Protein AF-A0AA41R1B9-F1 (afdb_monomer)

Nearest PDB structures (foldseek):
  4exa-assembly1_B  TM=7.022E-01  e=2.733E-11  Pseudomonas aeruginosa PAO1
  4exb-assembly2_F  TM=7.441E-01  e=1.513E-10  Pseudomonas aeruginosa PAO1
  4exb-assembly2_C  TM=7.079E-01  e=7.383E-11  Pseudomonas aeruginosa PAO1
  4exb-assembly1_B  TM=6.932E-01  e=1.690E-10  Pseudomonas aeruginosa PAO1
  4urt-assembly1_B  TM=5.970E-01  e=1.240E-02  Homo sapiens

pLDDT: mean 95.12, std 7.4, range [53.19, 98.88]

InterPro domains:
  IPR023210 NADP-dependent oxidoreductase domain [PF00248] (35-355)
  IPR036812 NAD(P)-dependent oxidoreductase domain superfamily [G3DSA:3.20.20.100] (5-356)
  IPR036812 NAD(P)-dependent oxidoreductase domain superfamily [SSF51430] (6-356)
  IPR053135 Aldo-Keto Reductase 2 Subfamily Oxidoreductase [PTHR43312] (202-357)

Radius of gyration: 24.26 Å; Cα contacts (8 Å, |Δi|>4): 1151; chains: 1; bounding box: 62×59×69 Å

Solvent-accessible surface area (backbone atoms only — not comparable to full-atom values): 24210 Å² total; per-residue (Å²): 131,82,81,62,52,63,29,62,30,31,72,66,72,43,69,32,23,31,38,21,46,25,24,42,39,21,36,40,34,60,46,89,95,55,60,45,35,59,50,51,46,51,40,47,75,64,56,41,25,29,41,38,40,37,51,74,28,75,52,18,39,46,38,46,18,58,27,26,40,73,76,9,48,8,78,66,25,98,64,48,34,68,66,65,36,68,61,42,40,41,32,42,30,33,42,32,39,35,47,40,57,50,92,94,58,73,66,92,73,51,51,52,49,38,59,75,71,77,71,67,37,84,30,32,60,44,49,51,46,47,50,41,3,27,30,32,37,76,58,80,67,49,54,46,87,89,54,64,34,46,23,43,22,43,43,62,49,60,44,62,68,58,47,53,41,20,50,30,36,55,93,58,40,56,55,79,55,56,59,29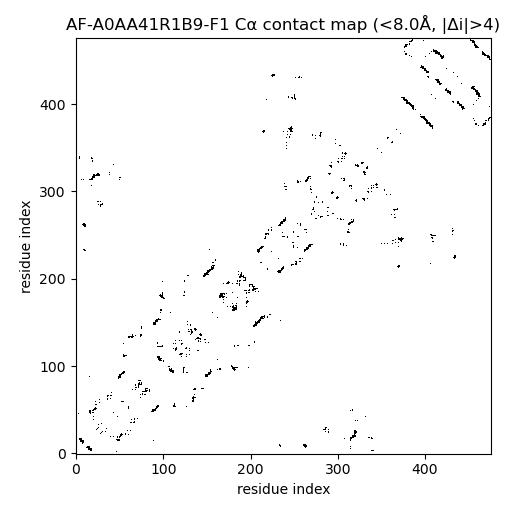,6,22,52,34,40,50,48,18,25,44,70,36,33,48,61,47,59,72,31,85,85,32,46,59,43,29,70,38,35,28,41,24,29,54,39,34,38,69,30,49,36,47,51,48,16,67,39,79,83,62,65,64,30,31,42,37,33,57,31,33,73,40,37,56,69,20,45,15,32,69,49,35,29,40,39,24,36,38,72,60,41,23,14,28,33,29,26,51,47,51,35,65,35,20,69,74,83,47,67,50,55,85,73,86,49,46,86,49,41,58,60,65,58,47,44,95,87,51,49,48,46,59,36,45,38,46,36,59,33,42,75,59,44,23,27,32,39,48,52,49,41,34,76,51,90,52,56,86,51,6,32,60,54,46,52,47,60,31,39,60,62,91,64,63,63,51,72,71,59,46,51,52,52,33,51,43,37,46,74,69,72,36,43,65,26,42,67,69,41,33,39,74,51,74,48,61,38,35,38,33,80,68,44,42,41,74,42,78,63,63,78,90,70,71,62,47,31,36,34,37,34,28,40,75,46,50,30,19,69,49,43,61,46,29,35,37,38,24,50,75,90,38,83,76,50,76,46,75,57,69,65,62,47,40,80,71,58,52,72,47,74,50,69,55,81,92,60,68,82,65,63,62,49,42,34,30,43,28,34,30,30,75,87,66,51,72,25,64,28,76,77,33,62,33,77,99

Foldseek 3Di:
DPAADWFQQFPLRATFHQAEAELAFCVQFPDPPDQLLVVVLVCVVNNGAEYEDELASHCSLLSLQVNCLVVQLAPVHPSHDVVSVVNHQAEYEFQAFFLAAAPPDGDPRGDGVCVPPPLVDDHPVSRLQCSQCNNRHVNNRDGDAPAAHQEYENEADADVVSLVLQCACLVPLDLPDNTDTVVNVVVQLCQLHCSNVSRVRSHVHYNAYAYEHQAHLVRLLVSLQAPPVLRHAAYEYEFWLLQLQFLHCLQGNLLLCVLSRHRYEYECLCLLVLLPDDPLDHDDHSVSRDQFQADPLAGSLLSSLLRSLRPNHRHYHDHHNDADPPLNRGNSNSSSVSSSDPHHDDPVSSVVNSVSCVVSVNSCSSVVRYHGFPAWEFWAPWEWEFPPPPVVVVFTWIKIWTHDTRHHSFHWAWKFKAKQNHTPDIGGDHHNRHPGTDIDIGTDPPDDSQDKIWMKIWIATPVGDIDIDPIYIYDD

Structure (mmCIF, N/CA/C/O backbone):
data_AF-A0AA41R1B9-F1
#
_entry.id   AF-A0AA41R1B9-F1
#
loop_
_atom_site.group_PDB
_atom_site.id
_atom_site.type_symbol
_atom_site.label_atom_id
_atom_site.label_alt_id
_atom_site.label_comp_id
_atom_site.label_asym_id
_atom_site.label_entity_id
_atom_site.label_seq_id
_atom_site.pdbx_PDB_ins_code
_atom_site.Cartn_x
_atom_site.Cartn_y
_atom_site.Cartn_z
_atom_site.occupancy
_atom_site.B_iso_or_equiv
_atom_site.auth_seq_id
_atom_site.auth_comp_id
_atom_site.auth_asym_id
_atom_site.auth_atom_id
_atom_site.pdbx_PDB_model_num
ATOM 1 N N . MET A 1 1 ? -3.485 -20.423 -23.161 1.00 53.34 1 MET A N 1
ATOM 2 C CA . MET A 1 1 ? -3.517 -20.315 -21.686 1.00 53.34 1 MET A CA 1
ATOM 3 C C . MET A 1 1 ? -4.837 -19.675 -21.289 1.00 53.34 1 MET A C 1
ATOM 5 O O . MET A 1 1 ? -5.321 -18.833 -22.035 1.00 53.34 1 MET A O 1
ATOM 9 N N . THR A 1 2 ? -5.453 -20.103 -20.187 1.00 72.25 2 THR A N 1
ATOM 10 C CA . THR A 1 2 ? -6.617 -19.414 -19.603 1.00 72.25 2 THR A CA 1
ATOM 11 C C . THR A 1 2 ? -6.199 -18.021 -19.140 1.00 72.25 2 THR A C 1
ATOM 13 O O . THR A 1 2 ? -5.121 -17.889 -18.563 1.00 72.25 2 THR A O 1
ATOM 16 N N . GLN A 1 3 ? -7.018 -16.998 -19.393 1.00 89.12 3 GLN A N 1
ATOM 17 C CA . GLN A 1 3 ? -6.739 -15.648 -18.895 1.00 89.12 3 GLN A CA 1
ATOM 18 C C . GLN A 1 3 ? -6.646 -15.656 -17.357 1.00 89.12 3 GLN A C 1
ATOM 20 O O . GLN A 1 3 ? -7.490 -16.299 -16.722 1.00 89.12 3 GLN A O 1
ATOM 25 N N . PRO A 1 4 ? -5.645 -14.982 -16.756 1.00 96.06 4 PRO A N 1
ATOM 26 C CA . PRO A 1 4 ? -5.553 -14.867 -15.307 1.00 96.06 4 PRO A CA 1
ATOM 27 C C . PRO A 1 4 ? -6.783 -14.188 -14.701 1.00 96.06 4 PRO A C 1
ATOM 29 O O . PRO A 1 4 ? -7.379 -13.292 -15.297 1.00 96.06 4 PRO A O 1
ATOM 32 N N . MET A 1 5 ? -7.133 -14.588 -13.483 1.00 96.88 5 MET A N 1
ATOM 33 C CA . MET A 1 5 ? -8.167 -13.935 -12.694 1.00 96.88 5 MET A CA 1
ATOM 34 C C . MET A 1 5 ? -7.812 -12.474 -12.429 1.00 96.88 5 MET A C 1
ATOM 36 O O . MET A 1 5 ? -6.694 -12.163 -12.014 1.00 96.88 5 MET A O 1
ATOM 40 N N . THR A 1 6 ? -8.800 -11.598 -12.593 1.00 97.88 6 THR A N 1
ATOM 41 C CA . THR A 1 6 ? -8.681 -10.169 -12.303 1.00 97.88 6 THR A CA 1
ATOM 42 C C . THR A 1 6 ? -9.660 -9.732 -11.221 1.00 97.88 6 THR A C 1
ATOM 44 O O . THR A 1 6 ? -10.768 -10.263 -11.135 1.00 97.88 6 THR A O 1
ATOM 47 N N . ARG A 1 7 ? -9.290 -8.716 -10.440 1.00 97.94 7 ARG A N 1
ATOM 48 C CA . ARG A 1 7 ? -10.172 -8.008 -9.499 1.00 97.94 7 ARG A CA 1
ATOM 49 C C . ARG A 1 7 ? -10.178 -6.514 -9.832 1.00 97.94 7 ARG A C 1
ATOM 51 O O . ARG A 1 7 ? -9.201 -6.000 -10.377 1.00 97.94 7 ARG A O 1
ATOM 58 N N . ARG A 1 8 ? -11.276 -5.820 -9.514 1.00 98.06 8 ARG A N 1
ATOM 59 C CA . ARG A 1 8 ? -11.340 -4.354 -9.614 1.00 98.06 8 ARG A CA 1
ATOM 60 C C . ARG A 1 8 ? -10.389 -3.748 -8.582 1.00 98.06 8 ARG A C 1
ATOM 62 O O . ARG A 1 8 ? -10.444 -4.124 -7.416 1.00 98.06 8 ARG A O 1
ATOM 69 N N . LEU A 1 9 ? -9.555 -2.804 -8.999 1.00 98.56 9 LEU A N 1
ATOM 70 C CA . LEU A 1 9 ? -8.615 -2.084 -8.145 1.00 98.56 9 LEU A CA 1
ATOM 71 C C . LEU A 1 9 ? -9.294 -0.847 -7.533 1.00 98.56 9 LEU A C 1
ATOM 73 O O . LEU A 1 9 ? -8.930 0.293 -7.828 1.00 98.56 9 LEU A O 1
ATOM 77 N N . GLY A 1 10 ? -10.317 -1.084 -6.708 1.00 97.19 10 GLY A N 1
ATOM 78 C CA . GLY A 1 10 ? -11.132 -0.036 -6.079 1.00 97.19 10 GLY A CA 1
ATOM 79 C C . GLY A 1 10 ? -11.604 1.035 -7.069 1.00 97.19 10 GLY A C 1
ATOM 80 O O . GLY A 1 10 ? -11.813 0.749 -8.251 1.00 97.19 10 GLY A O 1
ATOM 81 N N . ARG A 1 11 ? -11.695 2.285 -6.606 1.00 96.25 11 ARG A N 1
ATOM 82 C CA . ARG A 1 11 ? -12.166 3.445 -7.384 1.00 96.25 11 ARG A CA 1
ATOM 83 C C . ARG A 1 11 ? -11.325 3.826 -8.610 1.00 96.25 11 ARG A C 1
ATOM 85 O O . ARG A 1 11 ? -11.673 4.774 -9.308 1.00 96.25 11 ARG A O 1
ATOM 92 N N . THR A 1 12 ? -10.208 3.142 -8.877 1.00 97.56 12 THR A N 1
ATOM 93 C CA . THR A 1 12 ? -9.488 3.326 -10.152 1.00 97.56 12 THR A CA 1
ATOM 94 C C . THR A 1 12 ? -10.308 2.810 -11.337 1.00 97.56 12 THR A C 1
ATOM 96 O O . THR A 1 12 ? -10.028 3.184 -12.472 1.00 97.56 12 THR A O 1
ATOM 99 N N . GLU A 1 13 ? -11.277 1.918 -11.080 1.00 94.44 13 GLU A N 1
ATOM 100 C CA . GLU A 1 13 ? -12.071 1.188 -12.078 1.00 94.44 13 GLU A CA 1
ATOM 101 C C . GLU A 1 13 ? -11.238 0.308 -13.031 1.00 94.44 13 GLU A C 1
ATOM 103 O O . GLU A 1 13 ? -11.747 -0.262 -13.998 1.00 94.44 13 GLU A O 1
ATOM 108 N N . ARG A 1 14 ? -9.946 0.130 -12.736 1.00 97.88 14 ARG A N 1
ATOM 109 C CA . ARG A 1 14 ? -9.049 -0.768 -13.465 1.00 97.88 14 ARG A CA 1
ATOM 110 C C . ARG A 1 14 ? -9.228 -2.195 -12.960 1.00 97.88 14 ARG A C 1
ATOM 112 O O . ARG A 1 14 ? -9.348 -2.426 -11.759 1.00 97.88 14 ARG A O 1
ATOM 119 N N . PHE A 1 15 ? -9.197 -3.166 -13.868 1.00 98.25 15 PHE A N 1
ATOM 120 C CA . PHE A 1 15 ? -9.155 -4.584 -13.517 1.00 98.25 15 PHE A CA 1
ATOM 121 C C . PHE A 1 15 ? -7.721 -5.088 -13.613 1.00 98.25 15 PHE A C 1
ATOM 123 O O . PHE A 1 15 ? -7.083 -4.990 -14.662 1.00 98.25 15 PHE A O 1
ATOM 130 N N . VAL A 1 16 ? -7.213 -5.617 -12.505 1.00 98.56 16 VAL A N 1
ATOM 131 C CA . VAL A 1 16 ? -5.825 -6.071 -12.394 1.00 98.56 16 VAL A CA 1
ATOM 132 C C . VAL A 1 16 ? -5.776 -7.538 -12.023 1.00 98.56 16 VAL A C 1
ATOM 134 O O . VAL A 1 16 ? -6.643 -8.029 -11.298 1.00 98.56 16 VAL A O 1
ATOM 137 N N . THR A 1 17 ? -4.778 -8.252 -12.531 1.00 98.69 17 THR A N 1
ATOM 138 C CA . THR A 1 17 ? -4.548 -9.654 -12.195 1.00 98.69 17 THR A CA 1
ATOM 139 C C . THR A 1 17 ? -4.319 -9.814 -10.700 1.00 98.69 17 THR A C 1
ATOM 141 O O . THR A 1 17 ? -3.693 -8.964 -10.074 1.00 98.69 17 THR A O 1
ATOM 144 N N . THR A 1 18 ? -4.788 -10.913 -10.109 1.00 98.31 18 THR A N 1
ATOM 145 C CA . THR A 1 18 ? -4.619 -11.190 -8.665 1.00 98.31 18 THR A CA 1
ATOM 146 C C . THR A 1 18 ? -3.155 -11.355 -8.240 1.00 98.31 18 THR A C 1
ATOM 148 O O . THR A 1 18 ? -2.838 -11.230 -7.059 1.00 98.31 18 THR A O 1
ATOM 151 N N . LEU A 1 19 ? -2.255 -11.591 -9.197 1.00 98.75 19 LEU A N 1
ATOM 152 C CA . LEU A 1 19 ? -0.808 -11.490 -9.037 1.00 98.75 19 LEU A CA 1
ATOM 153 C C . LEU A 1 19 ? -0.284 -10.301 -9.848 1.00 98.75 19 LEU A C 1
ATOM 155 O O . LEU A 1 19 ? -0.605 -10.189 -11.028 1.00 98.75 19 LEU A O 1
ATOM 159 N N . GLY A 1 20 ? 0.555 -9.476 -9.234 1.00 98.75 20 GLY A N 1
ATOM 160 C CA . GLY A 1 20 ? 1.388 -8.458 -9.865 1.00 98.75 20 GLY A CA 1
ATOM 161 C C . GLY A 1 20 ? 2.877 -8.776 -9.716 1.00 98.75 20 GLY A C 1
ATOM 162 O O . GLY A 1 20 ? 3.289 -9.504 -8.806 1.00 98.75 20 GLY A O 1
ATOM 163 N N . LEU A 1 21 ? 3.699 -8.214 -10.602 1.00 98.88 21 LEU A N 1
ATOM 164 C CA . LEU A 1 21 ? 5.152 -8.352 -10.544 1.00 98.88 21 LEU A CA 1
ATOM 165 C C . LEU A 1 21 ? 5.755 -7.260 -9.653 1.00 98.88 21 LEU A C 1
ATOM 167 O O . LEU A 1 21 ? 5.674 -6.075 -9.972 1.00 98.88 21 LEU A O 1
ATOM 171 N N . GLY A 1 22 ? 6.370 -7.663 -8.539 1.00 98.44 22 GLY A N 1
ATOM 172 C CA . GLY A 1 22 ? 7.079 -6.753 -7.639 1.00 98.44 22 GLY A CA 1
ATOM 173 C C . GLY A 1 22 ? 8.468 -6.381 -8.160 1.00 98.44 22 GLY A C 1
ATOM 174 O O . GLY A 1 22 ? 9.231 -7.254 -8.562 1.00 98.44 22 GLY A O 1
ATOM 175 N N . GLY A 1 23 ? 8.828 -5.098 -8.085 1.00 97.44 23 GLY A N 1
ATOM 176 C CA . GLY A 1 23 ? 10.094 -4.571 -8.612 1.00 97.44 23 GLY A CA 1
ATOM 177 C C . GLY A 1 23 ? 11.340 -4.809 -7.754 1.00 97.44 23 GLY A C 1
ATOM 178 O O . GLY A 1 23 ? 12.414 -4.368 -8.155 1.00 97.44 23 GLY A O 1
ATOM 179 N N . GLN A 1 24 ? 11.214 -5.459 -6.591 1.00 96.00 24 GLN A N 1
ATOM 180 C CA . GLN A 1 24 ? 12.348 -5.906 -5.764 1.00 96.00 24 GLN A CA 1
ATOM 181 C C . GLN A 1 24 ? 12.792 -7.335 -6.155 1.00 96.00 24 GLN A C 1
ATOM 183 O O . GLN A 1 24 ? 12.633 -7.744 -7.304 1.00 96.00 24 GLN A O 1
ATOM 188 N N . ALA A 1 25 ? 13.357 -8.108 -5.214 1.00 97.56 25 ALA A N 1
ATOM 189 C CA . ALA A 1 25 ? 13.982 -9.409 -5.476 1.00 97.56 25 ALA A CA 1
ATOM 190 C C . ALA A 1 25 ? 15.003 -9.285 -6.618 1.00 97.56 25 ALA A C 1
ATOM 192 O O . ALA A 1 25 ? 15.772 -8.326 -6.617 1.00 97.56 25 ALA A O 1
ATOM 193 N N . SER A 1 26 ? 15.006 -10.176 -7.612 1.00 98.44 26 SER A N 1
ATOM 194 C CA . SER A 1 26 ? 16.020 -10.137 -8.671 1.00 98.44 26 SER A CA 1
ATOM 195 C C . SER A 1 26 ? 15.913 -8.965 -9.640 1.00 98.44 26 SER A C 1
ATOM 197 O O . SER A 1 26 ? 16.861 -8.737 -10.386 1.00 98.44 26 SER A O 1
ATOM 199 N N . LEU A 1 27 ? 14.824 -8.190 -9.619 1.00 98.38 27 LEU A N 1
ATOM 200 C CA . LEU A 1 27 ? 14.733 -6.952 -10.402 1.00 98.38 27 LEU A CA 1
ATOM 201 C C . LEU A 1 27 ? 15.552 -5.810 -9.779 1.00 98.38 27 LEU A C 1
ATOM 203 O O . LEU A 1 27 ? 15.953 -4.904 -10.507 1.00 98.38 27 LEU A O 1
ATOM 207 N N . GLN A 1 28 ? 15.806 -5.862 -8.467 1.00 97.62 28 GLN A N 1
ATOM 208 C CA . GLN A 1 28 ? 16.668 -4.922 -7.739 1.00 97.62 28 GLN A CA 1
ATOM 209 C C . GLN A 1 28 ? 18.043 -5.539 -7.435 1.00 97.62 28 GLN A C 1
ATOM 211 O O . GLN A 1 28 ? 19.071 -4.907 -7.659 1.00 97.62 28 GLN A O 1
ATOM 216 N N . TRP A 1 29 ? 18.051 -6.778 -6.947 1.00 97.50 29 TRP A N 1
ATOM 217 C CA . TRP A 1 29 ? 19.217 -7.528 -6.486 1.00 97.50 29 TRP A CA 1
ATOM 218 C C . TRP A 1 29 ? 19.456 -8.733 -7.404 1.00 97.50 29 TRP A C 1
ATOM 220 O O . TRP A 1 29 ? 19.078 -9.867 -7.107 1.00 97.50 29 TRP A O 1
ATOM 230 N N . THR A 1 30 ? 20.024 -8.479 -8.579 1.00 97.12 30 THR A N 1
ATOM 231 C CA . THR A 1 30 ? 20.217 -9.502 -9.615 1.00 97.12 30 THR A CA 1
ATOM 232 C C . THR A 1 30 ? 21.460 -10.351 -9.330 1.00 97.12 30 THR A C 1
ATOM 234 O O . THR A 1 30 ? 22.581 -9.857 -9.411 1.00 97.12 30 THR A O 1
ATOM 237 N N . ALA A 1 31 ? 21.263 -11.632 -9.010 1.00 96.00 31 ALA A N 1
ATOM 238 C CA . ALA A 1 31 ? 22.351 -12.600 -8.877 1.00 96.00 31 ALA A CA 1
ATOM 239 C C . ALA A 1 31 ? 22.921 -13.011 -10.249 1.00 96.00 31 ALA A C 1
ATOM 241 O O . ALA A 1 31 ? 22.265 -12.860 -11.284 1.00 96.00 31 ALA A O 1
ATOM 242 N N . GLU A 1 32 ? 24.131 -13.575 -10.258 1.00 95.44 32 GLU A N 1
ATOM 243 C CA . GLU A 1 32 ? 24.739 -14.126 -11.472 1.00 95.44 32 GLU A CA 1
ATOM 244 C C . GLU A 1 32 ? 23.830 -15.191 -12.116 1.00 95.44 32 GLU A C 1
ATOM 246 O O . GLU A 1 32 ? 23.225 -16.021 -11.436 1.00 95.44 32 GLU A O 1
ATOM 251 N N . GLY A 1 33 ? 23.710 -15.152 -13.445 1.00 95.06 33 GLY A N 1
ATOM 252 C CA . GLY A 1 33 ? 22.880 -16.087 -14.208 1.00 95.06 33 GLY A CA 1
ATOM 253 C C . GLY A 1 33 ? 21.372 -15.804 -14.175 1.00 95.06 33 GLY A C 1
ATOM 254 O O . GLY A 1 33 ? 20.617 -16.539 -14.810 1.00 95.06 33 GLY A O 1
ATOM 255 N N . ILE A 1 34 ? 20.918 -14.752 -13.485 1.00 97.62 34 ILE A N 1
ATOM 256 C CA . ILE A 1 34 ? 19.522 -14.300 -13.521 1.00 97.62 34 ILE A CA 1
ATOM 257 C C . ILE A 1 34 ? 19.369 -13.143 -14.513 1.00 97.62 34 ILE A C 1
ATOM 259 O O . ILE A 1 34 ? 20.058 -12.132 -14.410 1.00 97.62 34 ILE A O 1
ATOM 263 N N . ASP A 1 35 ? 18.422 -13.271 -15.447 1.00 98.25 35 ASP A N 1
ATOM 264 C CA . ASP A 1 35 ? 18.017 -12.183 -16.342 1.00 98.25 35 ASP A CA 1
ATOM 265 C C . ASP A 1 35 ? 16.717 -11.523 -15.827 1.00 98.25 35 ASP A C 1
ATOM 267 O O . ASP A 1 35 ? 15.638 -12.119 -15.938 1.00 98.25 35 ASP A O 1
ATOM 271 N N . PRO A 1 36 ? 16.775 -10.298 -15.268 1.00 98.38 36 PRO A N 1
ATOM 272 C CA . PRO A 1 36 ? 15.592 -9.603 -14.768 1.00 98.38 36 PRO A CA 1
ATOM 273 C C . PRO A 1 36 ? 14.643 -9.163 -15.891 1.00 98.38 36 PRO A C 1
ATOM 275 O O . PRO A 1 36 ? 13.437 -9.069 -15.663 1.00 98.38 36 PRO A O 1
ATOM 278 N N . VAL A 1 37 ? 15.150 -8.934 -17.107 1.00 98.75 37 VAL A N 1
ATOM 279 C CA . VAL A 1 37 ? 14.330 -8.574 -18.273 1.00 98.75 37 VAL A CA 1
ATOM 280 C C . VAL A 1 37 ? 13.473 -9.769 -18.686 1.00 98.75 37 VAL A C 1
ATOM 282 O O . VAL A 1 37 ? 12.267 -9.615 -18.878 1.00 98.75 37 VAL A O 1
ATOM 285 N N . ALA A 1 38 ? 14.050 -10.973 -18.704 1.00 98.69 38 ALA A N 1
ATOM 286 C CA . ALA A 1 38 ? 13.314 -12.205 -18.990 1.00 98.69 38 ALA A CA 1
ATOM 287 C C . ALA A 1 38 ? 12.211 -12.501 -17.954 1.00 98.69 38 ALA A C 1
ATOM 289 O O . ALA A 1 38 ? 11.151 -13.020 -18.309 1.00 98.69 38 ALA A O 1
ATOM 290 N N . ILE A 1 39 ? 12.412 -12.143 -16.676 1.00 98.88 39 ILE A N 1
ATOM 291 C CA . ILE A 1 39 ? 11.365 -12.246 -15.641 1.00 98.88 39 ILE A CA 1
ATOM 292 C C . ILE A 1 39 ? 10.161 -11.365 -16.001 1.00 98.88 39 ILE A C 1
ATOM 294 O O . ILE A 1 39 ? 9.020 -11.831 -15.939 1.00 98.88 39 ILE A O 1
ATOM 298 N N . ILE A 1 40 ? 10.409 -10.114 -16.397 1.00 98.88 40 ILE A N 1
ATOM 299 C CA . ILE A 1 40 ? 9.361 -9.149 -16.760 1.00 98.88 40 ILE A CA 1
ATOM 300 C C . ILE A 1 40 ? 8.626 -9.598 -18.027 1.00 98.88 40 ILE A C 1
ATOM 302 O O . ILE A 1 40 ? 7.395 -9.611 -18.056 1.00 98.88 40 ILE A O 1
ATOM 306 N N . GLU A 1 41 ? 9.364 -10.027 -19.051 1.00 98.75 41 GLU A N 1
ATOM 307 C CA . GLU A 1 41 ? 8.794 -10.564 -20.291 1.00 98.75 41 GLU A CA 1
ATOM 308 C C . GLU A 1 41 ? 7.925 -11.798 -20.018 1.00 98.75 41 GLU A C 1
ATOM 310 O O . GLU A 1 41 ? 6.807 -11.897 -20.527 1.00 98.75 41 GLU A O 1
ATOM 315 N N . LYS A 1 42 ? 8.386 -12.724 -19.164 1.00 98.50 42 LYS A N 1
ATOM 316 C CA . LYS A 1 42 ? 7.604 -13.907 -18.786 1.00 98.50 42 LYS A CA 1
ATOM 317 C C . LYS A 1 42 ? 6.332 -13.529 -18.026 1.00 98.50 42 LYS A C 1
ATOM 319 O O . LYS A 1 42 ? 5.294 -14.137 -18.277 1.00 98.50 42 LYS A O 1
ATOM 324 N N . ALA A 1 43 ? 6.381 -12.533 -17.138 1.00 98.56 43 ALA A N 1
ATOM 325 C CA . ALA A 1 43 ? 5.198 -12.046 -16.424 1.00 98.56 43 ALA A CA 1
ATOM 326 C C . ALA A 1 43 ? 4.161 -11.453 -17.385 1.00 98.56 43 ALA A C 1
ATOM 328 O O . ALA A 1 43 ? 3.000 -11.864 -17.358 1.00 98.56 43 ALA A O 1
ATOM 329 N N . TYR A 1 44 ? 4.598 -10.568 -18.285 1.00 98.50 44 TYR A N 1
ATOM 330 C CA . TYR A 1 44 ? 3.747 -9.990 -19.323 1.00 98.50 44 TYR A CA 1
ATOM 331 C C . TYR A 1 44 ? 3.106 -11.070 -20.206 1.00 98.50 44 TYR A C 1
ATOM 333 O O . TYR A 1 44 ? 1.887 -11.104 -20.368 1.00 98.50 44 TYR A O 1
ATOM 341 N N . ASN A 1 45 ? 3.907 -12.015 -20.709 1.00 97.50 45 ASN A N 1
ATOM 342 C CA . ASN A 1 45 ? 3.430 -13.100 -21.571 1.00 97.50 45 ASN A CA 1
ATOM 343 C C . ASN A 1 45 ? 2.480 -14.070 -20.851 1.00 97.50 45 ASN A C 1
ATOM 345 O O . ASN A 1 45 ? 1.638 -14.701 -21.489 1.00 97.50 45 ASN A O 1
ATOM 349 N N . ALA A 1 46 ? 2.583 -14.180 -19.524 1.00 97.25 46 ALA A N 1
ATOM 350 C CA . ALA A 1 46 ? 1.644 -14.937 -18.700 1.00 97.25 46 ALA A CA 1
ATOM 351 C C . ALA A 1 46 ? 0.315 -14.191 -18.449 1.00 97.25 46 ALA A C 1
ATOM 353 O O . ALA A 1 46 ? -0.588 -14.745 -17.822 1.00 97.25 46 ALA A O 1
ATOM 354 N N . GLY A 1 47 ? 0.179 -12.953 -18.938 1.00 97.94 47 GLY A N 1
ATOM 355 C CA . GLY A 1 47 ? -1.009 -12.115 -18.795 1.00 97.94 47 GLY A CA 1
ATOM 356 C C . GLY A 1 47 ? -1.070 -11.320 -17.491 1.00 97.94 47 GLY A C 1
ATOM 357 O O . GLY A 1 47 ? -2.113 -10.737 -17.208 1.00 97.94 47 GLY A O 1
ATOM 358 N N . ILE A 1 48 ? 0.005 -11.294 -16.692 1.00 98.62 48 ILE A N 1
ATOM 359 C CA . ILE A 1 48 ? 0.091 -10.440 -15.498 1.00 98.62 48 ILE A CA 1
ATOM 360 C C . ILE A 1 48 ? 0.126 -8.987 -15.954 1.00 98.62 48 ILE A C 1
ATOM 362 O O . ILE A 1 48 ? 0.972 -8.621 -16.770 1.00 98.62 48 ILE A O 1
ATOM 366 N N . ASN A 1 49 ? -0.774 -8.162 -15.416 1.00 98.50 49 ASN A N 1
ATOM 367 C CA . ASN A 1 49 ? -0.920 -6.783 -15.874 1.00 98.50 49 ASN A CA 1
ATOM 368 C C . ASN A 1 49 ? -0.589 -5.716 -14.825 1.00 98.50 49 ASN A C 1
ATOM 370 O O . ASN A 1 49 ? -0.499 -4.551 -15.189 1.00 98.50 49 ASN A O 1
ATOM 374 N N . TYR A 1 50 ? -0.356 -6.079 -13.562 1.00 98.81 50 TYR A N 1
ATOM 375 C CA . TYR A 1 50 ? 0.127 -5.139 -12.548 1.00 98.81 50 TYR A CA 1
ATOM 376 C C . TYR A 1 50 ? 1.654 -5.206 -12.447 1.00 98.81 50 TYR A C 1
ATOM 378 O O . TYR A 1 50 ? 2.203 -6.241 -12.062 1.00 98.81 50 TYR A O 1
ATOM 386 N N . MET A 1 51 ? 2.332 -4.104 -12.767 1.00 98.81 51 MET A N 1
ATOM 387 C CA . MET A 1 51 ? 3.793 -3.981 -12.752 1.00 98.81 51 MET A CA 1
ATOM 388 C C . MET A 1 51 ? 4.205 -2.932 -11.726 1.00 98.81 51 MET A C 1
ATOM 390 O O . MET A 1 51 ? 3.816 -1.771 -11.830 1.00 98.81 51 MET A O 1
ATOM 394 N N . ASP A 1 52 ? 4.996 -3.331 -10.738 1.00 98.81 52 ASP A N 1
ATOM 395 C CA . ASP A 1 52 ? 5.374 -2.483 -9.614 1.00 98.81 52 ASP A CA 1
ATOM 396 C C . ASP A 1 52 ? 6.883 -2.210 -9.598 1.00 98.81 52 ASP A C 1
ATOM 398 O O . ASP A 1 52 ? 7.687 -3.123 -9.779 1.00 98.81 52 ASP A O 1
ATOM 402 N N . THR A 1 53 ? 7.287 -0.960 -9.358 1.00 98.75 53 THR A N 1
ATOM 403 C CA . THR A 1 53 ? 8.695 -0.570 -9.160 1.00 98.75 53 THR A CA 1
ATOM 404 C C . THR A 1 53 ? 8.810 0.694 -8.298 1.00 98.75 53 THR A C 1
ATOM 406 O O . THR A 1 53 ? 7.809 1.174 -7.774 1.00 98.75 53 THR A O 1
ATOM 409 N N . SER A 1 54 ? 10.012 1.223 -8.073 1.00 98.25 54 SER A N 1
ATOM 410 C CA . SER A 1 54 ? 10.246 2.396 -7.222 1.00 98.25 54 SER A CA 1
ATOM 411 C C . SER A 1 54 ? 11.509 3.153 -7.628 1.00 98.25 54 SER A C 1
ATOM 413 O O . SER A 1 54 ? 12.458 2.544 -8.120 1.00 98.25 54 SER A O 1
ATOM 415 N N . ASN A 1 55 ? 11.551 4.456 -7.335 1.00 98.06 55 ASN A N 1
ATOM 416 C CA . ASN A 1 55 ? 12.745 5.294 -7.494 1.00 98.06 55 ASN A CA 1
ATOM 417 C C . ASN A 1 55 ? 13.879 4.970 -6.498 1.00 98.06 55 ASN A C 1
ATOM 419 O O . ASN A 1 55 ? 14.932 5.592 -6.566 1.00 98.06 55 ASN A O 1
ATOM 423 N N . VAL A 1 56 ? 13.675 4.007 -5.588 1.00 96.56 56 VAL A N 1
ATOM 424 C CA . VAL A 1 56 ? 14.700 3.515 -4.640 1.00 96.56 56 VAL A CA 1
ATOM 425 C C . VAL A 1 56 ? 15.021 2.023 -4.811 1.00 96.56 56 VAL A C 1
ATOM 427 O O . VAL A 1 56 ? 15.536 1.373 -3.902 1.00 96.56 56 VAL A O 1
ATOM 430 N N . TYR A 1 57 ? 14.619 1.427 -5.940 1.00 97.19 57 TYR A N 1
ATOM 431 C CA . TYR A 1 57 ? 14.869 0.011 -6.245 1.00 97.19 57 TYR A CA 1
ATOM 432 C C . TYR A 1 57 ? 16.033 -0.175 -7.228 1.00 97.19 57 TYR A C 1
ATOM 434 O O . TYR A 1 57 ? 16.038 -1.137 -8.002 1.00 97.19 57 TYR A O 1
ATOM 442 N N . GLY A 1 58 ? 17.012 0.738 -7.220 1.00 95.50 58 GLY A N 1
ATOM 443 C CA . GLY A 1 58 ? 18.213 0.645 -8.046 1.00 95.50 58 GLY A CA 1
ATOM 444 C C . GLY A 1 58 ? 17.892 0.388 -9.529 1.00 95.50 58 GLY A C 1
ATOM 445 O O . GLY A 1 58 ? 17.209 1.201 -10.158 1.00 95.50 58 GLY A O 1
ATOM 446 N N . PRO A 1 59 ? 18.346 -0.735 -10.124 1.00 97.12 59 PRO A N 1
ATOM 447 C CA . PRO A 1 59 ? 18.202 -0.994 -11.559 1.00 97.12 59 PRO A CA 1
ATOM 448 C C . PRO A 1 59 ? 16.778 -1.372 -12.005 1.00 97.12 59 PRO A C 1
ATOM 450 O O . PRO A 1 59 ? 16.528 -1.448 -13.208 1.00 97.12 59 PRO A O 1
ATOM 453 N N . SER A 1 60 ? 15.834 -1.587 -11.083 1.00 98.44 60 SER A N 1
ATOM 454 C CA . SER A 1 60 ? 14.494 -2.122 -11.375 1.00 98.44 60 SER A CA 1
ATOM 455 C C . SER A 1 60 ? 13.756 -1.380 -12.499 1.00 98.44 60 SER A C 1
ATOM 457 O O . SER A 1 60 ? 13.293 -2.000 -13.456 1.00 98.44 60 SER A O 1
ATOM 459 N N . GLN A 1 61 ? 13.706 -0.044 -12.454 1.00 98.44 61 GLN A N 1
ATOM 460 C CA . GLN A 1 61 ? 13.055 0.762 -13.498 1.00 98.44 61 GLN A CA 1
ATOM 461 C C . GLN A 1 61 ? 13.751 0.639 -14.862 1.00 98.44 61 GLN A C 1
ATOM 463 O O . GLN A 1 61 ? 13.077 0.589 -15.890 1.00 98.44 61 GLN A O 1
ATOM 468 N N . ARG A 1 62 ? 15.089 0.538 -14.893 1.00 98.12 62 ARG A N 1
ATOM 469 C CA . ARG A 1 62 ? 15.837 0.311 -16.143 1.00 98.12 62 ARG A CA 1
ATOM 470 C C . ARG A 1 62 ? 15.532 -1.070 -16.716 1.00 98.12 62 ARG A C 1
ATOM 472 O O . ARG A 1 62 ? 15.307 -1.185 -17.919 1.00 98.12 62 ARG A O 1
ATOM 479 N N . ASN A 1 63 ? 15.455 -2.094 -15.864 1.00 98.69 63 ASN A N 1
ATOM 480 C CA . ASN A 1 63 ? 15.074 -3.452 -16.262 1.00 98.69 63 ASN A CA 1
ATOM 481 C C . ASN A 1 63 ? 13.673 -3.474 -16.897 1.00 98.69 63 ASN A C 1
ATOM 483 O O . ASN A 1 63 ? 13.507 -4.031 -17.984 1.00 98.69 63 ASN A O 1
ATOM 487 N N . TYR A 1 64 ? 12.700 -2.780 -16.294 1.00 98.75 64 TYR A N 1
ATOM 488 C CA . TYR A 1 64 ? 11.390 -2.550 -16.914 1.00 98.75 64 TYR A CA 1
ATOM 489 C C . TYR A 1 64 ? 11.499 -1.841 -18.261 1.00 98.75 64 TYR A C 1
ATOM 491 O O . TYR A 1 64 ? 10.894 -2.305 -19.221 1.00 98.75 64 TYR A O 1
ATOM 499 N N . GLY A 1 65 ? 12.314 -0.793 -18.389 1.00 98.50 65 GLY A N 1
ATOM 500 C CA . GLY A 1 65 ? 12.495 -0.109 -19.671 1.00 98.50 65 GLY A CA 1
ATOM 501 C C . GLY A 1 65 ? 13.076 -0.985 -20.778 1.00 98.50 65 GLY A C 1
ATOM 502 O O . GLY A 1 65 ? 12.628 -0.923 -21.926 1.00 98.50 65 GLY A O 1
ATOM 503 N N . HIS A 1 66 ? 14.042 -1.847 -20.452 1.00 98.56 66 HIS A N 1
ATOM 504 C CA . HIS A 1 66 ? 14.566 -2.829 -21.403 1.00 98.56 66 HIS A CA 1
ATOM 505 C C . HIS A 1 66 ? 13.486 -3.819 -21.850 1.00 98.56 66 HIS A C 1
ATOM 507 O O . HIS A 1 66 ? 13.343 -4.037 -23.055 1.00 98.56 66 HIS A O 1
ATOM 513 N N . ALA A 1 67 ? 12.699 -4.354 -20.914 1.00 98.69 67 ALA A N 1
ATOM 514 C CA . ALA A 1 67 ? 11.598 -5.259 -21.230 1.00 98.69 67 ALA A CA 1
ATOM 515 C C . ALA A 1 67 ? 10.511 -4.560 -22.060 1.00 98.69 67 ALA A C 1
ATOM 517 O O . ALA A 1 67 ? 10.122 -5.062 -23.110 1.00 98.69 67 ALA A O 1
ATOM 518 N N . PHE A 1 68 ? 10.067 -3.370 -21.646 1.00 98.50 68 PHE A N 1
ATOM 519 C CA . PHE A 1 68 ? 8.974 -2.620 -22.269 1.00 98.50 68 PHE A CA 1
ATOM 520 C C . PHE A 1 68 ? 9.239 -2.265 -23.730 1.00 98.50 68 PHE A C 1
ATOM 522 O O . PHE A 1 68 ? 8.316 -2.322 -24.545 1.00 98.50 68 PHE A O 1
ATOM 529 N N . ARG A 1 69 ? 10.492 -1.958 -24.089 1.00 97.62 69 ARG A N 1
ATOM 530 C CA . ARG A 1 69 ? 10.891 -1.779 -25.493 1.00 97.62 69 ARG A CA 1
ATOM 531 C C . ARG A 1 69 ? 10.788 -3.075 -26.295 1.00 97.62 69 ARG A C 1
ATOM 533 O O . ARG A 1 69 ? 10.335 -3.045 -27.432 1.00 97.62 69 ARG A O 1
ATOM 540 N N . ARG A 1 70 ? 11.173 -4.217 -25.717 1.00 97.81 70 ARG A N 1
ATOM 541 C CA . ARG A 1 70 ? 11.119 -5.520 -26.401 1.00 97.81 70 ARG A CA 1
ATOM 542 C C . ARG A 1 70 ? 9.686 -6.007 -26.608 1.00 97.81 70 ARG A C 1
ATOM 544 O O . ARG A 1 70 ? 9.351 -6.427 -27.711 1.00 97.81 70 ARG A O 1
ATOM 551 N N . ILE A 1 71 ? 8.8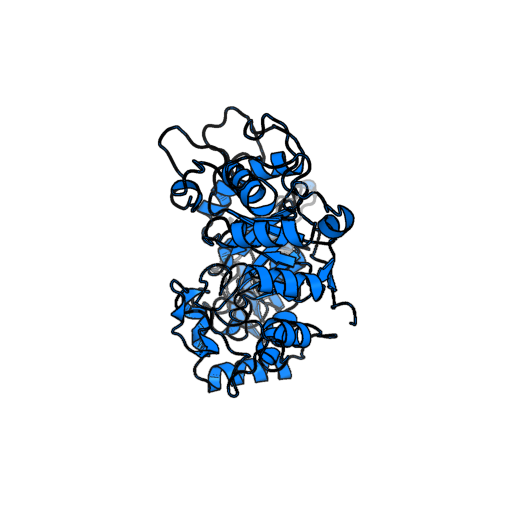30 -5.878 -25.593 1.00 97.44 71 ILE A N 1
ATOM 552 C CA . ILE A 1 71 ? 7.417 -6.298 -25.663 1.00 97.44 71 ILE A CA 1
ATOM 553 C C . ILE A 1 71 ? 6.495 -5.265 -26.336 1.00 97.44 71 ILE A C 1
ATOM 555 O O . ILE A 1 71 ? 5.303 -5.516 -26.474 1.00 97.44 71 ILE A O 1
ATOM 559 N N . GLY A 1 72 ? 7.024 -4.109 -26.754 1.00 96.69 72 GLY A N 1
ATOM 560 C CA . GLY A 1 72 ? 6.275 -3.104 -27.512 1.00 96.69 72 GLY A CA 1
ATOM 561 C C . GLY A 1 72 ? 5.285 -2.278 -26.685 1.00 96.69 72 GLY A C 1
ATOM 562 O O . GLY A 1 72 ? 4.279 -1.831 -27.221 1.00 96.69 72 GLY A O 1
ATOM 563 N N . VAL A 1 73 ? 5.536 -2.051 -25.391 1.00 96.62 73 VAL A N 1
ATOM 564 C CA . VAL A 1 73 ? 4.681 -1.186 -24.541 1.00 96.62 73 VAL A CA 1
ATOM 565 C C . VAL A 1 73 ? 5.315 0.172 -24.220 1.00 96.62 73 VAL A C 1
ATOM 567 O O . VAL A 1 73 ? 4.688 1.006 -23.574 1.00 96.62 73 VAL A O 1
ATOM 570 N N . SER A 1 74 ? 6.545 0.425 -24.674 1.00 95.62 74 SER A N 1
ATOM 571 C CA . SER A 1 74 ? 7.162 1.757 -24.631 1.00 95.62 74 SER A CA 1
ATOM 572 C C . SER A 1 74 ? 6.831 2.539 -25.910 1.00 95.62 74 SER A C 1
ATOM 574 O O . SER A 1 74 ? 7.121 2.031 -26.994 1.00 95.62 74 SER A O 1
ATOM 576 N N . PRO A 1 75 ? 6.309 3.780 -25.818 1.00 93.12 75 PRO A N 1
ATOM 577 C CA . PRO A 1 75 ? 6.062 4.622 -26.994 1.00 93.12 75 PRO A CA 1
ATOM 578 C C . PRO A 1 75 ? 7.328 4.998 -27.778 1.00 93.12 75 PRO A C 1
ATOM 580 O O . PRO A 1 75 ? 7.239 5.396 -28.934 1.00 93.12 75 PRO A O 1
ATOM 583 N N . ALA A 1 76 ? 8.516 4.853 -27.181 1.00 90.94 76 ALA A N 1
ATOM 584 C CA . ALA A 1 76 ? 9.789 5.072 -27.866 1.00 90.94 76 ALA A CA 1
ATOM 585 C C . ALA A 1 76 ? 10.204 3.884 -28.756 1.00 90.94 76 ALA A C 1
ATOM 587 O O . ALA A 1 76 ? 11.190 3.975 -29.488 1.00 90.94 76 ALA A O 1
ATOM 588 N N . ALA A 1 77 ? 9.501 2.749 -28.680 1.00 90.31 77 ALA A N 1
ATOM 589 C CA . ALA A 1 77 ? 9.823 1.554 -29.445 1.00 90.31 77 ALA A CA 1
ATOM 590 C C . ALA A 1 77 ? 9.129 1.555 -30.818 1.00 90.31 77 ALA A C 1
ATOM 592 O O . ALA A 1 77 ? 7.945 1.860 -30.934 1.00 90.31 77 ALA A O 1
ATOM 593 N N . GLY A 1 78 ? 9.837 1.131 -31.870 1.00 93.31 78 GLY A N 1
ATOM 594 C CA . GLY A 1 78 ? 9.280 1.052 -33.232 1.00 93.31 78 GLY A CA 1
ATOM 595 C C . GLY A 1 78 ? 8.158 0.016 -33.416 1.00 93.31 78 GLY A C 1
ATOM 596 O O . GLY A 1 78 ? 7.511 -0.006 -34.456 1.00 93.31 78 GLY A O 1
ATOM 597 N N . ASN A 1 79 ? 7.926 -0.840 -32.418 1.00 95.69 79 ASN A N 1
ATOM 598 C CA . ASN A 1 79 ? 6.858 -1.841 -32.356 1.00 95.69 79 ASN A CA 1
ATOM 599 C C . ASN A 1 79 ? 5.779 -1.489 -31.312 1.00 95.69 79 ASN A C 1
ATOM 601 O O . ASN A 1 79 ? 5.109 -2.392 -30.808 1.00 95.69 79 ASN A O 1
ATOM 605 N N . TYR A 1 80 ? 5.646 -0.210 -30.946 1.00 97.00 80 TYR A N 1
ATOM 606 C CA . TYR A 1 80 ? 4.712 0.227 -29.913 1.00 97.00 80 TYR A CA 1
ATOM 607 C C . TYR A 1 80 ? 3.264 -0.194 -30.205 1.00 97.00 80 TYR A C 1
ATOM 609 O O . TYR A 1 80 ? 2.717 0.054 -31.280 1.00 97.00 80 TYR A O 1
ATOM 617 N N . ASN A 1 81 ? 2.633 -0.806 -29.206 1.00 97.06 81 ASN A N 1
ATOM 618 C CA . ASN A 1 81 ? 1.237 -1.202 -29.193 1.00 97.06 81 ASN A CA 1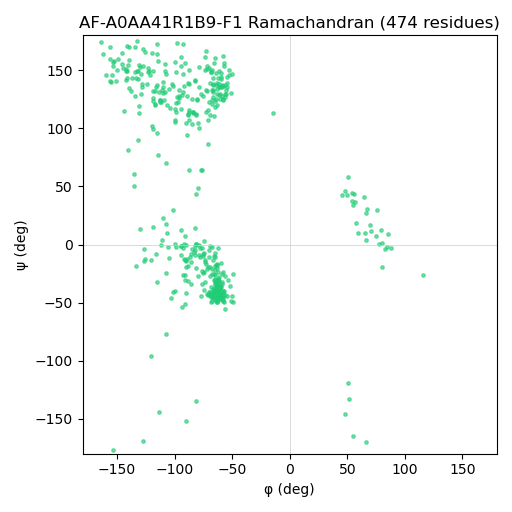
ATOM 619 C C . ASN A 1 81 ? 0.524 -0.485 -28.041 1.00 97.06 81 ASN A C 1
ATOM 621 O O . ASN A 1 81 ? 0.611 -0.878 -26.875 1.00 97.06 81 ASN A O 1
ATOM 625 N N . GLU A 1 82 ? -0.217 0.564 -28.393 1.00 96.44 82 GLU A N 1
ATOM 626 C CA . GLU A 1 82 ? -0.947 1.404 -27.443 1.00 96.44 82 GLU A CA 1
ATOM 627 C C . GLU A 1 82 ? -1.954 0.610 -26.606 1.00 96.44 82 GLU A C 1
ATOM 629 O O . GLU A 1 82 ? -2.035 0.801 -25.395 1.00 96.44 82 GLU A O 1
ATOM 634 N N . ARG A 1 83 ? -2.673 -0.340 -27.216 1.00 96.75 83 ARG A N 1
ATOM 635 C CA . ARG A 1 83 ? -3.632 -1.183 -26.492 1.00 96.75 83 ARG A CA 1
ATOM 636 C C . ARG A 1 83 ? -2.927 -2.063 -25.462 1.00 96.75 83 ARG A C 1
ATOM 638 O O . ARG A 1 83 ? -3.373 -2.136 -24.325 1.00 96.75 83 ARG A O 1
ATOM 645 N N . ALA A 1 84 ? -1.805 -2.676 -25.835 1.00 96.88 84 ALA A N 1
ATOM 646 C CA . ALA A 1 84 ? -1.010 -3.481 -24.912 1.00 96.88 84 ALA A CA 1
ATOM 647 C C . ALA A 1 84 ? -0.470 -2.651 -23.736 1.00 96.88 84 ALA A C 1
ATOM 649 O O . ALA A 1 84 ? -0.487 -3.119 -22.598 1.00 96.88 84 ALA A O 1
ATOM 650 N N . ARG A 1 85 ? -0.032 -1.408 -23.982 1.00 97.62 85 ARG A N 1
ATOM 651 C CA . ARG A 1 85 ? 0.347 -0.480 -22.906 1.00 97.62 85 ARG A CA 1
ATOM 652 C C . ARG A 1 85 ? -0.854 -0.122 -22.033 1.00 97.62 85 ARG A C 1
ATOM 654 O O . ARG A 1 85 ? -0.712 -0.114 -20.813 1.00 97.62 85 ARG A O 1
ATOM 661 N N . ALA A 1 86 ? -2.011 0.144 -22.632 1.00 97.12 86 ALA A N 1
ATOM 662 C CA . ALA A 1 86 ? -3.240 0.493 -21.927 1.00 97.12 86 ALA A CA 1
ATOM 663 C C . ALA A 1 86 ? -3.850 -0.674 -21.135 1.00 97.12 86 ALA A C 1
ATOM 665 O O . ALA A 1 86 ? -4.640 -0.421 -20.229 1.00 97.12 86 ALA A O 1
ATOM 666 N N . ASP A 1 87 ? -3.495 -1.926 -21.433 1.00 96.88 87 ASP A N 1
ATOM 667 C CA . ASP A 1 87 ? -3.909 -3.107 -20.663 1.00 96.88 87 ASP A CA 1
ATOM 668 C C . ASP A 1 87 ? -3.038 -3.327 -19.409 1.00 96.88 87 ASP A C 1
ATOM 670 O O . ASP A 1 87 ? -3.479 -3.976 -18.456 1.00 96.88 87 ASP A O 1
ATOM 674 N N . LEU A 1 88 ? -1.829 -2.750 -19.370 1.00 98.38 88 LEU A N 1
ATOM 675 C CA . LEU A 1 88 ? -0.964 -2.744 -18.189 1.00 98.38 88 LEU A CA 1
ATOM 676 C C . LEU A 1 88 ? -1.387 -1.685 -17.164 1.00 98.38 88 LEU A C 1
ATOM 678 O O . LEU A 1 88 ? -1.936 -0.635 -17.493 1.00 98.38 88 LEU A O 1
ATOM 682 N N . PHE A 1 89 ? -1.076 -1.964 -15.903 1.00 98.81 89 PHE A N 1
ATOM 683 C CA . PHE A 1 89 ? -1.100 -1.033 -14.786 1.00 98.81 89 PHE A CA 1
ATOM 684 C C . PHE A 1 89 ? 0.324 -0.925 -14.225 1.00 98.81 89 PHE A C 1
ATOM 686 O O . PHE A 1 89 ? 0.782 -1.803 -13.494 1.00 98.81 89 PHE A O 1
ATOM 693 N N . VAL A 1 90 ? 1.045 0.131 -14.603 1.00 98.88 90 VAL A N 1
ATOM 694 C CA . VAL A 1 90 ? 2.432 0.377 -14.187 1.00 98.88 90 VAL A CA 1
ATOM 695 C C . VAL A 1 90 ? 2.457 1.367 -13.024 1.00 98.88 90 VAL A C 1
ATOM 697 O O . VAL A 1 90 ? 2.116 2.543 -13.186 1.00 98.88 90 VAL A O 1
ATOM 700 N N . ALA A 1 91 ? 2.881 0.890 -11.855 1.00 98.81 91 ALA A N 1
ATOM 701 C CA . ALA A 1 91 ? 2.974 1.661 -10.624 1.00 98.81 91 ALA A CA 1
ATOM 702 C C . ALA A 1 91 ? 4.435 1.990 -10.271 1.00 98.81 91 ALA A C 1
ATOM 704 O O . ALA A 1 91 ? 5.258 1.101 -10.036 1.00 98.81 91 ALA A O 1
ATOM 705 N N . GLY A 1 92 ? 4.746 3.285 -10.198 1.00 98.69 92 GLY A N 1
ATOM 706 C CA . GLY A 1 92 ? 5.990 3.808 -9.631 1.00 98.69 92 GLY A CA 1
ATOM 707 C C . GLY A 1 92 ? 5.806 4.263 -8.184 1.00 98.69 92 GLY A C 1
ATOM 708 O O . GLY A 1 92 ? 4.684 4.316 -7.671 1.00 98.69 92 GLY A O 1
ATOM 709 N N . LYS A 1 93 ? 6.901 4.641 -7.516 1.00 98.69 93 LYS A N 1
ATOM 710 C CA . LYS A 1 93 ? 6.845 5.214 -6.163 1.00 98.69 93 LYS A CA 1
ATOM 711 C C . LYS A 1 93 ? 7.901 6.285 -5.947 1.00 98.69 93 LYS A C 1
ATOM 713 O O . LYS A 1 93 ? 8.988 6.193 -6.513 1.00 98.69 93 LYS A O 1
ATOM 718 N N . THR A 1 94 ? 7.597 7.226 -5.059 1.00 98.44 94 THR A N 1
ATOM 719 C CA . THR A 1 94 ? 8.522 8.271 -4.606 1.00 98.44 94 THR A CA 1
ATOM 720 C C . THR A 1 94 ? 8.597 8.320 -3.081 1.00 98.44 94 THR A C 1
ATOM 722 O O . THR A 1 94 ? 7.580 8.207 -2.392 1.00 98.44 94 THR A O 1
ATOM 725 N N . HIS A 1 95 ? 9.806 8.476 -2.538 1.00 97.56 95 HIS A N 1
ATOM 726 C CA . HIS A 1 95 ? 10.015 8.769 -1.116 1.00 97.56 95 HIS A CA 1
ATOM 727 C C . HIS A 1 95 ? 9.946 10.270 -0.806 1.00 97.56 95 HIS A C 1
ATOM 729 O O . HIS A 1 95 ? 9.901 10.647 0.361 1.00 97.56 95 HIS A O 1
ATOM 735 N N . ILE A 1 96 ? 9.889 11.121 -1.830 1.00 98.12 96 ILE A N 1
ATOM 736 C CA . ILE A 1 96 ? 9.868 12.572 -1.679 1.00 98.12 96 ILE A CA 1
ATOM 737 C C . ILE A 1 96 ? 8.441 13.022 -1.324 1.00 98.12 96 ILE A C 1
ATOM 739 O O . ILE A 1 96 ? 7.474 12.693 -2.012 1.00 98.12 96 ILE A O 1
ATOM 743 N N . ARG A 1 97 ? 8.299 13.749 -0.213 1.00 98.06 97 ARG A N 1
ATOM 744 C CA . ARG A 1 97 ? 7.041 14.311 0.307 1.00 98.06 97 ARG A CA 1
ATOM 745 C C . ARG A 1 97 ? 6.771 15.716 -0.205 1.00 98.06 97 ARG A C 1
ATOM 747 O O . ARG A 1 97 ? 5.650 16.200 -0.071 1.00 98.06 97 ARG A O 1
ATOM 754 N N . THR A 1 98 ? 7.775 16.351 -0.799 1.00 97.06 98 THR A N 1
ATOM 755 C CA . THR A 1 98 ? 7.718 17.734 -1.263 1.00 97.06 98 THR A CA 1
ATOM 756 C C . THR A 1 98 ? 7.713 17.837 -2.788 1.00 97.06 98 THR A C 1
ATOM 758 O O . THR A 1 98 ? 8.416 17.130 -3.513 1.00 97.06 98 THR A O 1
ATOM 761 N N . ALA A 1 99 ? 6.895 18.752 -3.293 1.00 96.75 99 ALA A N 1
ATOM 762 C CA . ALA A 1 99 ? 7.001 19.267 -4.654 1.00 96.75 99 ALA A CA 1
ATOM 763 C C . ALA A 1 99 ? 7.852 20.540 -4.705 1.00 96.75 99 ALA A C 1
ATOM 765 O O . ALA A 1 99 ? 8.449 20.846 -5.733 1.00 96.75 99 ALA A O 1
ATOM 766 N N . ARG A 1 100 ? 7.915 21.277 -3.590 1.00 95.62 100 ARG A N 1
ATOM 767 C CA . ARG A 1 100 ? 8.724 22.483 -3.438 1.00 95.62 100 ARG A CA 1
ATOM 768 C C . ARG A 1 100 ? 9.080 22.712 -1.977 1.00 95.62 100 ARG A C 1
ATOM 770 O O . ARG A 1 100 ? 8.268 22.449 -1.091 1.00 95.62 100 ARG A O 1
ATOM 777 N N . CYS A 1 101 ? 10.272 23.244 -1.758 1.00 95.06 101 CYS A N 1
ATOM 778 C CA . CYS A 1 101 ? 10.740 23.744 -0.475 1.00 95.06 101 CYS A CA 1
ATOM 779 C C . CYS A 1 101 ? 11.652 24.968 -0.696 1.00 95.06 101 CYS A C 1
ATOM 781 O O . CYS A 1 101 ? 12.095 25.197 -1.831 1.00 95.06 101 CYS A O 1
ATOM 783 N N . PRO A 1 102 ? 11.933 25.766 0.349 1.00 94.75 102 PRO A N 1
ATOM 784 C CA . PRO A 1 102 ? 12.904 26.851 0.278 1.00 94.75 102 PRO A CA 1
ATOM 785 C C . PRO A 1 102 ? 14.298 26.371 -0.144 1.00 94.75 102 PRO A C 1
ATOM 787 O O . PRO A 1 102 ? 14.691 25.227 0.082 1.00 94.75 102 PRO A O 1
ATOM 790 N N . ALA A 1 103 ? 15.075 27.270 -0.749 1.00 91.81 103 ALA A N 1
ATOM 791 C CA . ALA A 1 103 ? 16.417 26.948 -1.221 1.00 91.81 103 ALA A CA 1
ATOM 792 C C . ALA A 1 103 ? 17.323 26.468 -0.073 1.00 91.81 103 ALA A C 1
ATOM 794 O O . ALA A 1 103 ? 17.474 27.150 0.938 1.00 91.81 103 ALA A O 1
ATOM 795 N N . GLY A 1 104 ? 17.957 25.308 -0.261 1.00 90.31 104 GLY A N 1
ATOM 796 C CA . GLY A 1 104 ? 18.831 24.687 0.739 1.00 90.31 104 GLY A CA 1
ATOM 797 C C . GLY A 1 104 ? 18.096 23.879 1.811 1.00 90.31 104 GLY A C 1
ATOM 798 O O . GLY A 1 104 ? 18.754 23.233 2.625 1.00 90.31 104 GLY A O 1
ATOM 799 N N . GLU A 1 105 ? 16.764 23.870 1.798 1.00 94.94 105 GLU A N 1
ATOM 800 C CA . GLU A 1 105 ? 15.957 23.037 2.684 1.00 94.94 105 GLU A CA 1
ATOM 801 C C . GLU A 1 105 ? 15.577 21.711 2.010 1.00 94.94 105 GLU A C 1
ATOM 803 O O . GLU A 1 105 ? 15.664 21.543 0.793 1.00 94.94 105 GLU A O 1
ATOM 808 N N . ARG A 1 106 ? 15.193 20.730 2.828 1.00 94.44 106 ARG A N 1
ATOM 809 C CA . ARG A 1 106 ? 14.652 19.442 2.388 1.00 94.44 106 ARG A CA 1
ATOM 810 C C . ARG A 1 106 ? 13.804 18.871 3.512 1.00 94.44 106 ARG A C 1
ATOM 812 O O . ARG A 1 106 ? 14.190 18.958 4.679 1.00 94.44 106 ARG A O 1
ATOM 819 N N . PHE A 1 107 ? 12.670 18.260 3.178 1.00 96.62 107 PHE A N 1
ATOM 820 C CA . PHE A 1 107 ? 11.910 17.547 4.195 1.00 96.62 107 PHE A CA 1
ATOM 821 C C . PHE A 1 107 ? 12.704 16.310 4.657 1.00 96.62 107 PHE A C 1
ATOM 823 O O . PHE A 1 107 ? 13.208 15.577 3.806 1.00 96.62 107 PHE A O 1
ATOM 830 N N . PRO A 1 108 ? 12.849 16.044 5.970 1.00 95.38 108 PRO A N 1
ATOM 831 C CA . PRO A 1 108 ? 13.856 15.103 6.477 1.00 95.38 108 PRO A CA 1
ATOM 832 C C . PRO A 1 108 ? 13.810 13.679 5.907 1.00 95.38 108 PRO A C 1
ATOM 834 O O . PRO A 1 108 ? 14.832 12.999 5.885 1.00 95.38 108 PRO A O 1
ATOM 837 N N . THR A 1 109 ? 12.640 13.212 5.468 1.00 94.75 109 THR A N 1
ATOM 838 C CA . THR A 1 109 ? 12.455 11.858 4.923 1.00 94.75 109 THR A CA 1
ATOM 839 C C . THR A 1 109 ? 12.569 11.785 3.399 1.00 94.75 109 THR A C 1
ATOM 841 O O . THR A 1 109 ? 12.412 10.699 2.841 1.00 94.75 109 THR A O 1
ATOM 844 N N . ASP A 1 110 ? 12.788 12.909 2.714 1.00 96.19 110 ASP A N 1
ATOM 845 C CA . ASP A 1 110 ? 12.865 12.947 1.254 1.00 96.19 110 ASP A CA 1
ATOM 846 C C . ASP A 1 110 ? 14.139 12.264 0.765 1.00 96.19 110 ASP A C 1
ATOM 848 O O . ASP A 1 110 ? 15.254 12.669 1.096 1.00 96.19 110 ASP A O 1
ATOM 852 N N . TRP A 1 111 ? 13.964 11.250 -0.077 1.00 95.88 111 TRP A N 1
ATOM 853 C CA . TRP A 1 111 ? 15.058 10.477 -0.650 1.00 95.88 111 TRP A CA 1
ATOM 854 C C . TRP A 1 111 ? 14.686 9.935 -2.034 1.00 95.88 111 TRP A C 1
ATOM 856 O O . TRP A 1 111 ? 13.518 9.667 -2.308 1.00 95.88 111 TRP A O 1
ATOM 866 N N . SER A 1 112 ? 15.678 9.763 -2.904 1.00 96.56 112 SER A N 1
ATOM 867 C CA . SER A 1 112 ? 15.560 9.066 -4.188 1.00 96.56 112 SER A CA 1
ATOM 868 C C . SER A 1 112 ? 16.950 8.638 -4.655 1.00 96.56 112 SER A C 1
ATOM 870 O O . SER A 1 112 ? 17.912 9.384 -4.461 1.00 96.56 112 SER A O 1
ATOM 872 N N . ASP A 1 113 ? 17.065 7.493 -5.336 1.00 95.25 113 ASP A N 1
ATOM 873 C CA . ASP A 1 113 ? 18.321 7.119 -6.009 1.00 95.25 113 ASP A CA 1
ATOM 874 C C . ASP A 1 113 ? 18.673 8.143 -7.109 1.00 95.25 113 ASP A C 1
ATOM 876 O O . ASP A 1 113 ? 19.841 8.354 -7.434 1.00 95.25 113 ASP A O 1
ATOM 880 N N . GLY A 1 114 ? 17.664 8.856 -7.628 1.00 93.50 114 GLY A N 1
ATOM 881 C CA . GLY A 1 114 ? 17.808 9.946 -8.593 1.00 93.50 114 GLY A CA 1
ATOM 882 C C . GLY A 1 114 ? 18.653 11.136 -8.118 1.00 93.50 114 GLY A C 1
ATOM 883 O O . GLY A 1 114 ? 19.061 11.975 -8.924 1.00 93.50 114 GLY A O 1
ATOM 884 N N . MET A 1 115 ? 18.903 11.230 -6.809 1.00 93.81 115 MET A N 1
ATOM 885 C CA . MET A 1 115 ? 19.762 12.258 -6.217 1.00 93.81 115 MET A CA 1
ATOM 886 C C . MET A 1 115 ? 21.251 11.972 -6.447 1.00 93.81 115 MET A C 1
ATOM 888 O O . MET A 1 115 ? 22.064 12.892 -6.386 1.00 93.81 115 MET A O 1
ATOM 892 N N . SER A 1 116 ? 21.618 10.710 -6.685 1.00 90.38 116 SER A N 1
ATOM 893 C CA . SER A 1 116 ? 23.012 10.261 -6.776 1.00 90.38 116 SER A CA 1
ATOM 894 C C . SER A 1 116 ? 23.379 9.637 -8.124 1.00 90.38 116 SER A C 1
ATOM 896 O O . SER A 1 116 ? 24.564 9.506 -8.421 1.00 90.38 116 SER A O 1
ATOM 898 N N . ASP A 1 117 ? 22.402 9.300 -8.970 1.00 87.38 117 ASP A N 1
ATOM 899 C CA . ASP A 1 117 ? 22.624 8.628 -10.260 1.00 87.38 117 ASP A CA 1
ATOM 900 C C . ASP A 1 117 ? 22.740 9.571 -11.477 1.00 87.38 117 ASP A C 1
ATOM 902 O O . ASP A 1 117 ? 22.700 9.116 -12.623 1.00 87.38 117 ASP A O 1
ATOM 906 N N . GLY A 1 118 ? 22.893 10.877 -11.235 1.00 84.38 118 GLY A N 1
ATOM 907 C CA . GLY A 1 118 ? 23.097 11.894 -12.270 1.00 84.38 118 GLY A CA 1
ATOM 908 C C . GLY A 1 118 ? 21.821 12.499 -12.866 1.00 84.38 118 GLY A C 1
ATOM 909 O O . GLY A 1 118 ? 21.934 13.441 -13.645 1.00 84.38 118 GLY A O 1
ATOM 910 N N . PHE A 1 119 ? 20.623 12.037 -12.479 1.00 92.25 119 PHE A N 1
ATOM 911 C CA . PHE A 1 119 ? 19.357 12.650 -12.919 1.00 92.25 119 PHE A CA 1
ATOM 912 C C . PHE A 1 119 ? 19.053 14.004 -12.266 1.00 92.25 119 PHE A C 1
ATOM 914 O O . PHE A 1 119 ? 18.195 14.734 -12.757 1.00 92.25 119 PHE A O 1
ATOM 921 N N . GLY A 1 120 ? 19.723 14.342 -11.161 1.00 91.00 120 GLY A N 1
ATOM 922 C CA . GLY A 1 120 ? 19.522 15.619 -10.474 1.00 91.00 120 GLY A CA 1
ATOM 923 C C . GLY A 1 120 ? 18.136 15.757 -9.840 1.00 91.00 120 GLY A C 1
ATOM 924 O O . GLY A 1 120 ? 17.616 16.866 -9.754 1.00 91.00 120 GLY A O 1
ATOM 925 N N . VAL A 1 121 ? 17.530 14.645 -9.407 1.00 94.62 121 VAL A N 1
ATOM 926 C CA . VAL A 1 121 ? 16.204 14.651 -8.774 1.00 94.62 121 VAL A CA 1
ATOM 927 C C . VAL A 1 121 ? 16.236 15.491 -7.499 1.00 94.62 121 VAL A C 1
ATOM 929 O O . VAL A 1 121 ? 17.008 15.212 -6.580 1.00 94.62 121 VAL A O 1
ATOM 932 N N . ALA A 1 122 ? 15.350 16.481 -7.407 1.00 92.62 122 ALA A N 1
ATOM 933 C CA . ALA A 1 122 ? 15.163 17.277 -6.198 1.00 92.62 122 ALA A CA 1
ATOM 934 C C . ALA A 1 122 ? 13.769 17.086 -5.587 1.00 92.62 122 ALA A C 1
ATOM 936 O O . ALA A 1 122 ? 13.641 17.120 -4.359 1.00 92.62 122 ALA A O 1
ATOM 937 N N . THR A 1 123 ? 12.763 16.850 -6.432 1.00 95.62 123 THR A N 1
ATOM 938 C CA . THR A 1 123 ? 11.336 16.860 -6.092 1.00 95.62 123 THR A CA 1
ATOM 939 C C . THR A 1 123 ? 10.630 15.560 -6.484 1.00 95.62 123 THR A C 1
ATOM 941 O O . THR A 1 123 ? 11.123 14.773 -7.295 1.00 95.62 123 THR A O 1
ATOM 944 N N . ALA A 1 124 ? 9.419 15.353 -5.960 1.00 97.19 124 ALA A N 1
ATOM 945 C CA . ALA A 1 124 ? 8.576 14.227 -6.359 1.00 97.19 124 ALA A CA 1
ATOM 946 C C . ALA A 1 124 ? 8.190 14.257 -7.857 1.00 97.19 124 ALA A C 1
ATOM 948 O O . ALA A 1 124 ? 7.964 13.204 -8.453 1.00 97.19 124 ALA A O 1
ATOM 949 N N . VAL A 1 125 ? 8.128 15.443 -8.479 1.00 97.94 125 VAL A N 1
ATOM 950 C CA . VAL A 1 125 ? 7.863 15.600 -9.923 1.00 97.94 125 VAL A CA 1
ATOM 951 C C . VAL A 1 125 ? 9.052 15.105 -10.747 1.00 97.94 125 VAL A C 1
ATOM 953 O O . VAL A 1 125 ? 8.858 14.370 -11.718 1.00 97.94 125 VAL A O 1
ATOM 956 N N . ASP A 1 126 ? 10.280 15.425 -10.332 1.00 97.56 126 ASP A N 1
ATOM 957 C CA . ASP A 1 126 ? 11.496 14.920 -10.988 1.00 97.56 126 ASP A CA 1
ATOM 958 C C . ASP A 1 126 ? 11.561 13.391 -10.925 1.00 97.56 126 ASP A C 1
ATOM 960 O O . ASP A 1 126 ? 11.936 12.736 -11.894 1.00 97.56 126 ASP A O 1
ATOM 964 N N . ASP A 1 127 ? 11.118 12.813 -9.810 1.00 98.06 127 ASP A N 1
ATOM 965 C CA . ASP A 1 127 ? 11.013 11.368 -9.614 1.00 98.06 127 ASP A CA 1
ATOM 966 C C . ASP A 1 127 ? 10.040 10.702 -10.608 1.00 98.06 127 ASP A C 1
ATOM 968 O O . ASP A 1 127 ? 10.299 9.590 -11.077 1.00 98.06 127 ASP A O 1
ATOM 972 N N . VAL A 1 128 ? 8.930 11.364 -10.961 1.00 98.62 128 VAL A N 1
ATOM 973 C CA . VAL A 1 128 ? 8.009 10.888 -12.011 1.00 98.62 128 VAL A CA 1
ATOM 974 C C . VAL A 1 128 ? 8.686 10.955 -13.378 1.00 98.62 128 VAL A C 1
ATOM 976 O O . VAL A 1 128 ? 8.685 9.965 -14.110 1.00 98.62 128 VAL A O 1
ATOM 979 N N . ARG A 1 129 ? 9.316 12.085 -13.715 1.00 98.25 129 ARG A N 1
ATOM 980 C CA . ARG A 1 129 ? 10.010 12.273 -15.001 1.00 98.25 129 ARG A CA 1
ATOM 981 C C . ARG A 1 129 ? 11.164 11.286 -15.183 1.00 98.25 129 ARG A C 1
ATOM 983 O O . ARG A 1 129 ? 11.278 10.651 -16.232 1.00 98.25 129 ARG A O 1
ATOM 990 N N . ARG A 1 130 ? 11.964 11.072 -14.134 1.00 98.06 130 ARG A N 1
ATOM 991 C CA . ARG A 1 130 ? 13.014 10.047 -14.089 1.00 98.06 130 ARG A CA 1
ATOM 992 C C . ARG A 1 130 ? 12.428 8.658 -14.335 1.00 98.06 130 ARG A C 1
ATOM 994 O O . ARG A 1 130 ? 12.930 7.936 -15.194 1.00 98.06 130 ARG A O 1
ATOM 1001 N N . ALA A 1 131 ? 11.344 8.292 -13.648 1.00 98.62 131 ALA A N 1
ATOM 1002 C CA . ALA A 1 131 ? 10.681 7.004 -13.850 1.00 98.62 131 ALA A CA 1
ATOM 1003 C C . ALA A 1 131 ? 10.228 6.803 -15.309 1.00 98.62 131 ALA A C 1
ATOM 1005 O O . ALA A 1 131 ? 10.436 5.726 -15.873 1.00 98.62 131 ALA A O 1
ATOM 1006 N N . LEU A 1 132 ? 9.658 7.838 -15.938 1.00 98.69 132 LEU A N 1
ATOM 1007 C CA . LEU A 1 132 ? 9.247 7.788 -17.343 1.00 98.69 132 LEU A CA 1
ATOM 1008 C C . LEU A 1 132 ? 10.432 7.659 -18.298 1.00 98.69 132 LEU A C 1
ATOM 1010 O O . LEU A 1 132 ? 10.378 6.837 -19.212 1.00 98.69 132 LEU A O 1
ATOM 1014 N N . SER A 1 133 ? 11.516 8.401 -18.068 1.00 98.19 133 SER A N 1
ATOM 1015 C CA . SER A 1 133 ? 12.729 8.270 -18.878 1.00 98.19 133 SER A CA 1
ATOM 1016 C C . SER A 1 133 ? 13.311 6.857 -18.790 1.00 98.19 133 SER A C 1
ATOM 1018 O O . SER A 1 133 ? 13.616 6.250 -19.816 1.00 98.19 133 SER A O 1
ATOM 1020 N N . LEU A 1 134 ? 13.394 6.282 -17.587 1.00 98.31 134 LEU A N 1
ATOM 1021 C CA . LEU A 1 134 ? 13.972 4.952 -17.380 1.00 98.31 134 LEU A CA 1
ATOM 1022 C C . LEU A 1 134 ? 13.112 3.823 -17.960 1.00 98.31 134 LEU A C 1
ATOM 1024 O O . LEU A 1 134 ? 13.666 2.893 -18.547 1.00 98.31 134 LEU A O 1
ATOM 1028 N N . MET A 1 135 ? 11.785 3.893 -17.809 1.00 98.56 135 MET A N 1
ATOM 1029 C CA . MET A 1 135 ? 10.874 2.819 -18.231 1.00 98.56 135 MET A CA 1
ATOM 1030 C C . MET A 1 135 ? 10.351 2.963 -19.661 1.00 98.56 135 MET A C 1
ATOM 1032 O O . MET A 1 135 ? 10.062 1.964 -20.315 1.00 98.56 135 MET A O 1
ATOM 1036 N N . PHE A 1 136 ? 10.199 4.184 -20.166 1.00 98.38 136 PHE A N 1
ATOM 1037 C CA . PHE A 1 136 ? 9.541 4.425 -21.450 1.00 98.38 136 PHE A CA 1
ATOM 1038 C C . PHE A 1 136 ? 10.383 5.244 -22.427 1.00 98.38 136 PHE A C 1
ATOM 1040 O O . PHE A 1 136 ? 10.046 5.249 -23.609 1.00 98.38 136 PHE A O 1
ATOM 1047 N N . GLY A 1 137 ? 11.450 5.896 -21.963 1.00 96.44 137 GLY A N 1
ATOM 1048 C CA . GLY A 1 137 ? 12.280 6.803 -22.748 1.00 96.44 137 GLY A CA 1
ATOM 1049 C C . GLY A 1 137 ? 13.707 6.314 -22.991 1.00 96.44 137 GLY A C 1
ATOM 1050 O O . GLY A 1 137 ? 13.957 5.121 -23.199 1.00 96.44 137 GLY A O 1
ATOM 1051 N N . ASP A 1 138 ? 14.638 7.268 -23.000 1.00 94.81 138 ASP A N 1
ATOM 1052 C CA . ASP A 1 138 ? 16.062 7.066 -23.304 1.00 94.81 138 ASP A CA 1
ATOM 1053 C C . ASP A 1 138 ? 16.914 6.667 -22.083 1.00 94.81 138 ASP A C 1
ATOM 1055 O O . ASP A 1 138 ? 18.065 6.250 -22.226 1.00 94.81 138 ASP A O 1
ATOM 1059 N N . GLY A 1 139 ? 16.351 6.757 -20.877 1.00 94.50 139 GLY A N 1
ATOM 1060 C CA . GLY A 1 139 ? 17.042 6.512 -19.615 1.00 94.50 139 GLY A CA 1
ATOM 1061 C C . GLY A 1 139 ? 18.089 7.564 -19.230 1.00 94.50 139 GLY A C 1
ATOM 1062 O O . GLY A 1 139 ? 18.924 7.255 -18.372 1.00 94.50 139 GLY A O 1
ATOM 1063 N N . GLN A 1 140 ? 18.048 8.749 -19.849 1.00 93.50 140 GLN A N 1
ATOM 1064 C CA . GLN A 1 140 ? 18.959 9.894 -19.677 1.00 93.50 140 GLN A CA 1
ATOM 1065 C C . GLN A 1 140 ? 18.220 11.231 -19.447 1.00 93.50 140 GLN A C 1
ATOM 1067 O O . GLN A 1 140 ? 18.818 12.298 -19.542 1.00 93.50 140 GLN A O 1
ATOM 1072 N N . GLY A 1 141 ? 16.920 11.185 -19.151 1.00 94.50 141 GLY A N 1
ATOM 1073 C CA . GLY A 1 141 ? 16.064 12.349 -18.895 1.00 94.50 141 GLY A CA 1
ATOM 1074 C C . GLY A 1 141 ? 14.954 12.539 -19.927 1.00 94.50 141 GLY A C 1
ATOM 1075 O O . GLY A 1 141 ? 13.899 13.065 -19.583 1.00 94.50 141 GLY A O 1
ATOM 1076 N N . GLY A 1 142 ? 15.134 12.053 -21.157 1.00 96.06 142 GLY A N 1
ATOM 1077 C CA . GLY A 1 142 ? 14.125 12.127 -22.207 1.00 96.06 142 GLY A CA 1
ATOM 1078 C C . GLY A 1 142 ? 13.079 11.016 -22.099 1.00 96.06 142 GLY A C 1
ATOM 1079 O O . GLY A 1 142 ? 13.390 9.860 -21.796 1.00 96.06 142 GLY A O 1
ATOM 1080 N N . TYR A 1 143 ? 11.823 11.353 -22.385 1.00 97.19 143 TYR A N 1
ATOM 1081 C CA . TYR A 1 143 ? 10.719 10.409 -22.562 1.00 97.19 143 TYR A CA 1
ATOM 1082 C C . TYR A 1 143 ? 9.788 10.888 -23.686 1.00 97.19 143 TYR A C 1
ATOM 1084 O O . TYR A 1 143 ? 9.691 12.090 -23.928 1.00 97.19 143 TYR A O 1
ATOM 1092 N N . PRO A 1 144 ? 9.138 9.965 -24.417 1.00 95.75 144 PRO A N 1
ATOM 1093 C CA . PRO A 1 144 ? 8.266 10.324 -25.530 1.00 95.75 144 PRO A CA 1
ATOM 1094 C C . PRO A 1 144 ? 6.961 10.967 -25.046 1.00 95.75 144 PRO A C 1
ATOM 1096 O O . PRO A 1 144 ? 6.470 10.669 -23.952 1.00 95.75 144 PRO A O 1
ATOM 1099 N N . GLU A 1 145 ? 6.361 11.796 -25.903 1.00 92.00 145 GLU A N 1
ATOM 1100 C CA . GLU A 1 145 ? 5.002 12.299 -25.694 1.00 92.00 145 GLU A CA 1
ATOM 1101 C C . GLU A 1 145 ? 4.025 11.128 -25.496 1.00 92.00 145 GLU A C 1
ATOM 1103 O O . GLU A 1 145 ? 4.129 10.081 -26.140 1.00 92.00 145 GLU A O 1
ATOM 1108 N N . GLY A 1 146 ? 3.091 11.284 -24.558 1.00 88.56 146 GLY A N 1
ATOM 1109 C CA . GLY A 1 146 ? 2.134 10.237 -24.209 1.00 88.56 146 GLY A CA 1
ATOM 1110 C C . GLY A 1 146 ? 2.675 9.156 -23.268 1.00 88.56 146 GLY A C 1
ATOM 1111 O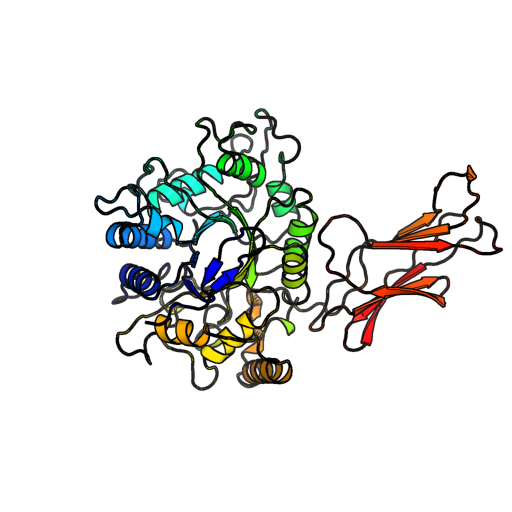 O . GLY A 1 146 ? 1.915 8.258 -22.915 1.00 88.56 146 GLY A O 1
ATOM 1112 N N . ALA A 1 147 ? 3.933 9.221 -22.810 1.00 97.06 147 ALA A N 1
ATOM 1113 C CA . ALA A 1 147 ? 4.401 8.382 -21.705 1.00 97.06 147 ALA A CA 1
ATOM 1114 C C . ALA A 1 147 ? 3.701 8.759 -20.386 1.00 97.06 147 ALA A C 1
ATOM 1116 O O . ALA A 1 147 ? 3.550 9.934 -20.060 1.00 97.06 147 ALA A O 1
ATOM 1117 N N . TYR A 1 148 ? 3.288 7.754 -19.609 1.00 98.50 148 TYR A N 1
ATOM 1118 C CA . TYR A 1 148 ? 2.629 7.960 -18.317 1.00 98.50 148 TYR A CA 1
ATOM 1119 C C . TYR A 1 148 ? 2.837 6.773 -17.368 1.00 98.50 148 TYR A C 1
ATOM 1121 O O . TYR A 1 148 ? 3.050 5.632 -17.797 1.00 98.50 148 TYR A O 1
ATOM 1129 N N . LEU A 1 149 ? 2.709 7.042 -16.068 1.00 98.81 149 LEU A N 1
ATOM 1130 C CA . LEU A 1 149 ? 2.498 6.041 -15.025 1.00 98.81 149 LEU A CA 1
ATOM 1131 C C . LEU A 1 149 ? 0.999 5.855 -14.799 1.00 98.81 149 LEU A C 1
ATOM 1133 O O . LEU A 1 149 ? 0.254 6.833 -14.690 1.00 98.81 149 LEU A O 1
ATOM 1137 N N . ASP A 1 150 ? 0.546 4.608 -14.677 1.00 98.88 150 ASP A N 1
ATOM 1138 C CA . ASP A 1 150 ? -0.831 4.361 -14.243 1.00 98.88 150 ASP A CA 1
ATOM 1139 C C . ASP A 1 150 ? -1.003 4.816 -12.798 1.00 98.88 150 ASP A C 1
ATOM 1141 O O . ASP A 1 150 ? -2.015 5.421 -12.468 1.00 98.88 150 ASP A O 1
ATOM 1145 N N . CYS A 1 151 ? 0.006 4.607 -11.952 1.00 98.88 151 CYS A N 1
ATOM 1146 C CA . CYS A 1 151 ? -0.019 5.077 -10.575 1.00 98.88 151 CYS A CA 1
ATOM 1147 C C . CYS A 1 151 ? 1.350 5.570 -10.105 1.00 98.88 151 CYS A C 1
ATOM 1149 O O . CYS A 1 151 ? 2.374 4.944 -10.385 1.00 98.88 151 CYS A O 1
ATOM 1151 N N . ILE A 1 152 ? 1.362 6.641 -9.314 1.00 98.81 152 ILE A N 1
ATOM 1152 C CA . ILE A 1 152 ? 2.492 6.999 -8.449 1.00 98.81 152 ILE A CA 1
ATOM 1153 C C . ILE A 1 152 ? 2.083 6.780 -6.997 1.00 98.81 152 ILE A C 1
ATOM 1155 O O . ILE A 1 152 ? 1.011 7.219 -6.591 1.00 98.81 152 ILE A O 1
ATOM 1159 N N . GLN A 1 153 ? 2.905 6.087 -6.212 1.00 98.75 153 GLN A N 1
ATOM 1160 C CA . GLN A 1 153 ? 2.633 5.886 -4.790 1.00 98.75 153 GLN A CA 1
ATOM 1161 C C . GLN A 1 153 ? 3.612 6.674 -3.921 1.00 98.75 153 GLN A C 1
ATOM 1163 O O . GLN A 1 153 ? 4.827 6.614 -4.135 1.00 98.75 153 GLN A O 1
ATOM 1168 N N . PHE A 1 154 ? 3.110 7.350 -2.890 1.00 98.75 154 PHE A N 1
ATOM 1169 C CA . PHE A 1 154 ? 3.962 7.898 -1.838 1.00 98.75 154 PHE A CA 1
ATOM 1170 C C . PHE A 1 154 ? 4.501 6.748 -0.988 1.00 98.75 154 PHE A C 1
ATOM 1172 O O . PHE A 1 154 ? 3.762 6.076 -0.267 1.00 98.75 154 PHE A O 1
ATOM 1179 N N . HIS A 1 155 ? 5.789 6.465 -1.156 1.00 98.06 155 HIS A N 1
ATOM 1180 C CA . HIS A 1 155 ? 6.427 5.240 -0.697 1.00 98.06 155 HIS A CA 1
ATOM 1181 C C . HIS A 1 155 ? 6.687 5.271 0.807 1.00 98.06 155 HIS A C 1
ATOM 1183 O O . HIS A 1 155 ? 7.320 6.207 1.293 1.00 98.06 155 HIS A O 1
ATOM 1189 N N . ASN A 1 156 ? 6.273 4.215 1.509 1.00 94.56 156 ASN A N 1
ATOM 1190 C CA . ASN A 1 156 ? 6.576 3.958 2.916 1.00 94.56 156 ASN A CA 1
ATOM 1191 C C . ASN A 1 156 ? 6.280 5.151 3.851 1.0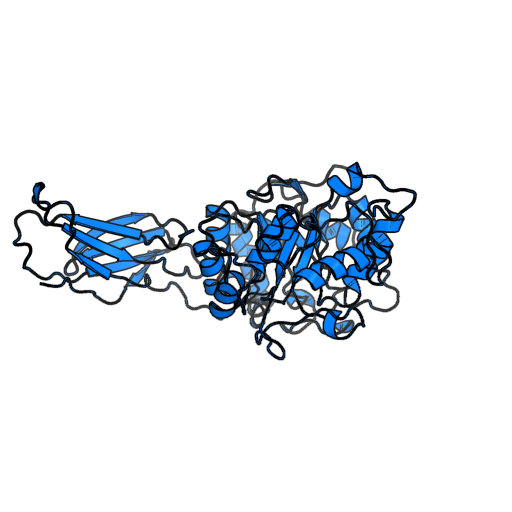0 94.56 156 ASN A C 1
ATOM 1193 O O . ASN A 1 156 ? 7.180 5.653 4.524 1.00 94.56 156 ASN A O 1
ATOM 1197 N N . ILE A 1 157 ? 5.029 5.622 3.876 1.00 95.44 157 ILE A N 1
ATOM 1198 C CA . ILE A 1 157 ? 4.574 6.640 4.833 1.00 95.44 157 ILE A CA 1
ATOM 1199 C C . ILE A 1 157 ? 4.445 6.026 6.233 1.00 95.44 157 ILE A C 1
ATOM 1201 O O . ILE A 1 157 ? 3.879 4.943 6.401 1.00 95.44 157 ILE A O 1
ATOM 1205 N N . ASN A 1 158 ? 4.976 6.707 7.247 1.00 95.38 158 ASN A N 1
ATOM 1206 C CA . ASN A 1 158 ? 5.069 6.173 8.607 1.00 95.38 158 ASN A CA 1
ATOM 1207 C C . ASN A 1 158 ? 4.620 7.147 9.695 1.00 95.38 158 ASN A C 1
ATOM 1209 O O . ASN A 1 158 ? 4.336 6.713 10.815 1.00 95.38 158 ASN A O 1
ATOM 1213 N N . THR A 1 159 ? 4.546 8.442 9.405 1.00 97.12 159 THR A N 1
ATOM 1214 C CA . THR A 1 159 ? 4.240 9.477 10.398 1.00 97.12 159 THR A CA 1
ATOM 1215 C C . THR A 1 159 ? 3.141 10.421 9.924 1.00 97.12 159 THR A C 1
ATOM 1217 O O . THR A 1 159 ? 2.965 10.636 8.727 1.00 97.12 159 THR A O 1
ATOM 1220 N N . MET A 1 160 ? 2.425 11.032 10.878 1.00 97.19 160 MET A N 1
ATOM 1221 C CA . MET A 1 160 ? 1.464 12.094 10.556 1.00 97.19 160 MET A CA 1
ATOM 1222 C C . MET A 1 160 ? 2.162 13.289 9.906 1.00 97.19 160 MET A C 1
ATOM 1224 O O . MET A 1 160 ? 1.612 13.853 8.978 1.00 97.19 160 MET A O 1
ATOM 1228 N N . ALA A 1 161 ? 3.394 13.614 10.317 1.00 98.06 161 ALA A N 1
ATOM 1229 C CA . ALA A 1 161 ? 4.164 14.716 9.743 1.00 98.06 161 ALA A CA 1
ATOM 1230 C C . ALA A 1 161 ? 4.482 14.509 8.252 1.00 98.06 161 ALA A C 1
ATOM 1232 O O . ALA A 1 161 ? 4.356 15.445 7.470 1.00 98.06 161 ALA A O 1
ATOM 1233 N N . GLU A 1 162 ? 4.848 13.290 7.833 1.00 98.19 162 GLU A N 1
ATOM 1234 C CA . GLU A 1 162 ? 4.997 12.975 6.404 1.00 98.19 162 GLU A CA 1
ATOM 1235 C C . GLU A 1 162 ? 3.681 13.164 5.647 1.00 98.19 162 GLU A C 1
ATOM 1237 O O . GLU A 1 162 ? 3.679 13.691 4.540 1.00 98.19 162 GLU A O 1
ATOM 1242 N N . ILE A 1 163 ? 2.563 12.738 6.237 1.00 98.38 163 ILE A N 1
ATOM 1243 C CA . ILE A 1 163 ? 1.236 12.849 5.624 1.00 98.38 163 ILE A CA 1
ATOM 1244 C C . ILE A 1 163 ? 0.805 14.313 5.546 1.00 98.38 163 ILE A C 1
ATOM 1246 O O . ILE A 1 163 ? 0.352 14.761 4.501 1.00 98.38 163 ILE A O 1
ATOM 1250 N N . ASP A 1 164 ? 0.986 15.083 6.610 1.00 98.38 164 ASP A N 1
ATOM 1251 C CA . ASP A 1 164 ? 0.679 16.508 6.628 1.00 98.38 164 ASP A CA 1
ATOM 1252 C C . ASP A 1 164 ? 1.514 17.249 5.578 1.00 98.38 164 ASP A C 1
ATOM 1254 O O . ASP A 1 164 ? 0.956 18.035 4.815 1.00 98.38 164 ASP A O 1
ATOM 1258 N N . MET A 1 165 ? 2.805 16.914 5.448 1.00 98.31 165 MET A N 1
ATOM 1259 C CA . MET A 1 165 ? 3.668 17.458 4.398 1.00 98.31 165 MET A CA 1
ATOM 1260 C C . MET A 1 165 ? 3.181 17.077 2.995 1.00 98.31 165 MET A C 1
ATOM 1262 O O . MET A 1 165 ? 3.166 17.928 2.113 1.00 98.31 165 MET A O 1
ATOM 1266 N N . LEU A 1 166 ? 2.729 15.837 2.766 1.00 98.50 166 LEU A N 1
ATOM 1267 C CA . LEU A 1 166 ? 2.158 15.450 1.469 1.00 98.50 166 LEU A CA 1
ATOM 1268 C C . LEU A 1 166 ? 0.969 16.334 1.082 1.00 98.50 166 LEU A C 1
ATOM 1270 O O . LEU A 1 166 ? 0.855 16.705 -0.084 1.00 98.50 166 LEU A O 1
ATOM 1274 N N . PHE A 1 167 ? 0.112 16.668 2.049 1.00 98.44 167 PHE A N 1
ATOM 1275 C CA . PHE A 1 167 ? -1.111 17.451 1.851 1.00 98.44 167 PHE A CA 1
ATOM 1276 C C . PHE A 1 167 ? -0.898 18.972 1.839 1.00 98.44 167 PHE A C 1
ATOM 1278 O O . PHE A 1 167 ? -1.846 19.712 1.567 1.00 98.44 167 PHE A O 1
ATOM 1285 N N . GLU A 1 168 ? 0.304 19.459 2.136 1.00 98.19 168 GLU A N 1
ATOM 1286 C CA . GLU A 1 168 ? 0.596 20.891 2.147 1.00 98.19 168 GLU A CA 1
ATOM 1287 C C . GLU A 1 168 ? 0.292 21.524 0.780 1.00 98.19 168 GLU A C 1
ATOM 1289 O O . GLU A 1 168 ? 0.776 21.064 -0.254 1.00 98.19 168 GLU A O 1
ATOM 1294 N N . GLY A 1 169 ? -0.533 22.574 0.769 1.00 97.19 169 GLY A N 1
ATOM 1295 C CA . GLY A 1 169 ? -0.959 23.257 -0.459 1.00 97.19 169 GLY A CA 1
ATOM 1296 C C . GLY A 1 169 ? -2.005 22.516 -1.308 1.00 97.19 169 GLY A C 1
ATOM 1297 O O . GLY A 1 169 ? -2.328 22.977 -2.397 1.00 97.19 169 GLY A O 1
ATOM 1298 N N . VAL A 1 170 ? -2.587 21.401 -0.845 1.00 97.38 170 VAL A N 1
ATOM 1299 C CA . VAL A 1 170 ? -3.656 20.697 -1.591 1.00 97.38 170 VAL A CA 1
ATOM 1300 C C . VAL A 1 170 ? -4.945 21.522 -1.684 1.00 97.38 170 VAL A C 1
ATOM 1302 O O . VAL A 1 170 ? -5.583 21.535 -2.741 1.00 97.38 170 VAL A O 1
ATOM 1305 N N . ASP A 1 171 ? -5.328 22.198 -0.598 1.00 95.00 171 ASP A N 1
ATOM 1306 C CA . ASP A 1 171 ? -6.561 23.001 -0.524 1.00 95.00 171 ASP A CA 1
ATOM 1307 C C . ASP A 1 171 ? -6.362 24.452 -0.989 1.00 95.00 171 ASP A C 1
ATOM 1309 O O . ASP A 1 171 ? -7.324 25.129 -1.345 1.00 95.00 171 ASP A O 1
ATOM 1313 N N . ASP A 1 172 ? -5.111 24.907 -1.030 1.00 95.75 172 ASP A N 1
ATOM 1314 C CA . ASP A 1 172 ? -4.702 26.233 -1.490 1.00 95.75 172 ASP A CA 1
ATOM 1315 C C . ASP A 1 172 ? -3.394 26.111 -2.293 1.00 95.75 172 ASP A C 1
ATOM 1317 O O . ASP A 1 172 ? -2.305 26.292 -1.737 1.00 95.75 172 ASP A O 1
ATOM 1321 N N . PRO A 1 173 ? -3.469 25.729 -3.581 1.00 96.25 173 PRO A N 1
ATOM 1322 C CA . PRO A 1 173 ? -2.301 25.422 -4.401 1.00 96.25 173 PRO A CA 1
ATOM 1323 C C . PRO A 1 173 ? -1.636 26.687 -4.964 1.00 96.25 173 PRO A C 1
ATOM 1325 O O . PRO A 1 173 ? -1.295 26.710 -6.139 1.00 96.25 173 PRO A O 1
ATOM 1328 N N . ASP A 1 174 ? -1.467 27.748 -4.169 1.00 96.19 174 ASP A N 1
ATOM 1329 C CA . ASP A 1 174 ? -0.828 28.991 -4.623 1.00 96.19 174 ASP A CA 1
ATOM 1330 C C . ASP A 1 174 ? 0.606 28.712 -5.139 1.00 96.19 174 ASP A C 1
ATOM 1332 O O . ASP A 1 174 ? 1.440 28.164 -4.404 1.00 96.19 174 ASP A O 1
ATOM 1336 N N . PRO A 1 175 ? 0.936 29.098 -6.389 1.00 95.62 175 PRO A N 1
ATOM 1337 C CA . PRO A 1 175 ? 2.256 28.887 -6.969 1.00 95.62 175 PRO A CA 1
ATOM 1338 C C . PRO A 1 175 ? 3.364 29.714 -6.307 1.00 95.62 175 PRO A C 1
ATOM 1340 O O . PRO A 1 175 ? 4.517 29.570 -6.697 1.00 95.62 175 PRO A O 1
ATOM 1343 N N . ASN A 1 176 ? 3.073 30.561 -5.321 1.00 94.88 176 ASN A N 1
ATOM 1344 C CA . ASN A 1 176 ? 4.069 31.305 -4.548 1.00 94.88 176 ASN A CA 1
ATOM 1345 C C . ASN A 1 176 ? 4.377 30.674 -3.186 1.00 94.88 176 ASN A C 1
ATOM 1347 O O . ASN A 1 176 ? 5.206 31.211 -2.445 1.00 94.88 176 ASN A O 1
ATOM 1351 N N . ARG A 1 177 ? 3.748 29.545 -2.825 1.00 95.44 177 ARG A N 1
ATOM 1352 C CA . ARG A 1 177 ? 4.029 28.906 -1.534 1.00 95.44 177 ARG A CA 1
ATOM 1353 C C . ARG A 1 177 ? 5.500 28.483 -1.442 1.00 95.44 177 ARG A C 1
ATOM 1355 O O . ARG A 1 177 ? 6.021 27.872 -2.381 1.00 95.44 177 ARG A O 1
ATOM 1362 N N . PRO A 1 178 ? 6.164 28.752 -0.302 1.00 94.62 178 PRO A N 1
ATOM 1363 C CA . PRO A 1 178 ? 7.535 28.302 -0.081 1.00 94.62 178 PRO A CA 1
ATOM 1364 C C . PRO A 1 178 ? 7.615 26.777 0.059 1.00 94.62 178 PRO A C 1
ATOM 1366 O O . PRO A 1 178 ? 8.551 26.159 -0.441 1.00 94.62 178 PRO A O 1
ATOM 1369 N N . TRP A 1 179 ? 6.607 26.178 0.695 1.00 97.31 179 TRP A N 1
ATOM 1370 C CA . TRP A 1 179 ? 6.448 24.736 0.836 1.00 97.31 179 TRP A CA 1
ATOM 1371 C C . TRP A 1 179 ? 5.226 24.268 0.057 1.00 97.31 179 TRP A C 1
ATOM 1373 O O . TRP A 1 179 ? 4.141 24.835 0.183 1.00 97.31 179 TRP A O 1
ATOM 1383 N N . MET A 1 180 ? 5.413 23.217 -0.734 1.00 98.25 180 MET A N 1
ATOM 1384 C CA . MET A 1 180 ? 4.344 22.547 -1.465 1.00 98.25 180 MET A CA 1
ATOM 1385 C C . MET A 1 180 ? 4.504 21.044 -1.290 1.00 98.25 180 MET A C 1
ATOM 1387 O O . MET A 1 180 ? 5.582 20.491 -1.537 1.00 98.25 180 MET A O 1
ATOM 1391 N N . GLY A 1 181 ? 3.432 20.383 -0.875 1.00 98.38 181 GLY A N 1
ATOM 1392 C CA . GLY A 1 181 ? 3.370 18.941 -0.724 1.00 98.38 181 GLY A CA 1
ATOM 1393 C C . GLY A 1 181 ? 3.332 18.226 -2.067 1.00 98.38 181 GLY A C 1
ATOM 1394 O O . GLY A 1 181 ? 2.834 18.742 -3.070 1.00 98.38 181 GLY A O 1
ATOM 1395 N N . ALA A 1 182 ? 3.860 17.007 -2.101 1.00 98.56 182 ALA A N 1
ATOM 1396 C CA . ALA A 1 182 ? 3.912 16.225 -3.327 1.00 98.56 182 ALA A CA 1
ATOM 1397 C C . ALA A 1 182 ? 2.513 15.850 -3.847 1.00 98.56 182 ALA A C 1
ATOM 1399 O O . ALA A 1 182 ? 2.338 15.770 -5.060 1.00 98.56 182 ALA A O 1
ATOM 1400 N N . LEU A 1 183 ? 1.498 15.679 -2.984 1.00 98.81 183 LEU A N 1
ATOM 1401 C CA . LEU A 1 183 ? 0.130 15.373 -3.430 1.00 98.81 183 LEU A CA 1
ATOM 1402 C C . LEU A 1 183 ? -0.443 16.492 -4.304 1.00 98.81 183 LEU A C 1
ATOM 1404 O O . LEU A 1 183 ? -1.037 16.198 -5.339 1.00 98.81 183 LEU A O 1
ATOM 1408 N N . ALA A 1 184 ? -0.213 17.756 -3.941 1.00 98.38 184 ALA A N 1
ATOM 1409 C CA . ALA A 1 184 ? -0.689 18.897 -4.717 1.00 98.38 184 ALA A CA 1
ATOM 1410 C C . ALA A 1 184 ? -0.110 18.896 -6.146 1.00 98.38 184 ALA A C 1
ATOM 1412 O O . ALA A 1 184 ? -0.854 19.043 -7.114 1.00 98.38 184 ALA A O 1
ATOM 1413 N N . ALA A 1 185 ? 1.190 18.631 -6.302 1.00 98.38 185 ALA A N 1
ATOM 1414 C CA . ALA A 1 185 ? 1.811 18.548 -7.626 1.00 98.38 185 ALA A CA 1
ATOM 1415 C C . ALA A 1 185 ? 1.442 17.268 -8.398 1.00 98.38 185 ALA A C 1
ATOM 1417 O O . ALA A 1 185 ? 1.326 17.298 -9.622 1.00 98.38 185 ALA A O 1
ATOM 1418 N N . MET A 1 186 ? 1.211 16.139 -7.718 1.00 98.75 186 MET A N 1
ATOM 1419 C CA . MET A 1 186 ? 0.713 14.931 -8.388 1.00 98.75 186 MET A CA 1
ATOM 1420 C C . MET A 1 186 ? -0.703 15.129 -8.948 1.00 98.75 186 MET A C 1
ATOM 1422 O O . MET A 1 186 ? -1.029 14.539 -9.977 1.00 98.75 186 MET A O 1
ATOM 1426 N N . LEU A 1 187 ? -1.533 15.973 -8.322 1.00 98.75 187 LEU A N 1
ATOM 1427 C CA . LEU A 1 187 ? -2.823 16.376 -8.892 1.00 98.75 187 LEU A CA 1
ATOM 1428 C C . LEU A 1 187 ? -2.638 17.174 -10.186 1.00 98.75 187 LEU A C 1
ATOM 1430 O O . LEU A 1 187 ? -3.320 16.884 -11.165 1.00 98.75 187 LEU A O 1
ATOM 1434 N N . ASP A 1 188 ? -1.671 18.093 -10.234 1.00 98.69 188 ASP A N 1
ATOM 1435 C CA . ASP A 1 188 ? -1.318 18.808 -11.466 1.00 98.69 188 ASP A CA 1
ATOM 1436 C C . ASP A 1 188 ? -0.872 17.844 -12.582 1.00 98.69 188 ASP A C 1
ATOM 1438 O O . ASP A 1 188 ? -1.372 17.937 -13.705 1.00 98.69 188 ASP A O 1
ATOM 1442 N N . LEU A 1 189 ? -0.016 16.860 -12.269 1.00 98.81 189 LEU A N 1
ATOM 1443 C CA . LEU A 1 189 ? 0.412 15.821 -13.221 1.00 98.81 189 LEU A CA 1
ATOM 1444 C C . LEU A 1 189 ? -0.714 14.862 -13.636 1.00 98.81 189 LEU A C 1
ATOM 1446 O O . LEU A 1 189 ? -0.645 14.259 -14.709 1.00 98.81 189 LEU A O 1
ATOM 1450 N N . ARG A 1 190 ? -1.741 14.685 -12.799 1.00 98.62 190 ARG A N 1
ATOM 1451 C CA . ARG A 1 190 ? -2.935 13.889 -13.117 1.00 98.62 190 ARG A CA 1
ATOM 1452 C C . ARG A 1 190 ? -3.881 14.649 -14.041 1.00 98.62 190 ARG A C 1
ATOM 1454 O O . ARG A 1 190 ? -4.408 14.104 -15.015 1.00 98.62 190 ARG A O 1
ATOM 1461 N N . GLU A 1 191 ? -4.099 15.921 -13.737 1.00 98.19 191 GLU A N 1
ATOM 1462 C CA . GLU A 1 191 ? -5.080 16.772 -14.401 1.00 98.19 191 GLU A CA 1
ATOM 1463 C C . GLU A 1 191 ? -4.526 17.503 -15.628 1.00 98.19 191 GLU A C 1
ATOM 1465 O O . GLU A 1 191 ? -5.322 18.016 -16.418 1.00 98.19 191 GLU A O 1
ATOM 1470 N N . GLY A 1 192 ? -3.204 17.517 -15.830 1.00 98.06 192 GLY A N 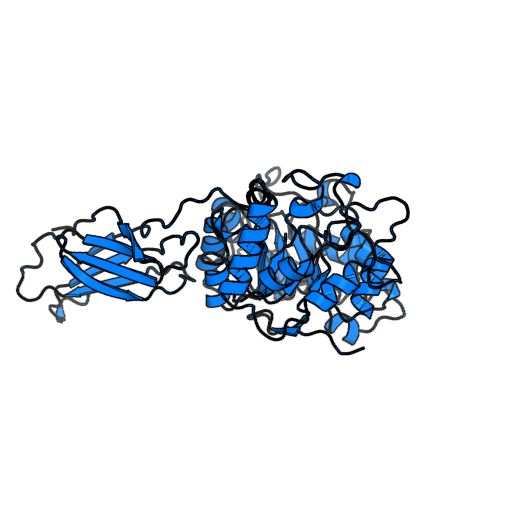1
ATOM 1471 C CA . GLY A 1 192 ? -2.557 18.332 -16.858 1.00 98.06 192 GLY A CA 1
ATOM 1472 C C . GLY A 1 192 ? -2.733 19.823 -16.578 1.00 98.06 192 GLY A C 1
ATOM 1473 O O . GLY A 1 192 ? -3.062 20.593 -17.480 1.00 98.06 192 GLY A O 1
ATOM 1474 N N . THR A 1 193 ? -2.619 20.212 -15.308 1.00 98.38 193 THR A N 1
ATOM 1475 C CA . THR A 1 193 ? -2.703 21.604 -14.850 1.00 98.38 193 THR A CA 1
ATOM 1476 C C . THR A 1 193 ? -1.372 22.055 -14.263 1.00 98.38 193 THR A C 1
ATOM 1478 O O . THR A 1 193 ? -0.454 21.254 -14.118 1.00 98.38 193 THR A O 1
ATOM 1481 N N . ASP A 1 194 ? -1.272 23.347 -13.956 1.00 98.12 194 ASP A N 1
ATOM 1482 C CA . ASP A 1 194 ? -0.115 23.946 -13.285 1.00 98.12 194 ASP A CA 1
ATOM 1483 C C . ASP A 1 194 ? -0.578 24.893 -12.172 1.00 98.12 194 ASP A C 1
ATOM 1485 O O . ASP A 1 194 ? -0.240 26.074 -12.141 1.00 98.12 194 ASP A O 1
ATOM 1489 N N . ARG A 1 195 ? -1.471 24.416 -11.301 1.00 97.69 195 ARG A N 1
ATOM 1490 C CA . ARG A 1 195 ? -2.008 25.248 -10.216 1.00 97.69 195 ARG A CA 1
ATOM 1491 C C . ARG A 1 195 ? -0.893 25.600 -9.239 1.00 97.69 195 ARG A C 1
ATOM 1493 O O . ARG A 1 195 ? -0.750 26.757 -8.876 1.00 97.69 195 ARG A O 1
ATOM 1500 N N . THR A 1 196 ? -0.069 24.609 -8.903 1.00 97.94 196 THR A N 1
ATOM 1501 C CA . THR A 1 196 ? 1.038 24.722 -7.945 1.00 97.94 196 THR A CA 1
ATOM 1502 C C . THR A 1 196 ? 2.289 25.402 -8.511 1.00 97.94 196 THR A C 1
ATOM 1504 O O . THR A 1 196 ? 3.230 25.672 -7.762 1.00 97.94 196 THR A O 1
ATOM 1507 N N . GLY A 1 197 ? 2.368 25.631 -9.827 1.00 97.75 197 GLY A N 1
ATOM 1508 C CA . GLY A 1 197 ? 3.594 26.066 -10.506 1.00 97.75 197 GLY A CA 1
ATOM 1509 C C . GLY A 1 197 ? 4.685 24.986 -10.582 1.00 97.75 197 GLY A C 1
ATOM 1510 O O . GLY A 1 197 ? 5.848 25.309 -10.819 1.00 97.75 197 GLY A O 1
ATOM 1511 N N . CYS A 1 198 ? 4.371 23.723 -10.267 1.00 97.19 198 CYS A N 1
ATOM 1512 C CA . CYS A 1 198 ? 5.325 22.605 -10.298 1.00 97.19 198 CYS A CA 1
ATOM 1513 C C . CYS A 1 198 ? 5.222 21.762 -11.586 1.00 97.19 198 CYS A C 1
ATOM 1515 O O . CYS A 1 198 ? 6.004 20.828 -11.766 1.00 97.19 198 CYS A O 1
ATOM 1517 N N . ASN A 1 199 ? 4.289 22.084 -12.488 1.00 97.81 199 ASN A N 1
ATOM 1518 C CA . ASN A 1 199 ? 4.064 21.404 -13.764 1.00 97.81 199 ASN A CA 1
ATOM 1519 C C . ASN A 1 199 ? 3.868 22.426 -14.908 1.00 97.81 199 ASN A C 1
ATOM 1521 O O . ASN A 1 199 ? 2.812 22.441 -15.541 1.00 97.81 199 ASN A O 1
ATOM 1525 N N . PRO A 1 200 ? 4.863 23.286 -15.202 1.00 97.12 200 PRO A N 1
ATOM 1526 C CA . PRO A 1 200 ? 4.708 24.414 -16.134 1.00 97.12 200 PRO A CA 1
ATOM 1527 C C . PRO A 1 200 ? 4.286 23.998 -17.549 1.00 97.12 200 PRO A C 1
ATOM 1529 O O . PRO A 1 200 ? 3.517 24.698 -18.208 1.00 97.12 200 PRO A O 1
ATOM 1532 N N . GLU A 1 201 ? 4.721 22.816 -17.983 1.00 96.44 201 GLU A N 1
ATOM 1533 C CA . GLU A 1 201 ? 4.391 22.239 -19.290 1.00 96.44 201 GLU A CA 1
ATOM 1534 C C . GLU A 1 201 ? 3.010 21.552 -19.317 1.00 96.44 201 GLU A C 1
ATOM 1536 O O . GLU A 1 201 ? 2.589 21.036 -20.352 1.00 96.44 201 GLU A O 1
ATOM 1541 N N . LYS A 1 202 ? 2.272 21.554 -18.194 1.00 97.62 202 LYS A N 1
ATOM 1542 C CA . LYS A 1 202 ? 0.915 20.991 -18.054 1.00 97.62 202 LYS A CA 1
ATOM 1543 C C . LYS A 1 202 ? 0.827 19.528 -18.488 1.00 97.62 202 LYS A C 1
ATOM 1545 O O . LYS A 1 202 ? -0.162 19.077 -19.073 1.00 97.62 202 LYS A O 1
ATOM 1550 N N . GLU A 1 203 ? 1.873 18.773 -18.179 1.00 97.69 203 GLU A N 1
ATOM 1551 C CA . GLU A 1 203 ? 2.009 17.381 -18.580 1.00 97.69 203 GLU A CA 1
ATOM 1552 C C . GLU A 1 203 ? 0.992 16.489 -17.852 1.00 97.69 203 GLU A C 1
ATOM 1554 O O . GLU A 1 203 ? 0.640 16.737 -16.696 1.00 97.69 203 GLU A O 1
ATOM 1559 N N . ARG A 1 204 ? 0.545 15.416 -18.519 1.00 98.25 204 ARG A N 1
ATOM 1560 C CA . ARG A 1 204 ? -0.352 14.386 -17.961 1.00 98.25 204 ARG A CA 1
ATOM 1561 C C . ARG A 1 204 ? 0.404 13.082 -17.713 1.00 98.25 204 ARG A C 1
ATOM 1563 O O . ARG A 1 204 ? 0.219 12.104 -18.436 1.00 98.25 204 ARG A O 1
ATOM 1570 N N . LEU A 1 205 ? 1.287 13.089 -16.721 1.00 98.75 205 LEU A N 1
ATOM 1571 C CA . LEU A 1 205 ? 2.271 12.020 -16.507 1.00 98.75 205 LEU A CA 1
ATOM 1572 C C . LEU A 1 205 ? 1.786 10.890 -15.589 1.00 98.75 205 LEU A C 1
ATOM 1574 O O . LEU A 1 205 ? 2.408 9.828 -15.545 1.00 98.75 205 LEU A O 1
ATOM 1578 N N . VAL A 1 206 ? 0.692 11.095 -14.853 1.00 98.56 206 VAL A N 1
ATOM 1579 C CA . VAL A 1 206 ? 0.170 10.146 -13.855 1.00 98.56 206 VAL A CA 1
ATOM 1580 C C . VAL A 1 206 ? -1.342 9.982 -14.034 1.00 98.56 206 VAL A C 1
ATOM 1582 O O . VAL A 1 206 ? -2.031 10.947 -14.346 1.00 98.56 206 VAL A O 1
ATOM 1585 N N . ARG A 1 207 ? -1.898 8.776 -13.848 1.00 98.56 207 ARG A N 1
ATOM 1586 C CA . ARG A 1 207 ? -3.364 8.553 -13.887 1.00 98.56 207 ARG A CA 1
ATOM 1587 C C . ARG A 1 207 ? -3.997 8.442 -12.503 1.00 98.56 207 ARG A C 1
ATOM 1589 O O . ARG A 1 207 ? -5.066 9.010 -12.277 1.00 98.56 207 ARG A O 1
ATOM 1596 N N . HIS A 1 208 ? -3.320 7.750 -11.594 1.00 98.88 208 HIS A N 1
ATOM 1597 C CA . HIS A 1 208 ? -3.769 7.480 -10.233 1.00 98.88 208 HIS A CA 1
ATOM 1598 C C . HIS A 1 208 ? -2.688 7.828 -9.208 1.00 98.88 208 HIS A C 1
ATOM 1600 O O . HIS A 1 208 ? -1.488 7.791 -9.493 1.00 98.88 208 HIS A O 1
ATOM 1606 N N . ILE A 1 209 ? -3.118 8.159 -7.998 1.00 98.88 209 ILE A N 1
ATOM 1607 C CA . ILE A 1 209 ? -2.237 8.514 -6.886 1.00 98.88 209 ILE A CA 1
ATOM 1608 C C . ILE A 1 209 ? -2.466 7.510 -5.764 1.00 98.88 209 ILE A C 1
ATOM 1610 O O . ILE A 1 209 ? -3.599 7.220 -5.403 1.00 98.88 209 ILE A O 1
ATOM 1614 N N . GLY A 1 210 ? -1.396 6.971 -5.200 1.00 98.75 210 GLY A N 1
ATOM 1615 C CA . GLY A 1 210 ? -1.458 5.978 -4.139 1.00 98.75 210 GLY A CA 1
ATOM 1616 C C . GLY A 1 210 ? -0.621 6.355 -2.929 1.00 98.75 210 GLY A C 1
ATOM 1617 O O . GLY A 1 210 ? 0.235 7.239 -2.973 1.00 98.75 210 GLY A O 1
ATOM 1618 N N . ILE A 1 211 ? -0.828 5.617 -1.849 1.00 98.75 211 ILE A N 1
ATOM 1619 C CA . ILE A 1 211 ? 0.045 5.607 -0.678 1.00 98.75 211 ILE A CA 1
ATOM 1620 C C . ILE A 1 211 ? 0.525 4.186 -0.427 1.00 98.75 211 ILE A C 1
ATOM 1622 O O . ILE A 1 211 ? -0.179 3.212 -0.697 1.00 98.75 211 ILE A O 1
ATOM 1626 N N . SER A 1 212 ? 1.727 4.062 0.117 1.00 98.44 212 SER A N 1
ATOM 1627 C CA . SER A 1 212 ? 2.269 2.782 0.541 1.00 98.44 212 SER A CA 1
ATOM 1628 C C . SER A 1 212 ? 2.836 2.887 1.943 1.00 98.44 212 SER A C 1
ATOM 1630 O O . SER A 1 212 ? 3.460 3.888 2.283 1.00 98.44 212 SER A O 1
ATOM 1632 N N . GLY A 1 213 ? 2.671 1.843 2.745 1.00 94.75 213 GLY A N 1
ATOM 1633 C CA . GLY A 1 213 ? 3.266 1.764 4.072 1.00 94.75 213 GLY A CA 1
ATOM 1634 C C . GLY A 1 213 ? 3.431 0.323 4.506 1.00 94.75 213 GLY A C 1
ATOM 1635 O O . GLY A 1 213 ? 2.566 -0.516 4.255 1.00 94.75 213 GLY A O 1
ATOM 1636 N N . HIS A 1 214 ? 4.559 0.040 5.148 1.00 91.38 214 HIS A N 1
ATOM 1637 C CA . HIS A 1 214 ? 4.786 -1.260 5.764 1.00 91.38 214 HIS A CA 1
ATOM 1638 C C . HIS A 1 214 ? 4.309 -1.232 7.215 1.00 91.38 214 HIS A C 1
ATOM 1640 O O . HIS A 1 214 ? 3.528 -2.083 7.602 1.00 91.38 214 HIS A O 1
ATOM 1646 N N . TRP A 1 215 ? 4.755 -0.235 7.989 1.00 92.19 215 TRP A N 1
ATOM 1647 C CA . TRP A 1 215 ? 4.956 -0.388 9.433 1.00 92.19 215 TRP A CA 1
ATOM 1648 C C . TRP A 1 215 ? 3.849 0.160 10.330 1.00 92.19 215 TRP A C 1
ATOM 1650 O O . TRP A 1 215 ? 3.510 -0.462 11.340 1.00 92.19 215 TRP A O 1
ATOM 1660 N N . ASN A 1 216 ? 3.282 1.321 9.999 1.00 95.00 216 ASN A N 1
ATOM 1661 C CA . ASN A 1 216 ? 2.401 2.047 10.910 1.00 95.00 216 ASN A CA 1
ATOM 1662 C C . ASN A 1 216 ? 0.959 2.138 10.393 1.00 95.00 216 ASN A C 1
ATOM 1664 O O . ASN A 1 216 ? 0.610 3.060 9.655 1.00 95.00 216 ASN A O 1
ATOM 1668 N N . THR A 1 217 ? 0.088 1.228 10.849 1.00 95.56 217 THR A N 1
ATOM 1669 C CA . THR A 1 217 ? -1.328 1.237 10.441 1.00 95.56 217 THR A CA 1
ATOM 1670 C C . THR A 1 217 ? -2.055 2.524 10.840 1.00 95.56 217 THR A C 1
ATOM 1672 O O . THR A 1 217 ? -2.943 2.961 10.116 1.00 95.56 217 THR A O 1
ATOM 1675 N N . ALA A 1 218 ? -1.671 3.162 11.952 1.00 96.44 218 ALA A N 1
ATOM 1676 C CA . ALA A 1 218 ? -2.293 4.406 12.403 1.00 96.44 218 ALA A CA 1
ATOM 1677 C C . ALA A 1 218 ? -2.022 5.562 11.431 1.00 96.44 218 ALA A C 1
ATOM 1679 O O . ALA A 1 218 ? -2.924 6.343 11.137 1.00 96.44 218 ALA A O 1
ATOM 1680 N N . ALA A 1 219 ? -0.798 5.648 10.900 1.00 97.44 219 ALA A N 1
ATOM 1681 C CA . ALA A 1 219 ? -0.452 6.638 9.882 1.00 97.44 219 ALA A CA 1
ATOM 1682 C C . ALA A 1 219 ? -1.214 6.369 8.576 1.00 97.44 219 ALA A C 1
ATOM 1684 O O . ALA A 1 219 ? -1.803 7.285 8.012 1.00 97.44 219 ALA A O 1
ATOM 1685 N N . LEU A 1 220 ? -1.287 5.108 8.137 1.00 98.12 220 LEU A N 1
ATOM 1686 C CA . LEU A 1 220 ? -2.067 4.732 6.953 1.00 98.12 220 LEU A CA 1
ATOM 1687 C C . LEU A 1 220 ? -3.547 5.125 7.092 1.00 98.12 220 LEU A C 1
ATOM 1689 O O . LEU A 1 220 ? -4.101 5.741 6.186 1.00 98.12 220 LEU A O 1
ATOM 1693 N N . MET A 1 221 ? -4.173 4.833 8.236 1.00 98.25 221 MET A N 1
ATOM 1694 C CA . MET A 1 221 ? -5.558 5.238 8.505 1.00 98.25 221 MET A CA 1
ATOM 1695 C C . MET A 1 221 ? -5.723 6.759 8.502 1.00 98.25 221 MET A C 1
ATOM 1697 O O . MET A 1 221 ? -6.684 7.258 7.926 1.00 98.25 221 MET A O 1
ATOM 1701 N N . TYR A 1 222 ? -4.781 7.502 9.087 1.00 98.38 222 TYR A N 1
ATOM 1702 C CA . TYR A 1 222 ? -4.824 8.964 9.074 1.00 98.38 222 TYR A CA 1
ATOM 1703 C C . TYR A 1 222 ? -4.719 9.548 7.665 1.00 98.38 222 TYR A C 1
ATOM 1705 O O . TYR A 1 222 ? -5.460 10.473 7.346 1.00 98.38 222 TYR A O 1
ATOM 1713 N N . ALA A 1 223 ? -3.866 8.990 6.800 1.00 98.50 223 ALA A N 1
ATOM 1714 C CA . ALA A 1 223 ? -3.784 9.414 5.403 1.00 98.50 223 ALA A CA 1
ATOM 1715 C C . ALA A 1 223 ? -5.125 9.240 4.676 1.00 98.50 223 ALA A C 1
ATOM 1717 O O . ALA A 1 223 ? -5.553 10.145 3.964 1.00 98.50 223 ALA A O 1
ATOM 1718 N N . ILE A 1 224 ? -5.810 8.113 4.904 1.00 98.56 224 ILE A N 1
ATOM 1719 C CA . ILE A 1 224 ? -7.138 7.852 4.330 1.00 98.56 224 ILE A CA 1
ATOM 1720 C C . ILE A 1 224 ? -8.166 8.840 4.892 1.00 98.56 224 ILE A C 1
ATOM 1722 O O . ILE A 1 224 ? -8.922 9.438 4.137 1.00 98.56 224 ILE A O 1
ATOM 1726 N N . GLN A 1 225 ? -8.163 9.058 6.209 1.00 98.31 225 GLN A N 1
ATOM 1727 C CA . GLN A 1 225 ? -9.099 9.959 6.887 1.00 98.31 225 GLN A CA 1
ATOM 1728 C C . GLN A 1 225 ? -8.929 11.424 6.476 1.00 98.31 225 GLN A C 1
ATOM 1730 O O . GLN A 1 225 ? -9.909 12.168 6.448 1.00 98.31 225 GLN A O 1
ATOM 1735 N N . ARG A 1 226 ? -7.696 11.845 6.180 1.00 97.56 226 ARG A N 1
ATOM 1736 C CA . ARG A 1 226 ? -7.368 13.201 5.730 1.00 97.56 226 ARG A CA 1
ATOM 1737 C C . ARG A 1 226 ? -7.780 13.458 4.276 1.00 97.56 226 ARG A C 1
ATOM 1739 O O . ARG A 1 226 ? -8.001 14.610 3.913 1.00 97.56 226 ARG A O 1
ATOM 1746 N N . ASP A 1 227 ? -7.909 12.415 3.456 1.00 97.81 227 ASP A N 1
ATOM 1747 C CA . ASP A 1 227 ? -8.281 12.501 2.039 1.00 97.81 227 ASP A CA 1
ATOM 1748 C C . ASP A 1 227 ? -9.788 12.750 1.821 1.00 97.81 227 ASP A C 1
ATOM 1750 O O . ASP A 1 227 ? -10.511 11.944 1.233 1.00 97.81 227 ASP A O 1
ATOM 1754 N N . GLU A 1 228 ? -10.283 13.903 2.273 1.00 94.81 228 GLU A N 1
ATOM 1755 C CA . GLU A 1 228 ? -11.699 14.286 2.144 1.00 94.81 228 GLU A CA 1
ATOM 1756 C C . GLU A 1 228 ? -12.150 14.405 0.678 1.00 94.81 228 GLU A C 1
ATOM 1758 O O . GLU A 1 228 ? -13.306 14.134 0.348 1.00 94.81 228 GLU A O 1
ATOM 1763 N N . ARG A 1 229 ? -11.221 14.756 -0.221 1.00 95.56 229 ARG A N 1
ATOM 1764 C CA . ARG A 1 229 ? -11.456 14.871 -1.670 1.00 95.56 229 ARG A CA 1
ATOM 1765 C C . ARG A 1 229 ? -11.386 13.532 -2.404 1.00 95.56 229 ARG A C 1
ATOM 1767 O O . ARG A 1 229 ? -11.663 13.499 -3.603 1.00 95.56 229 ARG A O 1
ATOM 1774 N N . ARG A 1 230 ? -11.035 12.445 -1.710 1.00 96.38 230 ARG A N 1
ATOM 1775 C CA . ARG A 1 230 ? -10.924 11.091 -2.264 1.00 96.38 230 ARG A CA 1
ATOM 1776 C C . ARG A 1 230 ? -9.948 10.986 -3.445 1.00 96.38 230 ARG A C 1
ATOM 1778 O O . ARG A 1 230 ? -10.192 10.215 -4.377 1.00 96.38 230 ARG A O 1
ATOM 1785 N N . VAL A 1 231 ? -8.845 11.732 -3.402 1.00 97.69 231 VAL A N 1
ATOM 1786 C CA . VAL A 1 231 ? -7.843 11.787 -4.477 1.00 97.69 231 VAL A CA 1
ATOM 1787 C C . VAL A 1 231 ? -6.775 10.694 -4.400 1.00 97.69 231 VAL A C 1
ATOM 1789 O O . VAL A 1 231 ? -6.078 10.471 -5.389 1.00 97.69 231 VAL A O 1
ATOM 1792 N N . ILE A 1 232 ? -6.648 10.005 -3.264 1.00 98.56 232 ILE A N 1
ATOM 1793 C CA . ILE A 1 232 ? -5.770 8.844 -3.105 1.00 98.56 232 ILE A CA 1
ATOM 1794 C C . ILE A 1 232 ? -6.559 7.593 -3.509 1.00 98.56 232 ILE A C 1
ATOM 1796 O O . ILE A 1 232 ? -7.511 7.179 -2.847 1.00 98.56 232 ILE A O 1
ATOM 1800 N N . ASP A 1 233 ? -6.166 6.989 -4.623 1.00 98.81 233 ASP A N 1
ATOM 1801 C CA . ASP A 1 233 ? -6.871 5.898 -5.284 1.00 98.81 233 ASP A CA 1
ATOM 1802 C C . ASP A 1 233 ? -6.466 4.507 -4.758 1.00 98.81 233 ASP A C 1
ATOM 1804 O O . ASP A 1 233 ? -7.296 3.596 -4.754 1.00 98.81 233 ASP A O 1
ATOM 1808 N N . THR A 1 234 ? -5.214 4.313 -4.315 1.00 98.88 234 THR A N 1
ATOM 1809 C CA . THR A 1 234 ? -4.698 2.985 -3.915 1.00 98.88 234 THR A CA 1
ATOM 1810 C C . THR A 1 234 ? -3.915 2.981 -2.602 1.00 98.88 234 THR A C 1
ATOM 1812 O O . THR A 1 234 ? -3.198 3.933 -2.294 1.00 98.88 234 THR A O 1
ATOM 1815 N N . LEU A 1 235 ? -3.987 1.864 -1.872 1.00 98.88 235 LEU A N 1
ATOM 1816 C CA . LEU A 1 235 ? -3.141 1.545 -0.720 1.00 98.88 235 LEU A CA 1
ATOM 1817 C C . LEU A 1 235 ? -2.305 0.294 -1.020 1.00 98.88 235 LEU A C 1
ATOM 1819 O O . LEU A 1 235 ? -2.860 -0.783 -1.225 1.00 98.88 235 LEU A O 1
ATOM 1823 N N . LEU A 1 236 ? -0.979 0.415 -0.969 1.00 98.81 236 LEU A N 1
ATOM 1824 C CA . LEU A 1 236 ? -0.053 -0.719 -0.961 1.00 98.81 236 LEU A CA 1
ATOM 1825 C C . LEU A 1 236 ? 0.427 -1.006 0.463 1.00 98.81 236 LEU A C 1
ATOM 1827 O O . LEU A 1 236 ? 1.121 -0.180 1.061 1.00 98.81 236 LEU A O 1
ATOM 1831 N N . VAL A 1 237 ? 0.109 -2.187 0.993 1.00 98.12 237 VAL A N 1
ATOM 1832 C CA . VAL A 1 237 ? 0.315 -2.527 2.411 1.00 98.12 237 VAL A CA 1
ATOM 1833 C C . VAL A 1 237 ? 0.802 -3.964 2.613 1.00 98.12 237 VAL A C 1
ATOM 1835 O O . VAL A 1 237 ? 0.594 -4.839 1.772 1.00 98.12 237 VAL A O 1
ATOM 1838 N N . THR A 1 238 ? 1.505 -4.205 3.719 1.00 96.19 238 THR A N 1
ATOM 1839 C CA . THR A 1 238 ? 1.948 -5.540 4.148 1.00 96.19 238 THR A CA 1
ATOM 1840 C C . THR A 1 238 ? 0.744 -6.454 4.399 1.00 96.19 238 THR A C 1
ATOM 1842 O O . THR A 1 238 ? -0.159 -6.074 5.141 1.00 96.19 238 THR A O 1
ATOM 1845 N N . VAL A 1 239 ? 0.737 -7.656 3.808 1.00 96.06 239 VAL A N 1
ATOM 1846 C CA . VAL A 1 239 ? -0.304 -8.679 4.023 1.00 96.06 239 VAL A CA 1
ATOM 1847 C C . VAL A 1 239 ? 0.314 -10.077 4.017 1.00 96.06 239 VAL A C 1
ATOM 1849 O O . VAL A 1 239 ? 0.802 -10.532 2.981 1.00 96.06 239 VAL A O 1
ATOM 1852 N N . ASN A 1 240 ? 0.274 -10.774 5.154 1.00 96.62 240 ASN A N 1
ATOM 1853 C CA . ASN A 1 240 ? 0.686 -12.175 5.298 1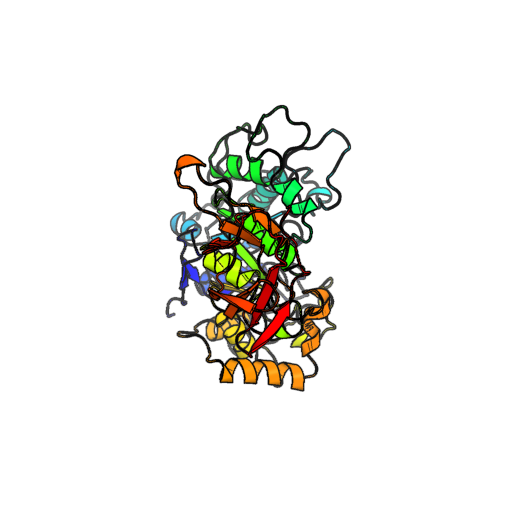.00 96.62 240 ASN A CA 1
ATOM 1854 C C . ASN A 1 240 ? 0.133 -12.774 6.620 1.00 96.62 240 ASN A C 1
ATOM 1856 O O . ASN A 1 240 ? -0.443 -12.028 7.414 1.00 96.62 240 ASN A O 1
ATOM 1860 N N . PRO A 1 241 ? 0.299 -14.086 6.885 1.00 96.94 241 PRO A N 1
ATOM 1861 C CA . PRO A 1 241 ? -0.262 -14.738 8.077 1.00 96.94 241 PRO A CA 1
ATOM 1862 C C . PRO A 1 241 ? 0.289 -14.272 9.430 1.00 96.94 241 PRO A C 1
ATOM 1864 O O . PRO A 1 241 ? -0.262 -14.627 10.466 1.00 96.94 241 PRO A O 1
ATOM 1867 N N . SER A 1 242 ? 1.369 -13.490 9.460 1.00 95.44 242 SER A N 1
ATOM 1868 C CA . SER A 1 242 ? 1.891 -12.934 10.711 1.00 95.44 242 SER A CA 1
ATOM 1869 C C . SER A 1 242 ? 1.153 -11.665 11.160 1.00 95.44 242 SER A C 1
ATOM 1871 O O . SER A 1 242 ? 1.391 -11.232 12.282 1.00 95.44 242 SER A O 1
ATOM 1873 N N . ASP A 1 243 ? 0.265 -11.074 10.345 1.00 93.62 243 ASP A N 1
ATOM 1874 C CA . ASP A 1 243 ? -0.390 -9.771 10.601 1.00 93.62 243 ASP A CA 1
ATOM 1875 C C . ASP A 1 243 ? -1.012 -9.663 12.008 1.00 93.62 243 ASP A C 1
ATOM 1877 O O . ASP A 1 243 ? -0.777 -8.685 12.718 1.00 93.62 243 ASP A O 1
ATOM 1881 N N . GLY A 1 244 ? -1.718 -10.708 12.458 1.00 91.00 244 GLY A N 1
ATOM 1882 C CA . GLY A 1 244 ? -2.367 -10.754 13.777 1.00 91.00 244 GLY A CA 1
ATOM 1883 C C . GLY A 1 244 ? -1.410 -10.768 14.978 1.00 91.00 244 GLY A C 1
ATOM 1884 O O . GLY A 1 244 ? -1.830 -10.527 16.104 1.00 91.00 244 GLY A O 1
ATOM 1885 N N . LYS A 1 245 ? -0.107 -11.012 14.781 1.00 92.81 245 LYS A N 1
ATOM 1886 C CA . LYS A 1 245 ? 0.909 -10.908 15.851 1.00 92.81 245 LYS A CA 1
ATOM 1887 C C . LYS A 1 245 ? 1.432 -9.482 16.049 1.00 92.81 245 LYS A C 1
ATOM 1889 O O . LYS A 1 245 ? 2.228 -9.235 16.956 1.00 92.81 245 LYS A O 1
ATOM 1894 N N . TYR A 1 246 ? 0.995 -8.551 15.208 1.00 94.94 246 TYR A N 1
ATOM 1895 C CA . TYR A 1 246 ? 1.449 -7.167 15.163 1.00 94.94 246 TYR A CA 1
ATOM 1896 C C . TYR A 1 246 ? 0.256 -6.213 15.229 1.00 94.94 246 TYR A C 1
ATOM 1898 O O . TYR A 1 246 ? -0.867 -6.596 15.554 1.00 94.94 246 TYR A O 1
ATOM 1906 N N . MET A 1 247 ? 0.494 -4.930 14.969 1.00 93.62 247 MET A N 1
ATOM 1907 C CA . MET A 1 247 ? -0.583 -3.974 14.755 1.00 93.62 247 MET A CA 1
ATOM 1908 C C . MET A 1 247 ? -1.253 -4.258 13.399 1.00 93.62 247 MET A C 1
ATOM 1910 O O . MET A 1 247 ? -0.857 -3.695 12.375 1.00 93.62 247 MET A O 1
ATOM 1914 N N . ALA A 1 248 ? -2.235 -5.163 13.419 1.00 92.69 248 ALA A N 1
ATOM 1915 C CA . ALA A 1 248 ? -2.812 -5.794 12.239 1.00 92.69 248 ALA A CA 1
ATOM 1916 C C . ALA A 1 248 ? -3.350 -4.775 11.229 1.00 92.69 248 ALA A C 1
ATOM 1918 O O . ALA A 1 248 ? -4.178 -3.923 11.564 1.00 92.69 248 ALA A O 1
ATOM 1919 N N . HIS A 1 249 ? -2.930 -4.875 9.971 1.00 96.81 249 HIS A N 1
ATOM 1920 C CA . HIS A 1 249 ? -3.478 -4.043 8.906 1.00 96.81 249 HIS A CA 1
ATOM 1921 C C . HIS A 1 249 ? -4.852 -4.521 8.466 1.00 96.81 249 HIS A C 1
ATOM 1923 O O . HIS A 1 249 ? -5.687 -3.671 8.144 1.00 96.81 249 HIS A O 1
ATOM 1929 N N . ARG A 1 250 ? -5.102 -5.840 8.482 1.00 95.94 250 ARG A N 1
ATOM 1930 C CA . ARG A 1 250 ? -6.357 -6.464 8.033 1.00 95.94 250 ARG A CA 1
ATOM 1931 C C . ARG A 1 250 ? -7.585 -5.789 8.634 1.00 95.94 250 ARG A C 1
ATOM 1933 O O . ARG A 1 250 ? -8.485 -5.397 7.898 1.00 95.94 250 ARG A O 1
ATOM 1940 N N . HIS A 1 251 ? -7.582 -5.598 9.949 1.00 96.62 251 HIS A N 1
ATOM 1941 C CA . HIS A 1 251 ? -8.713 -5.039 10.693 1.00 96.62 251 HIS A CA 1
ATOM 1942 C C . HIS A 1 251 ? -8.637 -3.517 10.883 1.00 96.62 251 HIS A C 1
ATOM 1944 O O . HIS A 1 251 ? -9.559 -2.915 11.424 1.00 96.62 251 HIS A O 1
ATOM 1950 N N . ASN A 1 252 ? -7.553 -2.884 10.420 1.00 97.88 252 ASN A N 1
ATOM 1951 C CA . ASN A 1 252 ? -7.309 -1.452 10.563 1.00 97.88 252 ASN A CA 1
ATOM 1952 C C . ASN A 1 252 ? -7.171 -0.778 9.186 1.00 97.88 252 ASN A C 1
ATOM 1954 O O . ASN A 1 252 ? -8.175 -0.418 8.569 1.00 97.88 252 ASN A O 1
ATOM 1958 N N . ALA A 1 253 ? -5.947 -0.589 8.676 1.00 98.00 253 ALA A N 1
ATOM 1959 C CA . ALA A 1 253 ? -5.713 0.163 7.438 1.00 98.00 253 ALA A CA 1
ATOM 1960 C C . ALA A 1 253 ? -6.370 -0.466 6.199 1.00 98.00 253 ALA A C 1
ATOM 1962 O O . ALA A 1 253 ? -6.901 0.268 5.371 1.00 98.00 253 ALA A O 1
ATOM 1963 N N . ILE A 1 254 ? -6.378 -1.798 6.081 1.00 98.56 254 ILE A N 1
ATOM 1964 C CA . ILE A 1 254 ? -7.000 -2.506 4.952 1.00 98.56 254 ILE A CA 1
ATOM 1965 C C . ILE A 1 254 ? -8.516 -2.345 5.001 1.00 98.56 254 ILE A C 1
ATOM 1967 O O . ILE A 1 254 ? -9.101 -1.903 4.016 1.00 98.56 254 ILE A O 1
ATOM 1971 N N . ALA A 1 255 ? -9.141 -2.597 6.154 1.00 98.31 255 ALA A N 1
ATOM 1972 C CA . ALA A 1 255 ? -10.575 -2.374 6.338 1.00 98.31 255 ALA A CA 1
ATOM 1973 C C . ALA A 1 255 ? -10.974 -0.911 6.060 1.00 98.31 255 ALA A C 1
ATOM 1975 O O . ALA A 1 255 ? -11.981 -0.648 5.405 1.00 98.31 255 ALA A O 1
ATOM 1976 N N . THR A 1 256 ? -10.152 0.050 6.496 1.00 98.56 256 THR A N 1
ATOM 1977 C CA . THR A 1 256 ? -10.375 1.485 6.241 1.00 98.56 256 THR A CA 1
ATOM 1978 C C . THR A 1 256 ? -10.264 1.819 4.752 1.00 98.56 256 THR A C 1
ATOM 1980 O O . THR A 1 256 ? -11.122 2.517 4.216 1.00 98.56 256 THR A O 1
ATOM 1983 N N . ALA A 1 257 ? -9.257 1.284 4.057 1.00 98.69 257 ALA A N 1
ATOM 1984 C CA . ALA A 1 257 ? -9.079 1.473 2.618 1.00 98.69 257 ALA A CA 1
ATOM 1985 C C . ALA A 1 257 ? -10.210 0.823 1.804 1.00 98.69 257 ALA A C 1
ATOM 1987 O O . ALA A 1 257 ? -10.703 1.426 0.851 1.00 98.69 257 ALA A O 1
ATOM 1988 N N . ALA A 1 258 ? -10.664 -0.366 2.210 1.00 98.56 258 ALA A N 1
ATOM 1989 C CA . ALA A 1 258 ? -11.773 -1.076 1.580 1.00 98.56 258 ALA A CA 1
ATOM 1990 C C . ALA A 1 258 ? -13.086 -0.297 1.734 1.00 98.56 258 ALA A C 1
ATOM 1992 O O . ALA A 1 258 ? -13.785 -0.067 0.750 1.00 98.56 258 ALA A O 1
ATOM 1993 N N . ALA A 1 259 ? -13.382 0.195 2.943 1.00 98.25 259 ALA A N 1
ATOM 1994 C CA . ALA A 1 259 ? -14.543 1.048 3.200 1.00 98.25 259 ALA A CA 1
ATOM 1995 C C . ALA A 1 259 ? -14.487 2.372 2.420 1.00 98.25 259 ALA A C 1
ATOM 1997 O O . ALA A 1 259 ? -15.521 2.924 2.043 1.00 98.25 259 ALA A O 1
ATOM 1998 N N . ALA A 1 260 ? -13.281 2.871 2.145 1.00 98.25 260 ALA A N 1
ATOM 1999 C CA . ALA A 1 260 ? -13.068 4.031 1.297 1.00 98.25 260 ALA A CA 1
ATOM 2000 C C . ALA A 1 260 ? -13.101 3.688 -0.205 1.00 98.25 260 ALA A C 1
ATOM 2002 O O . ALA A 1 260 ? -12.919 4.585 -1.017 1.00 98.25 260 ALA A O 1
ATOM 2003 N N . ASP A 1 261 ? -13.322 2.442 -0.625 1.00 98.12 261 ASP A N 1
ATOM 2004 C CA . ASP A 1 261 ? -13.228 2.012 -2.027 1.00 98.12 261 ASP A CA 1
ATOM 2005 C C . ASP A 1 261 ? -11.875 2.374 -2.679 1.00 98.12 261 ASP A C 1
ATOM 2007 O O . ASP A 1 261 ? -11.799 2.933 -3.774 1.00 98.12 261 ASP A O 1
ATOM 2011 N N . MET A 1 262 ? -10.773 2.151 -1.965 1.00 98.81 262 MET A N 1
ATOM 2012 C CA . MET A 1 262 ? -9.420 2.243 -2.523 1.00 98.81 262 MET A CA 1
ATOM 2013 C C . MET A 1 262 ? -9.002 0.903 -3.127 1.00 98.81 262 MET A C 1
ATOM 2015 O O . MET A 1 262 ? -9.395 -0.160 -2.651 1.00 98.81 262 MET A O 1
ATOM 2019 N N . GLY A 1 263 ? -8.149 0.937 -4.150 1.00 98.75 263 GLY A N 1
ATOM 2020 C CA . GLY A 1 263 ? -7.485 -0.265 -4.641 1.00 98.75 263 GLY A CA 1
ATOM 2021 C C . GLY A 1 263 ? -6.439 -0.750 -3.640 1.00 98.75 263 GLY A C 1
ATOM 2022 O O . GLY A 1 263 ? -5.458 -0.050 -3.398 1.00 98.75 263 GLY A O 1
ATOM 2023 N N . ILE A 1 264 ? -6.630 -1.936 -3.061 1.00 98.88 264 ILE A N 1
ATOM 2024 C CA . ILE A 1 264 ? -5.700 -2.495 -2.072 1.00 98.88 264 ILE A CA 1
ATOM 2025 C C . ILE A 1 264 ? -4.737 -3.459 -2.759 1.00 98.88 264 ILE A C 1
ATOM 2027 O O . ILE A 1 264 ? -5.145 -4.455 -3.364 1.00 98.88 264 ILE A O 1
ATOM 2031 N N . VAL A 1 265 ? -3.448 -3.175 -2.624 1.00 98.88 265 VAL A N 1
ATOM 2032 C CA . VAL A 1 265 ? -2.350 -3.983 -3.146 1.00 98.88 265 VAL A CA 1
ATOM 2033 C C . VAL A 1 265 ? -1.601 -4.591 -1.965 1.00 98.88 265 VAL A C 1
ATOM 2035 O O . VAL A 1 265 ? -1.137 -3.876 -1.078 1.00 98.88 265 VAL A O 1
ATOM 2038 N N . GLY A 1 266 ? -1.498 -5.916 -1.929 1.00 98.56 266 GLY A N 1
ATOM 2039 C CA . 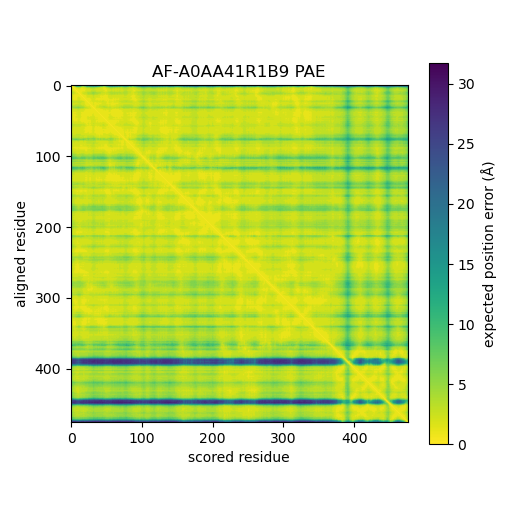GLY A 1 266 ? -0.749 -6.626 -0.898 1.00 98.56 266 GLY A CA 1
ATOM 2040 C C . GLY A 1 266 ? 0.722 -6.778 -1.275 1.00 98.56 266 GLY A C 1
ATOM 2041 O O . GLY A 1 266 ? 1.057 -7.112 -2.411 1.00 98.56 266 GLY A O 1
ATOM 2042 N N . MET A 1 267 ? 1.612 -6.580 -0.311 1.00 97.81 267 MET A N 1
ATOM 2043 C CA . MET A 1 267 ? 3.045 -6.867 -0.430 1.00 97.81 267 MET A CA 1
ATOM 2044 C C . MET A 1 267 ? 3.553 -7.643 0.776 1.00 97.81 267 MET A C 1
ATOM 2046 O O . MET A 1 267 ? 2.836 -7.863 1.750 1.00 97.81 267 MET A O 1
ATOM 2050 N N . LYS A 1 268 ? 4.829 -8.044 0.709 1.00 96.62 268 LYS A N 1
ATOM 2051 C CA . LYS A 1 268 ? 5.511 -8.797 1.772 1.00 96.62 268 LYS A CA 1
ATOM 2052 C C . LYS A 1 268 ? 4.760 -10.085 2.146 1.00 96.62 268 LYS A C 1
ATOM 2054 O O . LYS A 1 268 ? 4.838 -10.551 3.276 1.00 96.62 268 LYS A O 1
ATOM 2059 N N . VAL A 1 269 ? 4.131 -10.709 1.145 1.00 97.81 269 VAL A N 1
ATOM 2060 C CA . VAL A 1 269 ? 3.440 -12.011 1.227 1.00 97.81 269 VAL A CA 1
ATOM 2061 C C . VAL A 1 269 ? 4.341 -13.088 1.837 1.00 97.81 269 VAL A C 1
ATOM 2063 O O . VAL A 1 269 ? 3.884 -13.938 2.592 1.00 97.81 269 VAL A O 1
ATOM 2066 N N . PHE A 1 270 ? 5.643 -13.017 1.541 1.00 97.62 270 PHE A N 1
ATOM 2067 C CA . PHE A 1 270 ? 6.662 -13.932 2.060 1.00 97.62 270 PHE A CA 1
ATOM 2068 C C . PHE A 1 270 ? 7.582 -13.310 3.119 1.00 97.62 270 PHE A C 1
ATOM 2070 O O . PHE A 1 270 ? 8.690 -13.806 3.322 1.00 97.62 270 PHE A O 1
ATOM 2077 N N . ALA A 1 271 ? 7.171 -12.187 3.719 1.00 96.44 271 ALA A N 1
ATOM 2078 C CA . ALA A 1 271 ? 7.954 -11.429 4.695 1.00 96.44 271 ALA A CA 1
ATOM 2079 C C . ALA A 1 271 ? 9.409 -11.181 4.244 1.00 96.44 271 ALA A C 1
ATOM 2081 O O . ALA A 1 271 ? 10.353 -11.409 4.990 1.00 96.44 271 ALA A O 1
ATOM 2082 N N . ASP A 1 272 ? 9.596 -10.763 2.984 1.00 95.25 272 ASP A N 1
ATOM 2083 C CA . ASP A 1 272 ? 10.926 -10.490 2.410 1.00 95.25 272 ASP A CA 1
ATOM 2084 C C . ASP A 1 272 ? 11.889 -11.688 2.510 1.00 95.25 272 ASP A C 1
ATOM 2086 O O . ASP A 1 272 ? 13.041 -11.550 2.901 1.00 95.25 272 ASP A O 1
ATOM 2090 N N . ALA A 1 273 ? 11.369 -12.881 2.200 1.00 96.56 273 ALA A N 1
ATOM 2091 C CA . ALA A 1 273 ? 12.039 -14.179 2.305 1.00 96.56 273 ALA A CA 1
ATOM 2092 C C . ALA A 1 273 ? 12.380 -14.654 3.732 1.00 96.56 273 ALA A C 1
ATOM 2094 O O . ALA A 1 273 ? 12.925 -15.751 3.887 1.00 96.56 273 ALA A O 1
ATOM 2095 N N . ALA A 1 274 ? 11.988 -13.925 4.782 1.00 96.81 274 ALA A N 1
ATOM 2096 C CA . ALA A 1 274 ? 12.217 -14.345 6.168 1.00 96.81 274 ALA A CA 1
ATOM 2097 C C . ALA A 1 274 ? 11.458 -15.631 6.552 1.00 96.81 274 ALA A C 1
ATOM 2099 O O . ALA A 1 274 ? 11.912 -16.420 7.390 1.00 96.81 274 ALA A O 1
ATOM 2100 N N . TYR A 1 275 ? 10.338 -15.908 5.877 1.00 97.38 275 TYR A N 1
ATOM 2101 C CA . TYR A 1 275 ? 9.657 -17.201 5.982 1.00 97.38 275 TYR A CA 1
ATOM 2102 C C . TYR A 1 275 ? 10.495 -18.378 5.473 1.00 97.38 275 TYR A C 1
ATOM 2104 O O . TYR A 1 275 ? 10.249 -19.505 5.886 1.00 97.38 275 TYR A O 1
ATOM 2112 N N . TYR A 1 276 ? 11.511 -18.144 4.643 1.00 97.06 276 TYR A N 1
ATOM 2113 C CA . TYR A 1 276 ? 12.305 -19.210 4.044 1.00 97.06 276 TYR A CA 1
ATOM 2114 C C . TYR A 1 276 ? 13.702 -19.295 4.654 1.00 97.06 276 TYR A C 1
ATOM 2116 O O . TYR A 1 276 ? 13.951 -20.179 5.472 1.00 97.06 276 TYR A O 1
ATOM 2124 N N . HIS A 1 277 ? 14.617 -18.395 4.291 1.00 95.75 277 HIS A N 1
ATOM 2125 C CA . HIS A 1 277 ? 16.049 -18.630 4.522 1.00 95.75 277 HIS A CA 1
ATOM 2126 C C . HIS A 1 277 ? 16.777 -17.537 5.298 1.00 95.75 277 HIS A C 1
ATOM 2128 O O . HIS A 1 277 ? 17.904 -17.776 5.726 1.00 95.75 277 HIS A O 1
ATOM 2134 N N . LYS A 1 278 ? 16.167 -16.364 5.497 1.00 95.12 278 LYS A N 1
ATOM 2135 C CA . LYS A 1 278 ? 16.840 -15.218 6.125 1.00 95.12 278 LYS A CA 1
ATOM 2136 C C . LYS A 1 278 ? 16.183 -14.737 7.415 1.00 95.12 278 LYS A C 1
ATOM 2138 O O . LYS A 1 278 ? 15.049 -15.083 7.739 1.00 95.12 278 LYS A O 1
ATOM 2143 N N . ALA A 1 279 ? 16.934 -13.931 8.160 1.00 93.94 279 ALA A N 1
ATOM 2144 C CA . ALA A 1 279 ? 16.425 -13.190 9.308 1.00 93.94 279 ALA A CA 1
ATOM 2145 C C . ALA A 1 279 ? 15.387 -12.134 8.864 1.00 93.94 279 ALA A C 1
ATOM 2147 O O . ALA A 1 279 ? 15.436 -11.686 7.713 1.00 93.94 279 ALA A O 1
ATOM 2148 N N . PRO A 1 280 ? 14.476 -11.698 9.758 1.00 92.62 280 PRO A N 1
ATOM 2149 C CA . PRO A 1 280 ? 13.449 -10.696 9.460 1.00 92.62 280 PRO A CA 1
ATOM 2150 C C . PRO A 1 280 ? 14.028 -9.275 9.413 1.00 92.62 280 PRO A C 1
ATOM 2152 O O . PRO A 1 280 ? 13.704 -8.413 10.226 1.00 92.62 280 PRO A O 1
ATOM 2155 N N . VAL A 1 281 ? 14.914 -9.043 8.450 1.00 92.25 281 VAL A N 1
ATOM 2156 C CA . VAL A 1 281 ? 15.541 -7.756 8.141 1.00 92.25 281 VAL A CA 1
ATOM 2157 C C . VAL A 1 281 ? 15.351 -7.445 6.664 1.00 92.25 281 VAL A C 1
ATOM 2159 O O . VAL A 1 281 ? 15.223 -8.354 5.841 1.00 92.25 281 VAL A O 1
ATOM 2162 N N . PHE A 1 282 ? 15.353 -6.162 6.313 1.00 90.88 282 PHE A N 1
ATOM 2163 C CA . PHE A 1 282 ? 15.200 -5.747 4.922 1.00 90.88 282 PHE A CA 1
ATOM 2164 C C . PHE A 1 282 ? 16.335 -6.290 4.047 1.00 90.88 282 PHE A C 1
ATOM 2166 O O . PHE A 1 282 ? 17.494 -6.295 4.456 1.00 90.88 282 PHE A O 1
ATOM 2173 N N . SER A 1 283 ? 15.999 -6.755 2.848 1.00 93.69 283 SER A N 1
ATOM 2174 C CA . SER A 1 283 ? 16.972 -7.237 1.866 1.00 93.69 283 SER A CA 1
ATOM 2175 C C . SER A 1 283 ? 17.843 -6.103 1.334 1.00 93.69 283 SER A C 1
ATOM 2177 O O . SER A 1 283 ? 17.327 -5.116 0.805 1.00 93.69 283 SER A O 1
ATOM 2179 N N . SER A 1 284 ? 19.157 -6.263 1.450 1.00 94.31 284 SER A N 1
ATOM 2180 C CA . SER A 1 284 ? 20.161 -5.275 1.034 1.00 94.31 284 SER A CA 1
ATOM 2181 C C . SER A 1 284 ? 21.220 -5.854 0.097 1.00 94.31 284 SER A C 1
ATOM 2183 O O . SER A 1 284 ? 22.077 -5.118 -0.390 1.00 94.31 284 SER A O 1
ATOM 2185 N N . THR A 1 285 ? 21.171 -7.163 -0.160 1.00 95.31 285 THR A N 1
ATOM 2186 C CA . THR A 1 285 ? 22.143 -7.880 -0.988 1.00 95.31 285 THR A CA 1
ATOM 2187 C C . THR A 1 285 ? 21.464 -8.912 -1.886 1.00 95.31 285 THR A C 1
ATOM 2189 O O . THR A 1 285 ? 20.284 -9.229 -1.727 1.00 95.31 285 THR A O 1
ATOM 2192 N N . ILE A 1 286 ? 22.225 -9.468 -2.830 1.00 96.38 286 ILE A N 1
ATOM 2193 C CA . ILE A 1 286 ? 21.762 -10.567 -3.689 1.00 96.38 286 ILE A CA 1
ATOM 2194 C C . ILE A 1 286 ? 21.471 -11.855 -2.901 1.00 96.38 286 ILE A C 1
ATOM 2196 O O . ILE A 1 286 ? 20.538 -12.569 -3.255 1.00 96.38 286 ILE A O 1
ATOM 2200 N N . ASP A 1 287 ? 22.184 -12.114 -1.800 1.00 96.62 287 ASP A N 1
ATOM 2201 C CA . ASP A 1 287 ? 22.027 -13.333 -0.985 1.00 96.62 287 ASP A CA 1
ATOM 2202 C C . ASP A 1 287 ? 20.705 -13.352 -0.198 1.00 96.62 287 ASP A C 1
ATOM 2204 O O . ASP A 1 287 ? 20.205 -14.402 0.220 1.00 96.62 287 ASP A O 1
ATOM 2208 N N . ASP A 1 288 ? 20.093 -12.181 -0.025 1.00 97.00 288 ASP A N 1
ATOM 2209 C CA . ASP A 1 288 ? 18.775 -12.053 0.581 1.00 97.00 288 ASP A CA 1
ATOM 2210 C C . ASP A 1 288 ? 17.642 -12.526 -0.345 1.00 97.00 288 ASP A C 1
ATOM 2212 O O . ASP A 1 288 ? 16.517 -12.745 0.114 1.00 97.00 288 ASP A O 1
ATOM 2216 N N . VAL A 1 289 ? 17.904 -12.694 -1.646 1.00 97.69 289 VAL A N 1
ATOM 2217 C CA . VAL A 1 289 ? 16.886 -13.100 -2.616 1.00 97.69 289 VAL A CA 1
ATOM 2218 C C . VAL A 1 289 ? 16.665 -14.609 -2.563 1.00 97.69 289 VAL A C 1
ATOM 2220 O O . VAL A 1 289 ? 17.570 -15.417 -2.745 1.00 97.69 289 VAL A O 1
ATOM 2223 N N . TYR A 1 290 ? 15.414 -15.017 -2.352 1.00 97.62 290 TYR A N 1
ATOM 2224 C CA . TYR A 1 290 ? 15.043 -16.428 -2.386 1.00 97.62 290 TYR A CA 1
ATOM 2225 C C . TYR A 1 290 ? 14.746 -16.896 -3.814 1.00 97.62 290 TYR A C 1
ATOM 2227 O O . TYR A 1 290 ? 13.870 -16.345 -4.484 1.00 97.62 290 TYR A O 1
ATOM 2235 N N . HIS A 1 291 ? 15.422 -17.955 -4.261 1.00 97.25 291 HIS A N 1
ATOM 2236 C CA . HIS A 1 291 ? 15.357 -18.449 -5.645 1.00 97.25 291 HIS A CA 1
ATOM 2237 C C . HIS A 1 291 ? 14.562 -19.759 -5.824 1.00 97.25 291 HIS A C 1
ATOM 2239 O O . HIS A 1 291 ? 14.610 -20.352 -6.902 1.00 97.25 291 HIS A O 1
ATOM 2245 N N . GLN A 1 292 ? 13.842 -20.233 -4.798 1.00 97.19 292 GLN A N 1
ATOM 2246 C CA . GLN A 1 292 ? 13.066 -21.486 -4.851 1.00 97.19 292 GLN A CA 1
ATOM 2247 C C . GLN A 1 292 ? 11.552 -21.253 -4.706 1.00 97.19 292 GLN A C 1
ATOM 2249 O O . GLN A 1 292 ? 11.099 -20.183 -4.289 1.00 97.19 292 GLN A O 1
ATOM 2254 N N . VAL A 1 293 ? 10.750 -22.258 -5.065 1.00 97.62 293 VAL A N 1
ATOM 2255 C CA . VAL A 1 293 ? 9.282 -22.218 -4.967 1.00 97.62 293 VAL A CA 1
ATOM 2256 C C . VAL A 1 293 ? 8.829 -22.710 -3.594 1.00 97.62 293 VAL A C 1
ATOM 2258 O O . VAL A 1 293 ? 8.636 -23.906 -3.397 1.00 97.62 293 VAL A O 1
ATOM 2261 N N . GLY A 1 294 ? 8.626 -21.778 -2.659 1.00 96.56 294 GLY A N 1
ATOM 2262 C CA . GLY A 1 294 ? 8.216 -22.104 -1.289 1.00 96.56 294 GLY A CA 1
ATOM 2263 C C . GLY A 1 294 ? 9.158 -23.097 -0.599 1.00 96.56 294 GLY A C 1
ATOM 2264 O O . GLY A 1 294 ? 10.263 -23.358 -1.069 1.00 96.56 294 GLY A O 1
ATOM 2265 N N . SER A 1 295 ? 8.709 -23.680 0.507 1.00 96.38 295 SER A N 1
ATOM 2266 C CA . SER A 1 295 ? 9.370 -24.823 1.138 1.00 96.38 295 SER A CA 1
ATOM 2267 C C . SER A 1 295 ? 8.345 -25.896 1.513 1.00 96.38 295 SER A C 1
ATOM 2269 O O . SER A 1 295 ? 7.137 -25.665 1.456 1.00 96.38 295 SER A O 1
ATOM 2271 N N . ALA A 1 296 ? 8.818 -27.084 1.900 1.00 94.12 296 ALA A N 1
ATOM 2272 C CA . ALA A 1 296 ? 7.938 -28.134 2.418 1.00 94.12 296 ALA A CA 1
ATOM 2273 C C . ALA A 1 296 ? 7.234 -27.705 3.720 1.00 94.12 296 ALA A C 1
ATOM 2275 O O . ALA A 1 296 ? 6.079 -28.057 3.944 1.00 94.12 296 ALA A O 1
ATOM 2276 N N . GLU A 1 297 ? 7.925 -26.928 4.557 1.00 95.56 297 GLU A N 1
ATOM 2277 C CA . GLU A 1 297 ? 7.400 -26.391 5.815 1.00 95.56 297 GLU A CA 1
ATOM 2278 C C . GLU A 1 297 ? 6.408 -25.243 5.580 1.00 95.56 297 GLU A C 1
ATOM 2280 O O . GLU A 1 297 ? 5.376 -25.173 6.243 1.00 95.56 297 GLU A O 1
ATOM 2285 N N . LEU A 1 298 ? 6.682 -24.373 4.602 1.00 96.94 298 LEU A N 1
ATOM 2286 C CA . LEU A 1 298 ? 5.844 -23.231 4.237 1.00 96.94 298 LEU A CA 1
ATOM 2287 C C . LEU A 1 298 ? 5.629 -23.181 2.716 1.00 96.94 298 LEU A C 1
ATOM 2289 O O . LEU A 1 298 ? 6.389 -22.536 1.987 1.00 96.94 298 LEU A O 1
ATOM 2293 N N . PRO A 1 299 ? 4.575 -23.841 2.205 1.00 97.62 299 PRO A N 1
ATOM 2294 C CA . PRO A 1 299 ? 4.229 -23.774 0.792 1.00 97.62 299 PRO A CA 1
ATOM 2295 C C . PRO A 1 299 ? 3.859 -22.345 0.374 1.00 97.62 299 PRO A C 1
ATOM 2297 O O . PRO A 1 299 ? 2.981 -21.720 0.972 1.00 97.62 299 PRO A O 1
ATOM 2300 N N . SER A 1 300 ? 4.462 -21.838 -0.707 1.00 97.81 300 SER A N 1
ATOM 2301 C CA . SER A 1 300 ? 4.185 -20.479 -1.202 1.00 97.81 300 SER A CA 1
ATOM 2302 C C . SER A 1 300 ? 2.710 -20.275 -1.558 1.00 97.81 300 SER A C 1
ATOM 2304 O O . SER A 1 300 ? 2.165 -19.191 -1.350 1.00 97.81 300 SER A O 1
ATOM 2306 N N . ALA A 1 301 ? 2.047 -21.326 -2.050 1.00 98.12 301 ALA A N 1
ATOM 2307 C CA . ALA A 1 301 ? 0.645 -21.278 -2.435 1.00 98.12 301 ALA A CA 1
ATOM 2308 C C . ALA A 1 301 ? -0.283 -20.916 -1.269 1.00 98.12 301 ALA A C 1
ATOM 2310 O O . ALA A 1 301 ? -1.238 -20.167 -1.470 1.00 98.12 301 ALA A O 1
ATOM 2311 N N . ASP A 1 302 ? 0.003 -21.399 -0.062 1.00 98.38 302 ASP A N 1
ATOM 2312 C CA . ASP A 1 302 ? -0.836 -21.135 1.105 1.00 98.38 302 ASP A CA 1
ATOM 2313 C C . ASP A 1 302 ? -0.695 -19.681 1.554 1.00 98.38 302 ASP A C 1
ATOM 2315 O O . ASP A 1 302 ? -1.696 -19.005 1.776 1.00 98.38 302 ASP A O 1
ATOM 2319 N N . LEU A 1 303 ? 0.529 -19.152 1.563 1.00 98.62 303 LEU A N 1
ATOM 2320 C CA . LEU A 1 303 ? 0.798 -17.753 1.904 1.00 98.62 303 LEU A CA 1
ATOM 2321 C C . LEU A 1 303 ? 0.148 -16.780 0.903 1.00 98.62 303 LEU A C 1
ATOM 2323 O O . LEU A 1 303 ? -0.454 -15.783 1.300 1.00 98.62 303 LEU A O 1
ATOM 2327 N N . ILE A 1 304 ? 0.208 -17.097 -0.397 1.00 98.81 304 ILE A N 1
ATOM 2328 C CA . ILE A 1 304 ? -0.457 -16.322 -1.459 1.00 98.81 304 ILE A CA 1
ATOM 2329 C C . ILE A 1 304 ? -1.975 -16.352 -1.284 1.00 98.81 304 ILE A C 1
ATOM 2331 O O . ILE A 1 304 ? -2.628 -15.309 -1.327 1.00 98.81 304 ILE A O 1
ATOM 2335 N N . ARG A 1 305 ? -2.553 -17.543 -1.089 1.00 98.75 305 ARG A N 1
ATOM 2336 C CA . ARG A 1 305 ? -4.006 -17.699 -0.945 1.00 98.75 305 ARG A CA 1
ATOM 2337 C C . ARG A 1 305 ? -4.517 -17.033 0.323 1.00 98.75 305 ARG A C 1
ATOM 2339 O O . ARG A 1 305 ? -5.567 -16.403 0.262 1.00 98.75 305 ARG A O 1
ATOM 2346 N N . TYR A 1 306 ? -3.774 -17.111 1.425 1.00 98.69 306 TYR A N 1
ATOM 2347 C CA . TYR A 1 306 ? -4.071 -16.372 2.649 1.00 98.69 306 TYR A CA 1
ATOM 2348 C C . TYR A 1 306 ? -4.154 -14.872 2.366 1.00 98.69 306 TYR A C 1
ATOM 2350 O O . TYR A 1 306 ? -5.190 -14.257 2.611 1.00 98.69 306 TYR A O 1
ATOM 2358 N N . ALA A 1 307 ? -3.101 -14.292 1.781 1.00 98.44 307 ALA A N 1
ATOM 2359 C CA . ALA A 1 307 ? -3.046 -12.855 1.539 1.00 98.44 307 ALA A CA 1
ATOM 2360 C C . ALA A 1 307 ? -4.139 -12.379 0.561 1.00 98.44 307 ALA A C 1
ATOM 2362 O O . ALA A 1 307 ? -4.722 -11.320 0.769 1.00 98.44 307 ALA A O 1
ATOM 2363 N N . LEU A 1 308 ? -4.496 -13.180 -0.452 1.00 98.50 308 LEU A N 1
ATOM 2364 C CA . LEU A 1 308 ? -5.626 -12.896 -1.354 1.00 98.50 308 LEU A CA 1
ATOM 2365 C C . LEU A 1 308 ? -7.013 -13.100 -0.729 1.00 98.50 308 LEU A C 1
ATOM 2367 O O . LEU A 1 308 ? -8.008 -12.707 -1.348 1.00 98.50 308 LEU A O 1
ATOM 2371 N N . SER A 1 309 ? -7.090 -13.754 0.430 1.00 98.38 309 SER A N 1
ATOM 2372 C CA . SER A 1 309 ? -8.337 -13.985 1.169 1.00 98.38 309 SER A CA 1
ATOM 2373 C C . SER A 1 309 ? -8.629 -12.891 2.189 1.00 98.38 309 SER A C 1
ATOM 2375 O O . SER A 1 309 ? -9.746 -12.821 2.693 1.00 98.38 309 SER A O 1
ATOM 2377 N N . VAL A 1 310 ? -7.652 -12.027 2.476 1.00 98.00 310 VAL A N 1
ATOM 2378 C CA . VAL A 1 310 ? -7.890 -10.806 3.241 1.00 98.00 310 VAL A CA 1
ATOM 2379 C C . VAL A 1 310 ? -8.830 -9.904 2.442 1.00 98.00 310 VAL A C 1
ATOM 2381 O O . VAL A 1 310 ? -8.571 -9.595 1.276 1.00 98.00 310 VAL A O 1
ATOM 2384 N N . ASP A 1 311 ? -9.939 -9.516 3.072 1.00 95.50 311 ASP A N 1
ATOM 2385 C CA . ASP A 1 311 ? -10.997 -8.756 2.414 1.00 95.50 311 ASP A CA 1
ATOM 2386 C C . ASP A 1 311 ? -10.483 -7.417 1.858 1.00 95.50 311 ASP A C 1
ATOM 2388 O O . ASP A 1 311 ? -9.601 -6.772 2.428 1.00 95.50 311 ASP A O 1
ATOM 2392 N N . GLY A 1 312 ? -10.999 -7.031 0.692 1.00 95.88 312 GLY A N 1
ATOM 2393 C CA . GLY A 1 312 ? -10.576 -5.844 -0.055 1.00 95.88 312 GLY A CA 1
ATOM 2394 C C . GLY A 1 312 ? -9.297 -5.988 -0.898 1.00 95.88 312 GLY A C 1
ATOM 2395 O O . GLY A 1 312 ? -9.119 -5.217 -1.845 1.00 95.88 312 GLY A O 1
ATOM 2396 N N . VAL A 1 313 ? -8.419 -6.971 -0.644 1.00 98.50 313 VAL A N 1
ATOM 2397 C CA . VAL A 1 313 ? -7.168 -7.133 -1.417 1.00 98.50 313 VAL A CA 1
ATOM 2398 C C . VAL A 1 313 ? -7.467 -7.437 -2.891 1.00 98.50 313 VAL A C 1
ATOM 2400 O O . VAL A 1 313 ? -8.086 -8.446 -3.240 1.00 98.50 313 VAL A O 1
ATOM 2403 N N . SER A 1 314 ? -6.995 -6.565 -3.783 1.00 98.38 314 SER A N 1
ATOM 2404 C CA . SER A 1 314 ? -7.228 -6.655 -5.230 1.00 98.38 314 SER A CA 1
ATOM 2405 C C . SER A 1 314 ? -6.143 -7.468 -5.943 1.00 98.38 314 SER A C 1
ATOM 2407 O O . SER A 1 314 ? -6.443 -8.289 -6.808 1.00 98.38 314 SER A O 1
ATOM 2409 N N . THR A 1 315 ? -4.878 -7.267 -5.571 1.00 98.81 315 THR A N 1
ATOM 2410 C CA . THR A 1 315 ? -3.721 -7.955 -6.163 1.00 98.81 315 THR A CA 1
ATOM 2411 C C . THR A 1 315 ? -2.570 -8.056 -5.168 1.00 98.81 315 THR A C 1
ATOM 2413 O O . THR A 1 315 ? -2.505 -7.276 -4.217 1.00 98.81 315 THR A O 1
ATOM 2416 N N . LEU A 1 316 ? -1.665 -9.010 -5.381 1.00 98.88 316 LEU A N 1
ATOM 2417 C CA . LEU A 1 316 ? -0.429 -9.159 -4.618 1.00 98.88 316 LEU A CA 1
ATOM 2418 C C . LEU A 1 316 ? 0.778 -8.863 -5.500 1.00 98.88 316 LEU A C 1
ATOM 2420 O O . LEU A 1 316 ? 0.973 -9.546 -6.501 1.00 98.88 316 LEU A O 1
ATOM 2424 N N . ILE A 1 317 ? 1.633 -7.923 -5.100 1.00 98.50 317 ILE A N 1
ATOM 2425 C CA . ILE A 1 317 ? 2.921 -7.714 -5.765 1.00 98.50 317 ILE A CA 1
ATOM 2426 C C . ILE A 1 317 ? 3.980 -8.625 -5.144 1.00 98.50 317 ILE A C 1
ATOM 2428 O O . ILE A 1 317 ? 4.349 -8.500 -3.974 1.00 98.50 317 ILE A O 1
ATOM 2432 N N . ILE A 1 318 ? 4.470 -9.581 -5.931 1.00 98.75 318 ILE A N 1
ATOM 2433 C CA . ILE A 1 318 ? 5.441 -10.570 -5.459 1.00 98.75 318 ILE A CA 1
ATOM 2434 C C . ILE A 1 318 ? 6.726 -10.430 -6.268 1.00 98.75 318 ILE A C 1
ATOM 2436 O O . ILE A 1 318 ? 6.715 -10.505 -7.496 1.00 98.75 318 ILE A O 1
ATOM 2440 N N . GLY A 1 319 ? 7.839 -10.211 -5.566 1.00 98.12 319 GLY A N 1
ATOM 2441 C CA . GLY A 1 319 ? 9.169 -10.233 -6.166 1.00 98.12 319 GLY A CA 1
ATOM 2442 C C . GLY A 1 319 ? 9.552 -11.654 -6.576 1.00 98.12 319 GLY A C 1
ATOM 2443 O O . GLY A 1 319 ? 9.290 -12.611 -5.846 1.00 98.12 319 GLY A O 1
ATOM 2444 N N . ILE A 1 320 ? 10.172 -11.785 -7.745 1.00 98.50 320 ILE A N 1
ATOM 2445 C CA . ILE A 1 320 ? 10.616 -13.066 -8.298 1.00 98.50 320 ILE A CA 1
ATOM 2446 C C . ILE A 1 320 ? 12.141 -13.117 -8.235 1.00 98.50 320 ILE A C 1
ATOM 2448 O O . ILE A 1 320 ? 12.814 -12.225 -8.746 1.00 98.50 320 ILE A O 1
ATOM 2452 N N . GLY A 1 321 ? 12.676 -14.151 -7.590 1.00 97.75 321 GLY A N 1
ATOM 2453 C CA . GLY A 1 321 ? 14.107 -14.441 -7.560 1.00 97.75 321 GLY A CA 1
ATOM 2454 C C . GLY A 1 321 ? 14.566 -15.269 -8.762 1.00 97.75 321 GLY A C 1
ATOM 2455 O O . GLY A 1 321 ? 15.681 -15.123 -9.249 1.00 97.75 321 GLY A O 1
ATOM 2456 N N . ARG A 1 322 ? 13.722 -16.176 -9.261 1.00 97.19 322 ARG A N 1
ATOM 2457 C CA . ARG A 1 322 ? 14.058 -17.042 -10.395 1.00 97.19 322 ARG A CA 1
ATOM 2458 C C . ARG A 1 322 ? 12.831 -17.448 -11.207 1.00 97.19 322 ARG A C 1
ATOM 2460 O O . ARG A 1 322 ? 11.776 -17.792 -10.668 1.00 97.19 322 ARG A O 1
ATOM 2467 N N . ILE A 1 323 ? 13.014 -17.485 -12.524 1.00 98.38 323 ILE A N 1
ATOM 2468 C CA . ILE A 1 323 ? 12.133 -18.182 -13.463 1.00 98.38 323 ILE A CA 1
ATOM 2469 C C . ILE A 1 323 ? 12.830 -19.430 -14.003 1.00 98.38 323 ILE A C 1
ATOM 2471 O O . ILE A 1 323 ? 14.053 -19.522 -14.004 1.00 98.38 323 ILE A O 1
ATOM 2475 N N . ASP A 1 324 ? 12.033 -20.397 -14.439 1.00 97.69 324 ASP A N 1
ATOM 2476 C CA . ASP A 1 324 ? 12.506 -21.651 -15.017 1.00 97.69 324 ASP A CA 1
ATOM 2477 C C . ASP A 1 324 ? 11.477 -22.128 -16.052 1.00 97.69 324 ASP A C 1
ATOM 2479 O O . ASP A 1 324 ? 10.325 -21.668 -16.024 1.00 97.69 324 ASP A O 1
ATOM 2483 N N . ASP A 1 325 ? 11.874 -23.001 -16.969 1.00 94.69 325 ASP A N 1
ATOM 2484 C CA . ASP A 1 325 ? 10.955 -23.616 -17.933 1.00 94.69 325 ASP A CA 1
ATOM 2485 C C . ASP A 1 325 ? 10.168 -24.761 -17.301 1.00 94.69 325 ASP A C 1
ATOM 2487 O O . ASP A 1 325 ? 9.023 -24.996 -17.685 1.00 94.69 325 ASP A O 1
ATOM 2491 N N . ASP A 1 326 ? 10.736 -25.409 -16.279 1.00 95.12 326 ASP A N 1
ATOM 2492 C CA . ASP A 1 326 ? 10.010 -26.331 -15.415 1.00 95.12 326 ASP A CA 1
ATOM 2493 C C . ASP A 1 326 ? 9.065 -25.536 -14.486 1.00 95.12 326 ASP A C 1
ATOM 2495 O O . ASP A 1 326 ? 9.533 -24.804 -13.600 1.00 95.12 326 ASP A O 1
ATOM 2499 N N . PRO A 1 327 ? 7.729 -25.670 -14.625 1.00 90.25 327 PRO A N 1
ATOM 2500 C CA . PRO A 1 327 ? 6.778 -24.939 -13.792 1.00 90.25 327 PRO A CA 1
ATOM 2501 C C . PRO A 1 327 ? 6.938 -25.217 -12.293 1.00 90.25 327 PRO A C 1
ATOM 2503 O O . PRO A 1 327 ? 6.608 -24.346 -11.491 1.00 90.25 327 PRO A O 1
ATOM 2506 N N . ALA A 1 328 ? 7.475 -26.382 -11.907 1.00 90.94 328 ALA A N 1
ATOM 2507 C CA . ALA A 1 328 ? 7.718 -26.729 -10.507 1.00 90.94 328 ALA A CA 1
ATOM 2508 C C . ALA A 1 328 ? 8.890 -25.944 -9.888 1.00 90.94 328 ALA A C 1
ATOM 2510 O O . ALA A 1 328 ? 8.959 -25.799 -8.669 1.00 90.94 328 ALA A O 1
ATOM 2511 N N . LYS A 1 329 ? 9.798 -25.413 -10.717 1.00 96.00 329 LYS A N 1
ATOM 2512 C CA . LYS A 1 329 ? 10.953 -24.597 -10.297 1.00 96.00 329 LYS A CA 1
ATOM 2513 C C . LYS A 1 329 ? 10.757 -23.108 -10.579 1.00 96.00 329 LYS A C 1
ATOM 2515 O O . LYS A 1 329 ? 11.521 -22.274 -10.098 1.00 96.00 329 LYS A O 1
ATOM 2520 N N . CYS A 1 330 ? 9.734 -22.758 -11.352 1.00 98.25 330 CYS A N 1
ATOM 2521 C CA . CYS A 1 330 ? 9.444 -21.387 -11.735 1.00 98.25 330 CYS A CA 1
ATOM 2522 C C . CYS A 1 330 ? 8.555 -20.693 -10.696 1.00 98.25 330 CYS A C 1
ATOM 2524 O O . CYS A 1 330 ? 7.342 -20.912 -10.664 1.00 98.25 330 CYS A O 1
ATOM 2526 N N . GLN A 1 331 ? 9.131 -19.775 -9.911 1.00 98.50 331 GLN A N 1
ATOM 2527 C CA . GLN A 1 331 ? 8.376 -18.998 -8.919 1.00 98.50 331 GLN A CA 1
ATOM 2528 C C . GLN A 1 331 ? 7.212 -18.234 -9.549 1.00 98.50 331 GLN A C 1
ATOM 2530 O O . GLN A 1 331 ? 6.111 -18.263 -9.016 1.00 98.50 331 GLN A O 1
ATOM 2535 N N . LEU A 1 332 ? 7.418 -17.602 -10.707 1.00 98.25 332 LEU A N 1
ATOM 2536 C CA . LEU A 1 332 ? 6.360 -16.858 -11.391 1.00 98.25 332 LEU A CA 1
ATOM 2537 C C . LEU A 1 332 ? 5.162 -17.756 -11.749 1.00 98.25 332 LEU A C 1
ATOM 2539 O O . LEU A 1 332 ? 4.021 -17.386 -11.485 1.00 98.25 332 LEU A O 1
ATOM 2543 N N . SER A 1 333 ? 5.416 -18.951 -12.295 1.00 97.81 333 SER A N 1
ATOM 2544 C CA . SER A 1 333 ? 4.354 -19.890 -12.685 1.00 97.81 333 SER A CA 1
ATOM 2545 C C . SER A 1 333 ? 3.613 -20.438 -11.464 1.00 97.81 333 SER A C 1
ATOM 2547 O O . SER A 1 333 ? 2.382 -20.458 -11.447 1.00 97.81 333 SER A O 1
ATOM 2549 N N . ALA A 1 334 ? 4.348 -20.832 -10.421 1.00 97.94 334 ALA A N 1
ATOM 2550 C CA . ALA A 1 334 ? 3.767 -21.333 -9.179 1.00 97.94 334 ALA A CA 1
ATOM 2551 C C . ALA A 1 334 ? 2.945 -20.259 -8.449 1.00 97.94 334 ALA A C 1
ATOM 2553 O O . ALA A 1 334 ? 1.822 -20.523 -8.011 1.00 97.94 334 ALA A O 1
ATOM 2554 N N . ASN A 1 335 ? 3.465 -19.031 -8.373 1.00 98.38 335 ASN A N 1
ATOM 2555 C CA . ASN A 1 335 ? 2.775 -17.909 -7.748 1.00 98.38 335 ASN A CA 1
ATOM 2556 C C . ASN A 1 335 ? 1.508 -17.542 -8.528 1.00 98.38 335 ASN A C 1
ATOM 2558 O O . ASN A 1 335 ? 0.461 -17.317 -7.922 1.00 98.38 335 ASN A O 1
ATOM 2562 N N . LEU A 1 336 ? 1.575 -17.533 -9.866 1.00 98.06 336 LEU A N 1
ATOM 2563 C CA . LEU A 1 336 ? 0.415 -17.243 -10.704 1.00 98.06 336 LEU A CA 1
ATOM 2564 C C . LEU A 1 336 ? -0.669 -18.301 -10.511 1.00 98.06 336 LEU A C 1
ATOM 2566 O O . LEU A 1 336 ? -1.825 -17.941 -10.308 1.00 98.06 336 LEU A O 1
ATOM 2570 N N . ALA A 1 337 ? -0.304 -19.586 -10.504 1.00 97.50 337 ALA A N 1
ATOM 2571 C CA . ALA A 1 337 ? -1.238 -20.681 -10.259 1.00 97.50 337 ALA A CA 1
ATOM 2572 C C . ALA A 1 337 ? -1.904 -20.575 -8.875 1.00 97.50 337 ALA A C 1
ATOM 2574 O O . ALA A 1 337 ? -3.119 -20.743 -8.757 1.00 97.50 337 ALA A O 1
ATOM 2575 N N . ALA A 1 338 ? -1.138 -20.244 -7.832 1.00 98.00 338 ALA A N 1
ATOM 2576 C CA . ALA A 1 338 ? -1.673 -20.031 -6.489 1.00 98.00 338 ALA A CA 1
ATOM 2577 C C . ALA A 1 338 ? -2.631 -18.832 -6.404 1.00 98.00 338 ALA A C 1
ATOM 2579 O O . ALA A 1 338 ? -3.607 -18.886 -5.655 1.00 98.00 338 ALA A O 1
ATOM 2580 N N . ALA A 1 339 ? -2.381 -17.788 -7.198 1.00 98.00 339 ALA A N 1
ATOM 2581 C CA . ALA A 1 339 ? -3.195 -16.579 -7.244 1.00 98.00 339 ALA A CA 1
ATOM 2582 C C . ALA A 1 339 ? -4.538 -16.752 -7.981 1.00 98.00 339 ALA A C 1
ATOM 2584 O O . ALA A 1 339 ? -5.386 -15.860 -7.916 1.00 98.00 339 ALA A O 1
ATOM 2585 N N . GLN A 1 340 ? -4.786 -17.893 -8.640 1.00 97.25 340 GLN A N 1
ATOM 2586 C CA . GLN A 1 340 ? -6.065 -18.196 -9.306 1.00 97.25 340 GLN A CA 1
ATOM 2587 C C . GLN A 1 340 ? -7.142 -18.660 -8.304 1.00 97.25 340 GLN A C 1
ATOM 2589 O O . GLN A 1 340 ? -7.798 -19.691 -8.478 1.00 97.25 340 GLN A O 1
ATOM 2594 N N . LEU A 1 341 ? -7.292 -17.909 -7.210 1.00 94.75 341 LEU A N 1
ATOM 2595 C CA . LEU A 1 341 ? -8.193 -18.201 -6.103 1.00 94.75 341 LEU A CA 1
ATOM 2596 C C . LEU A 1 341 ? -9.609 -17.677 -6.402 1.00 94.75 341 LEU A C 1
ATOM 2598 O O . LEU A 1 341 ? -9.872 -16.479 -6.286 1.00 94.75 341 LEU A O 1
ATOM 2602 N N . LYS A 1 342 ? -10.526 -18.589 -6.762 1.00 92.38 342 LYS A N 1
ATOM 2603 C CA . LYS A 1 342 ? -11.928 -18.278 -7.118 1.00 92.38 342 LYS A CA 1
ATOM 2604 C C . LYS A 1 342 ? -12.741 -17.667 -5.9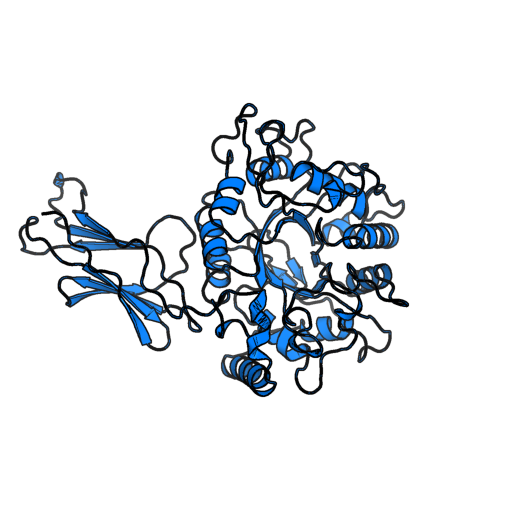78 1.00 92.38 342 LYS A C 1
ATOM 2606 O O . LYS A 1 342 ? -13.577 -16.804 -6.222 1.00 92.38 342 LYS A O 1
ATOM 2611 N N . SER A 1 343 ? -12.502 -18.131 -4.759 1.00 94.75 343 SER A N 1
ATOM 2612 C CA . SER A 1 343 ? -13.191 -17.676 -3.554 1.00 94.75 343 SER A CA 1
ATOM 2613 C C . SER A 1 343 ? -12.184 -17.601 -2.409 1.00 94.75 343 SER A C 1
ATOM 2615 O O . SER A 1 343 ? -11.295 -18.455 -2.367 1.00 94.75 343 SER A O 1
ATOM 2617 N N . PRO A 1 344 ? -12.296 -16.610 -1.507 1.00 97.12 344 PRO A N 1
ATOM 2618 C CA . PRO A 1 344 ? -11.448 -16.524 -0.322 1.00 97.12 344 PRO A CA 1
ATOM 2619 C C . PRO A 1 344 ? -11.447 -17.824 0.490 1.00 97.12 344 PRO A C 1
ATOM 2621 O O . PRO A 1 344 ? -12.435 -18.561 0.508 1.00 97.12 344 PRO A O 1
ATOM 2624 N N . LEU A 1 345 ? -10.336 -18.087 1.172 1.00 98.31 345 LEU A N 1
ATOM 2625 C CA . LEU A 1 345 ? -10.242 -19.121 2.195 1.00 98.31 345 LEU A CA 1
ATOM 2626 C C . LEU A 1 345 ? -11.204 -18.808 3.351 1.00 98.31 345 LEU A C 1
ATOM 2628 O O . LEU A 1 345 ? -11.373 -17.650 3.731 1.00 98.31 345 LEU A O 1
ATOM 2632 N N . GLY A 1 346 ? -11.806 -19.848 3.928 1.00 97.31 346 GLY A N 1
ATOM 2633 C CA . GLY A 1 346 ? -12.606 -19.722 5.147 1.00 97.31 346 GLY A CA 1
ATOM 2634 C C . GLY A 1 346 ? -11.743 -19.488 6.393 1.00 97.31 346 GLY A C 1
ATOM 2635 O O . GLY A 1 346 ? -10.533 -19.727 6.376 1.00 97.31 346 GLY A O 1
ATOM 2636 N N . ALA A 1 347 ? -12.376 -19.079 7.497 1.00 95.00 347 ALA A N 1
ATOM 2637 C CA . ALA A 1 347 ? -11.693 -18.765 8.757 1.00 95.00 347 ALA A CA 1
ATOM 2638 C C . ALA A 1 347 ? -10.809 -19.918 9.273 1.00 95.00 347 ALA A C 1
ATOM 2640 O O . ALA A 1 347 ? -9.651 -19.694 9.608 1.00 95.00 347 ALA A O 1
ATOM 2641 N N . GLU A 1 348 ? -11.301 -21.163 9.243 1.00 97.50 348 GLU A N 1
ATOM 2642 C CA . GLU A 1 348 ? -10.527 -22.342 9.669 1.00 97.50 348 GLU A CA 1
ATOM 2643 C C . GLU A 1 348 ? -9.274 -22.574 8.809 1.00 97.50 348 GLU A C 1
ATOM 2645 O O . GLU A 1 348 ? -8.214 -22.930 9.321 1.00 97.50 348 GLU A O 1
ATOM 2650 N N . GLN A 1 349 ? -9.369 -22.346 7.495 1.00 98.12 349 GLN A N 1
ATOM 2651 C CA . GLN A 1 349 ? -8.237 -22.500 6.580 1.00 98.12 349 GLN A CA 1
ATOM 2652 C C . GLN A 1 349 ? -7.190 -21.408 6.807 1.00 98.12 349 GLN A C 1
ATOM 2654 O O . GLN A 1 349 ? -5.995 -21.696 6.786 1.00 98.12 349 GLN A O 1
ATOM 2659 N N . MET A 1 350 ? -7.629 -20.167 7.040 1.00 97.81 350 MET A N 1
ATOM 2660 C CA . MET A 1 350 ? -6.730 -19.067 7.391 1.00 97.81 350 MET A CA 1
ATOM 2661 C C . MET A 1 350 ? -6.011 -19.350 8.717 1.00 97.81 350 MET A C 1
ATOM 2663 O O . MET A 1 350 ? -4.782 -19.295 8.751 1.00 97.81 350 MET A O 1
ATOM 2667 N N . ALA A 1 351 ? -6.744 -19.771 9.752 1.00 97.00 351 ALA A N 1
ATOM 2668 C CA . ALA A 1 351 ? -6.183 -20.132 11.054 1.00 97.00 351 ALA A CA 1
ATOM 2669 C C . ALA A 1 351 ? -5.184 -21.301 10.966 1.00 97.00 351 ALA A C 1
ATOM 2671 O O . ALA A 1 351 ? -4.150 -21.297 11.633 1.00 97.00 351 ALA A O 1
ATOM 2672 N N . ALA A 1 352 ? -5.434 -22.291 10.102 1.00 98.31 352 ALA A N 1
ATOM 2673 C CA . ALA A 1 352 ? -4.495 -23.391 9.875 1.00 98.31 352 ALA A CA 1
ATOM 2674 C C . ALA A 1 352 ? -3.165 -22.921 9.251 1.00 98.31 352 ALA A C 1
ATOM 2676 O O . ALA A 1 352 ? -2.104 -23.462 9.573 1.00 98.31 352 ALA A O 1
ATOM 2677 N N . ILE A 1 353 ? -3.202 -21.913 8.374 1.00 98.31 353 ILE A N 1
ATOM 2678 C CA . ILE A 1 353 ? -1.997 -21.322 7.772 1.00 98.31 353 ILE A CA 1
ATOM 2679 C C . ILE A 1 353 ? -1.223 -20.508 8.815 1.00 98.31 353 ILE A C 1
ATOM 2681 O O . ILE A 1 353 ? -0.004 -20.647 8.909 1.00 98.31 353 ILE A O 1
ATOM 2685 N N . GLU A 1 354 ? -1.916 -19.715 9.632 1.00 97.69 354 GLU A N 1
ATOM 2686 C CA . GLU A 1 354 ? -1.318 -18.975 10.753 1.00 97.69 354 GLU A CA 1
ATOM 2687 C C . GLU A 1 354 ? -0.639 -19.929 11.747 1.00 97.69 354 GLU A C 1
ATOM 2689 O O . GLU A 1 354 ? 0.535 -19.755 12.081 1.00 97.69 354 GLU A O 1
ATOM 2694 N N . ALA A 1 355 ? -1.328 -21.004 12.143 1.00 97.56 355 ALA A N 1
ATOM 2695 C CA . ALA A 1 355 ? -0.785 -22.029 13.029 1.00 97.56 355 ALA A CA 1
ATOM 2696 C C . ALA A 1 355 ? 0.457 -22.711 12.440 1.00 97.56 355 ALA A C 1
ATOM 2698 O O . ALA A 1 355 ? 1.403 -23.001 13.172 1.00 97.56 355 ALA A O 1
ATOM 2699 N N . ARG A 1 356 ? 0.496 -22.935 11.119 1.00 97.81 356 ARG A N 1
ATOM 2700 C CA . ARG A 1 356 ? 1.681 -23.481 10.444 1.00 97.81 356 ARG A CA 1
ATOM 2701 C C . ARG A 1 356 ? 2.865 -22.517 10.492 1.00 97.81 356 ARG A C 1
ATOM 2703 O O . ARG A 1 356 ? 3.979 -22.959 10.758 1.00 97.81 356 ARG A O 1
ATOM 2710 N N . VAL A 1 357 ? 2.638 -21.222 10.273 1.00 97.50 357 VAL A N 1
ATOM 2711 C CA . VAL A 1 357 ? 3.686 -20.193 10.392 1.00 97.50 357 VAL A CA 1
ATOM 2712 C C . VAL A 1 357 ? 4.244 -20.141 11.818 1.00 97.50 357 VAL A C 1
ATOM 2714 O O . VAL A 1 357 ? 5.463 -20.101 11.992 1.00 97.50 357 VAL A O 1
ATOM 2717 N N . THR A 1 358 ? 3.387 -20.219 12.839 1.00 96.56 358 THR A N 1
ATOM 2718 C CA . THR A 1 358 ? 3.832 -20.317 14.239 1.00 96.56 358 THR A CA 1
ATOM 2719 C C . THR A 1 358 ? 4.584 -21.622 14.516 1.00 96.56 358 THR A C 1
ATOM 2721 O O . THR A 1 358 ? 5.641 -21.585 15.139 1.00 96.56 358 THR A O 1
ATOM 2724 N N . ALA A 1 359 ? 4.102 -22.770 14.030 1.00 97.12 359 ALA A N 1
ATOM 2725 C CA . ALA A 1 359 ? 4.768 -24.062 14.224 1.00 97.12 359 ALA A CA 1
ATOM 2726 C C . ALA A 1 359 ? 6.169 -24.112 13.587 1.00 97.12 359 ALA A C 1
ATOM 2728 O O . ALA A 1 359 ? 7.059 -24.763 14.126 1.00 97.12 359 ALA A O 1
ATOM 2729 N N . ALA A 1 360 ? 6.372 -23.374 12.493 1.00 96.31 360 ALA A N 1
ATOM 2730 C CA . ALA A 1 360 ? 7.671 -23.184 11.849 1.00 96.31 360 ALA A CA 1
ATOM 2731 C C . ALA A 1 360 ? 8.600 -22.197 12.597 1.00 96.31 360 ALA A C 1
ATOM 2733 O O . ALA A 1 360 ? 9.726 -21.947 12.167 1.00 96.31 360 ALA A O 1
ATOM 2734 N N . GLY A 1 361 ? 8.136 -21.569 13.687 1.00 95.44 361 GLY A N 1
ATOM 2735 C CA . GLY A 1 361 ? 8.878 -20.525 14.405 1.00 95.44 361 GLY A CA 1
ATOM 2736 C C . GLY A 1 361 ? 9.073 -19.248 13.582 1.00 95.44 361 GLY A C 1
ATOM 2737 O O . GLY A 1 361 ? 10.068 -18.540 13.743 1.00 95.44 361 GLY A O 1
ATOM 2738 N N . LYS A 1 362 ? 8.157 -18.978 12.645 1.00 95.25 362 LYS A N 1
ATOM 2739 C CA . LYS A 1 362 ? 8.256 -17.890 11.663 1.00 95.25 362 LYS A CA 1
ATOM 2740 C C . LYS A 1 362 ? 7.250 -16.765 11.894 1.00 95.25 362 LYS A C 1
ATOM 2742 O O . LYS A 1 362 ? 7.206 -15.814 11.119 1.00 95.25 362 LYS A O 1
ATOM 2747 N N . ASP A 1 363 ? 6.458 -16.820 12.954 1.00 90.69 363 ASP A N 1
ATOM 2748 C CA . ASP A 1 363 ? 5.444 -15.811 13.260 1.00 90.69 363 ASP A CA 1
ATOM 2749 C C . ASP A 1 363 ? 6.031 -14.427 13.584 1.00 90.69 363 ASP A C 1
ATOM 2751 O O . ASP A 1 363 ? 5.382 -13.420 13.307 1.00 90.69 363 ASP A O 1
ATOM 2755 N N . GLY A 1 364 ? 7.300 -14.364 14.001 1.00 92.38 364 GLY A N 1
ATOM 2756 C CA . GLY A 1 364 ? 8.084 -13.131 14.143 1.00 92.38 364 GLY A CA 1
ATOM 2757 C C . GLY A 1 364 ? 8.579 -12.478 12.837 1.00 92.38 364 GLY A C 1
ATOM 2758 O O . GLY A 1 364 ? 9.316 -11.490 12.886 1.00 92.38 364 GLY A O 1
ATOM 2759 N N . ALA A 1 365 ? 8.231 -13.009 11.657 1.00 91.00 365 ALA A N 1
ATOM 2760 C CA . ALA A 1 365 ? 8.799 -12.549 10.384 1.00 91.00 365 ALA A CA 1
ATOM 2761 C C . ALA A 1 365 ? 8.438 -11.098 10.004 1.00 91.00 365 ALA A C 1
ATOM 2763 O O . ALA A 1 365 ? 9.142 -10.481 9.204 1.00 91.00 365 ALA A O 1
ATOM 2764 N N . ASN A 1 366 ? 7.389 -10.524 10.606 1.00 89.94 366 ASN A N 1
ATOM 2765 C CA . ASN A 1 366 ? 6.979 -9.137 10.366 1.00 89.94 366 ASN A CA 1
ATOM 2766 C C . ASN A 1 366 ? 7.620 -8.120 11.316 1.00 89.94 366 ASN A C 1
ATOM 2768 O O . ASN A 1 366 ? 7.275 -6.944 11.240 1.00 89.94 366 ASN A O 1
ATOM 2772 N N . ALA A 1 367 ? 8.581 -8.514 12.159 1.00 86.50 367 ALA A N 1
ATOM 2773 C CA . ALA A 1 367 ? 9.183 -7.631 13.165 1.00 86.50 367 ALA A CA 1
ATOM 2774 C C . ALA A 1 367 ? 9.742 -6.311 12.604 1.00 86.50 367 ALA A C 1
ATOM 2776 O O . ALA A 1 367 ? 9.717 -5.292 13.289 1.00 86.50 367 ALA A O 1
ATOM 2777 N N . TYR A 1 368 ? 10.216 -6.317 11.356 1.00 84.25 368 TYR A N 1
ATOM 2778 C CA . TYR A 1 368 ? 10.670 -5.111 10.661 1.00 84.25 368 TYR A CA 1
ATOM 2779 C C . TYR A 1 368 ? 9.557 -4.417 9.858 1.00 84.25 368 TYR A C 1
ATOM 2781 O O . TYR A 1 368 ? 9.614 -3.214 9.614 1.00 84.25 368 TYR A O 1
ATOM 2789 N N . PHE A 1 369 ? 8.539 -5.166 9.430 1.00 86.06 369 PHE A N 1
ATOM 2790 C CA . PHE A 1 369 ? 7.489 -4.656 8.555 1.00 86.06 369 PHE A CA 1
ATOM 2791 C C . PHE A 1 369 ? 6.310 -4.082 9.299 1.00 86.06 369 PHE A C 1
ATOM 2793 O O . PHE A 1 369 ? 5.593 -3.341 8.663 1.00 86.06 369 PHE A O 1
ATOM 2800 N N . GLN A 1 370 ? 6.087 -4.394 10.575 1.00 91.94 370 GLN A N 1
ATOM 2801 C CA . GLN A 1 370 ? 4.914 -3.940 11.319 1.00 91.94 370 GLN A CA 1
ATOM 2802 C C . GLN A 1 370 ? 5.261 -3.578 12.758 1.00 91.94 370 GLN A C 1
ATOM 2804 O O . GLN A 1 370 ? 6.171 -4.139 13.367 1.00 91.94 370 GLN A O 1
ATOM 2809 N N . ARG A 1 371 ? 4.522 -2.618 13.317 1.00 93.31 371 ARG A N 1
ATOM 2810 C CA . ARG A 1 371 ? 4.638 -2.272 14.736 1.00 93.31 371 ARG A CA 1
ATOM 2811 C C . ARG A 1 371 ? 4.217 -3.441 15.628 1.00 93.31 371 ARG A C 1
ATOM 2813 O O . ARG A 1 371 ? 3.285 -4.155 15.260 1.00 93.31 371 ARG A O 1
ATOM 2820 N N . PRO A 1 372 ? 4.836 -3.597 16.814 1.00 93.44 372 PRO A N 1
ATOM 2821 C CA . PRO A 1 372 ? 4.377 -4.556 17.812 1.00 93.44 372 PRO A CA 1
ATOM 2822 C C . PRO A 1 372 ? 2.875 -4.428 18.080 1.00 93.44 372 PRO A C 1
ATOM 2824 O O . PRO A 1 372 ? 2.325 -3.323 18.029 1.00 93.44 372 PRO A O 1
ATOM 2827 N N . ALA A 1 373 ? 2.224 -5.554 18.371 1.00 93.25 373 ALA A N 1
ATOM 2828 C CA . ALA A 1 373 ? 0.814 -5.564 18.724 1.00 93.25 373 ALA A CA 1
ATOM 2829 C C . ALA A 1 373 ? 0.547 -4.678 19.950 1.00 93.25 373 ALA A C 1
ATOM 2831 O O . ALA A 1 373 ? 1.281 -4.716 20.938 1.00 93.25 373 ALA A O 1
ATOM 2832 N N . VAL A 1 374 ? -0.532 -3.900 19.877 1.00 93.38 374 VAL A N 1
ATOM 2833 C CA . VAL A 1 374 ? -1.031 -3.064 20.984 1.00 93.38 374 VAL A CA 1
ATOM 2834 C C . VAL A 1 374 ? -2.370 -3.564 21.536 1.00 93.38 374 VAL A C 1
ATOM 2836 O O . VAL A 1 374 ? -2.894 -2.984 22.482 1.00 93.38 374 VAL A O 1
ATOM 2839 N N . GLY A 1 375 ? -2.907 -4.649 20.965 1.00 95.25 375 GLY A N 1
ATOM 2840 C CA . GLY A 1 375 ? -4.241 -5.163 21.270 1.00 95.25 375 GLY A CA 1
ATOM 2841 C C . GLY A 1 375 ? -5.361 -4.217 20.829 1.00 95.25 375 GLY A C 1
ATOM 2842 O O . GLY A 1 375 ? -5.130 -3.235 20.123 1.00 95.25 375 GLY A O 1
ATOM 2843 N N . LEU A 1 376 ? -6.584 -4.529 21.259 1.00 98.00 376 LEU A N 1
ATOM 2844 C CA . LEU A 1 376 ? -7.735 -3.644 21.112 1.00 98.00 376 LEU A CA 1
ATOM 2845 C C . LEU A 1 376 ? -7.516 -2.378 21.953 1.00 98.00 376 LEU A C 1
ATOM 2847 O O . LEU A 1 376 ? -7.399 -2.456 23.177 1.00 98.00 376 LEU A O 1
ATOM 2851 N N . THR A 1 377 ? -7.460 -1.210 21.313 1.00 98.00 377 THR A N 1
ATOM 2852 C CA . THR A 1 377 ? -7.272 0.060 22.032 1.00 98.00 377 THR A CA 1
ATOM 2853 C C . THR A 1 377 ? -8.612 0.693 22.400 1.00 98.00 377 THR A C 1
ATOM 2855 O O . THR A 1 377 ? -9.587 0.497 21.683 1.00 98.00 377 THR A O 1
ATOM 2858 N N . PRO A 1 378 ? -8.680 1.557 23.426 1.00 98.31 378 PRO A N 1
ATOM 2859 C CA . PRO A 1 378 ? -9.850 2.405 23.635 1.00 98.31 378 PRO A CA 1
ATOM 2860 C C . PRO A 1 378 ? -10.180 3.293 22.418 1.00 98.31 378 PRO A C 1
ATOM 2862 O O . PRO A 1 378 ? -9.275 3.622 21.635 1.00 98.31 378 PRO A O 1
ATOM 2865 N N . PRO A 1 379 ? -11.443 3.743 22.274 1.00 98.06 379 PRO A N 1
ATOM 2866 C CA . PRO A 1 379 ? -11.804 4.834 21.371 1.00 98.06 379 PRO A CA 1
ATOM 2867 C C . PRO A 1 379 ? -10.978 6.091 21.659 1.00 98.06 379 PRO A C 1
ATOM 2869 O O . PRO A 1 379 ? -10.650 6.393 22.810 1.00 98.06 379 PRO A O 1
ATOM 2872 N N . ARG A 1 380 ? -10.625 6.833 20.609 1.00 97.25 380 ARG A N 1
ATOM 2873 C CA . ARG A 1 380 ? -9.723 7.991 20.701 1.00 97.25 380 ARG A CA 1
ATOM 2874 C C . ARG A 1 380 ? -10.516 9.296 20.712 1.00 97.25 380 ARG A C 1
ATOM 2876 O O . ARG A 1 380 ? -11.640 9.339 20.230 1.00 97.25 380 ARG A O 1
ATOM 2883 N N . HIS A 1 381 ? -9.920 10.361 21.250 1.00 96.62 381 HIS A N 1
ATOM 2884 C CA . HIS A 1 381 ? -10.485 11.722 21.269 1.00 96.62 381 HIS A CA 1
ATOM 2885 C C . HIS A 1 381 ? -11.965 11.795 21.680 1.00 96.62 381 HIS A C 1
ATOM 2887 O O . HIS A 1 381 ? -12.749 12.525 21.069 1.00 96.62 381 HIS A O 1
ATOM 2893 N N . VAL A 1 382 ? -12.336 11.026 22.707 1.00 97.62 382 VAL A N 1
ATOM 2894 C CA . VAL A 1 382 ? -13.690 11.058 23.255 1.00 97.62 382 VAL A CA 1
ATOM 2895 C C . VAL A 1 382 ? -13.969 12.446 23.828 1.00 97.62 382 VAL A C 1
ATOM 2897 O O . VAL A 1 382 ? -13.134 13.007 24.537 1.00 97.62 382 VAL A O 1
ATOM 2900 N N . GLY A 1 383 ? -15.131 13.005 23.511 1.00 95.62 383 GLY A N 1
ATOM 2901 C CA . GLY A 1 383 ? -15.608 14.273 24.050 1.00 95.62 383 GLY A CA 1
ATOM 2902 C C . GLY A 1 383 ? -17.108 14.226 24.305 1.00 95.62 383 GLY A C 1
ATOM 2903 O O . GLY A 1 383 ? -17.825 13.502 23.617 1.00 95.62 383 GLY A O 1
ATOM 2904 N N . ALA A 1 384 ? -17.565 15.000 25.286 1.00 93.62 384 ALA A N 1
ATOM 2905 C CA . ALA A 1 384 ? -18.973 15.175 25.610 1.00 93.62 384 ALA A CA 1
ATOM 2906 C C . ALA A 1 384 ? -19.277 16.672 25.728 1.00 93.62 384 ALA A C 1
ATOM 2908 O O . ALA A 1 384 ? -18.691 17.368 26.559 1.00 93.62 384 ALA A O 1
ATOM 2909 N N . GLU A 1 385 ? -20.178 17.166 24.888 1.00 90.50 385 GLU A N 1
ATOM 2910 C CA . GLU A 1 385 ? -20.570 18.574 24.836 1.00 90.50 385 GLU A CA 1
ATOM 2911 C C . GLU A 1 385 ? -22.092 18.702 24.884 1.00 90.50 385 GLU A C 1
ATOM 2913 O O . GLU A 1 385 ? -22.813 17.836 24.388 1.00 90.50 385 GLU A O 1
ATOM 2918 N N . ALA A 1 386 ? -22.602 19.768 25.500 1.00 84.44 386 ALA A N 1
ATOM 2919 C CA . ALA A 1 386 ? -24.030 20.051 25.449 1.00 84.44 386 ALA A CA 1
ATOM 2920 C C . ALA A 1 386 ? -24.452 20.252 23.983 1.00 84.44 386 ALA A C 1
ATOM 2922 O O . ALA A 1 386 ? -23.828 21.027 23.255 1.00 84.44 386 ALA A O 1
ATOM 2923 N N . ASP A 1 387 ? -25.501 19.554 23.546 1.00 73.25 387 ASP A N 1
ATOM 2924 C CA . ASP A 1 387 ? -26.052 19.722 22.204 1.00 73.25 387 ASP A CA 1
ATOM 2925 C C . ASP A 1 387 ? -26.635 21.137 22.081 1.00 73.25 387 ASP A C 1
ATOM 2927 O O . ASP A 1 387 ? -27.651 21.466 22.692 1.00 73.25 387 ASP A O 1
ATOM 2931 N N . ALA A 1 388 ? -25.977 21.978 21.283 1.00 61.19 388 ALA A N 1
ATOM 2932 C CA . ALA A 1 388 ? -26.389 23.351 21.014 1.00 61.19 388 ALA A CA 1
ATOM 2933 C C . ALA A 1 388 ? -27.479 23.457 19.927 1.00 61.19 388 ALA A C 1
ATOM 2935 O O . ALA A 1 388 ? -27.701 24.548 19.389 1.00 61.19 388 ALA A O 1
ATOM 2936 N N . SER A 1 389 ? -28.136 22.348 19.551 1.00 61.03 389 SER A N 1
ATOM 2937 C CA . SER A 1 389 ? -29.230 22.374 18.578 1.00 61.03 389 SER A CA 1
ATOM 2938 C C . SER A 1 389 ? -30.271 23.438 18.955 1.00 61.03 389 SER A C 1
ATOM 2940 O O . SER A 1 389 ? -30.668 23.555 20.111 1.00 61.03 389 SER A O 1
ATOM 2942 N N . MET A 1 390 ? -30.630 24.269 17.960 1.00 53.28 390 MET A N 1
ATOM 2943 C CA . MET A 1 390 ? -31.482 25.471 18.038 1.00 53.28 390 MET A CA 1
ATOM 2944 C C . MET A 1 390 ? -32.283 25.580 19.354 1.00 53.28 390 MET A C 1
ATOM 2946 O O . MET A 1 390 ? -33.223 24.798 19.537 1.00 53.28 390 MET A O 1
ATOM 2950 N N . PRO A 1 391 ? -32.004 26.579 20.224 1.00 57.50 391 PRO A N 1
ATOM 2951 C CA . PRO A 1 391 ? -32.684 26.760 21.515 1.00 57.50 391 PRO A CA 1
ATOM 2952 C C . PRO A 1 391 ? -34.219 26.714 21.431 1.00 57.50 391 PRO A C 1
ATOM 2954 O O . PRO A 1 391 ? -34.893 26.343 22.388 1.00 57.50 391 PRO A O 1
ATOM 2957 N N . ALA A 1 392 ? -34.766 27.043 20.256 1.00 57.56 392 ALA A N 1
ATOM 2958 C CA . ALA A 1 392 ? -36.182 26.979 19.916 1.00 57.56 392 ALA A CA 1
ATOM 2959 C C . ALA A 1 392 ? -36.834 25.588 20.071 1.00 57.56 392 ALA A C 1
ATOM 2961 O O . ALA A 1 392 ? -38.048 25.527 20.251 1.00 57.56 392 ALA A O 1
ATOM 2962 N N . PHE A 1 393 ? -36.078 24.483 20.019 1.00 61.34 393 PHE A N 1
ATOM 2963 C CA . PHE A 1 393 ? -36.637 23.128 20.148 1.00 61.34 393 PHE A CA 1
ATOM 2964 C C . PHE A 1 393 ? -36.591 22.567 21.573 1.00 61.34 393 PHE A C 1
ATOM 2966 O O . PHE A 1 393 ? -37.162 21.505 21.819 1.00 61.34 393 PHE A O 1
ATOM 2973 N N . GLY A 1 394 ? -35.915 23.242 22.513 1.00 63.34 394 GLY A N 1
ATOM 2974 C CA . GLY A 1 394 ? -35.820 22.796 23.908 1.00 63.34 394 GLY A CA 1
ATOM 2975 C C . GLY A 1 394 ? -35.234 21.387 24.092 1.00 63.34 394 GLY A C 1
ATOM 2976 O O . GLY A 1 394 ? -35.443 20.775 25.143 1.00 63.34 394 GLY A O 1
ATOM 2977 N N . ARG A 1 395 ? -34.532 20.847 23.082 1.00 73.50 395 ARG A N 1
ATOM 2978 C CA . ARG A 1 395 ? -33.892 19.530 23.141 1.00 73.50 395 ARG A CA 1
ATOM 2979 C C . ARG A 1 395 ? -32.727 19.610 24.121 1.00 73.50 395 ARG A C 1
ATOM 2981 O O . ARG A 1 395 ? -31.732 20.268 23.853 1.00 73.50 395 ARG A O 1
ATOM 2988 N N . LYS A 1 396 ? -32.853 18.927 25.257 1.00 79.69 396 LYS A N 1
ATOM 2989 C CA . LYS A 1 396 ? -31.748 18.732 26.199 1.00 79.69 396 LYS A CA 1
ATOM 2990 C C . LYS A 1 396 ? -31.018 17.459 25.814 1.00 79.69 396 LYS A C 1
ATOM 2992 O O . LYS A 1 396 ? -31.540 16.367 26.043 1.00 79.69 396 LYS A O 1
ATOM 2997 N N . ALA A 1 397 ? -29.855 17.598 25.197 1.00 85.75 397 ALA A N 1
ATOM 2998 C CA . ALA A 1 397 ? -29.030 16.455 24.860 1.00 85.75 397 ALA A CA 1
ATOM 2999 C C . ALA A 1 397 ? -27.552 16.735 25.107 1.00 85.75 397 ALA A C 1
ATOM 3001 O O . ALA A 1 397 ? -27.123 17.887 25.152 1.00 85.75 397 ALA A O 1
ATOM 3002 N N . VAL A 1 398 ? -26.788 15.663 25.262 1.00 90.00 398 VAL A N 1
ATOM 3003 C CA . VAL A 1 398 ? -25.330 15.693 25.275 1.00 90.00 398 VAL A CA 1
ATOM 3004 C C . VAL A 1 398 ? -24.847 14.968 24.032 1.00 90.00 398 VAL A C 1
ATOM 3006 O O . VAL A 1 398 ? -25.195 13.808 23.811 1.00 90.00 398 VAL A O 1
ATOM 3009 N N . ARG A 1 399 ? -24.032 15.639 23.224 1.00 92.69 399 ARG A N 1
ATOM 3010 C CA . ARG A 1 399 ? -23.326 15.017 22.114 1.00 92.69 399 ARG A CA 1
ATOM 3011 C C . ARG A 1 399 ? -22.043 14.385 22.626 1.00 92.69 399 ARG A C 1
ATOM 3013 O O . ARG A 1 399 ? -21.108 15.080 23.015 1.00 92.69 399 ARG A O 1
ATOM 3020 N N . VAL A 1 400 ? -21.988 13.062 22.567 1.00 95.69 400 VAL A N 1
ATOM 3021 C CA . VAL A 1 400 ? -20.766 12.283 22.764 1.00 95.69 400 VAL A CA 1
ATOM 3022 C C . VAL A 1 400 ? -20.143 12.040 21.395 1.00 95.69 400 VAL A C 1
ATOM 3024 O O . VAL A 1 400 ? -20.835 11.583 20.489 1.00 95.69 400 VAL A O 1
ATOM 3027 N N . SER A 1 401 ? -18.858 12.343 21.218 1.00 97.25 401 SER A N 1
ATOM 3028 C CA . SER A 1 401 ? -18.129 12.111 19.963 1.00 97.25 401 SER A CA 1
ATOM 3029 C C . SER A 1 401 ? -16.795 11.413 20.197 1.00 97.25 401 SER A C 1
ATOM 3031 O O . SER A 1 401 ? -16.198 11.590 21.254 1.00 97.25 401 SER A O 1
ATOM 3033 N N . TRP A 1 402 ? -16.336 10.602 19.240 1.00 98.38 402 TRP A N 1
ATOM 3034 C CA . TRP A 1 402 ? -15.061 9.879 19.327 1.00 98.38 402 TRP A CA 1
ATOM 3035 C C . TRP A 1 402 ? -14.499 9.517 17.950 1.00 98.38 402 TRP A C 1
ATOM 3037 O O . TRP A 1 402 ? -15.221 9.440 16.955 1.00 98.38 402 TRP A O 1
ATOM 3047 N N . ASP A 1 403 ? -13.196 9.262 17.913 1.00 98.12 403 ASP A N 1
ATOM 3048 C CA . ASP A 1 403 ? -12.495 8.617 16.808 1.00 98.12 403 ASP A CA 1
ATOM 3049 C C . ASP A 1 403 ? -12.374 7.107 17.051 1.00 98.12 403 ASP A C 1
ATOM 3051 O O . ASP A 1 403 ? -12.325 6.631 18.192 1.00 98.12 403 ASP A O 1
ATOM 3055 N N . SER A 1 404 ? -12.264 6.346 15.960 1.00 97.19 404 SER A N 1
ATOM 3056 C CA . SER A 1 404 ? -12.146 4.889 15.994 1.00 97.19 404 SER A CA 1
ATOM 3057 C C . SER A 1 404 ? -10.981 4.443 16.876 1.00 97.19 404 SER A C 1
ATOM 3059 O O . SER A 1 404 ? -9.856 4.952 16.762 1.00 97.19 404 SER A O 1
ATOM 3061 N N . ALA A 1 405 ? -11.255 3.431 17.695 1.00 97.94 405 ALA A N 1
ATOM 3062 C CA . ALA A 1 405 ? -10.252 2.537 18.261 1.00 97.94 405 ALA A CA 1
ATOM 3063 C C . ALA A 1 405 ? -9.441 1.833 17.155 1.00 97.94 405 ALA A C 1
ATOM 3065 O O . ALA A 1 405 ? -9.889 1.760 16.004 1.00 97.94 405 ALA A O 1
ATOM 3066 N N . TYR A 1 406 ? -8.277 1.295 17.521 1.00 97.81 406 TYR A N 1
ATOM 3067 C CA . TYR A 1 406 ? -7.549 0.330 16.705 1.00 97.81 406 TYR A CA 1
ATOM 3068 C C . TYR A 1 406 ? -7.941 -1.087 17.115 1.00 97.81 406 TYR A C 1
ATOM 3070 O O . TYR A 1 406 ? -7.947 -1.419 18.302 1.00 97.81 406 TYR A O 1
ATOM 3078 N N . ALA A 1 407 ? -8.260 -1.901 16.116 1.00 97.81 407 ALA A N 1
ATOM 3079 C CA . ALA A 1 407 ? -8.502 -3.324 16.274 1.00 97.81 407 ALA A CA 1
ATOM 3080 C C . ALA A 1 407 ? -7.199 -4.053 16.636 1.00 97.81 407 ALA A C 1
ATOM 3082 O O . ALA A 1 407 ? -6.116 -3.649 16.196 1.00 97.81 407 ALA A O 1
ATOM 3083 N N . GLY A 1 408 ? -7.325 -5.131 17.411 1.00 96.38 408 GLY A N 1
ATOM 3084 C CA . GLY A 1 408 ? -6.238 -6.073 17.656 1.00 96.38 408 GLY A CA 1
ATOM 3085 C C . GLY A 1 408 ? -6.103 -7.081 16.512 1.00 96.38 408 GLY A C 1
ATOM 3086 O O . GLY A 1 408 ? -6.160 -6.729 15.336 1.00 96.38 408 GLY A O 1
ATOM 3087 N N . ASP A 1 409 ? -5.947 -8.348 16.879 1.00 94.12 409 ASP A N 1
ATOM 3088 C CA . ASP A 1 409 ? -5.987 -9.498 15.969 1.00 94.12 409 ASP A CA 1
ATOM 3089 C C . ASP A 1 409 ? -7.406 -9.868 15.504 1.00 94.12 409 ASP A C 1
ATOM 3091 O O . ASP A 1 409 ? -7.543 -10.635 14.557 1.00 94.12 409 ASP A O 1
ATOM 3095 N N . THR A 1 410 ? -8.433 -9.272 16.113 1.00 95.88 410 THR A N 1
ATOM 3096 C CA . THR A 1 410 ? -9.851 -9.448 15.767 1.00 95.88 410 THR A CA 1
ATOM 3097 C C . THR A 1 410 ? -10.492 -8.099 15.438 1.00 95.88 410 THR A C 1
ATOM 3099 O O . THR A 1 410 ? -10.086 -7.058 15.968 1.00 95.88 410 THR A O 1
ATOM 3102 N N . ALA A 1 411 ? -11.479 -8.099 14.536 1.00 96.81 411 ALA A N 1
ATOM 3103 C CA . ALA A 1 411 ? -12.178 -6.890 14.112 1.00 96.81 411 ALA A CA 1
ATOM 3104 C C . ALA A 1 411 ? -13.018 -6.286 15.245 1.00 96.81 411 ALA A C 1
ATOM 3106 O O . ALA A 1 411 ? -13.535 -6.989 16.110 1.00 96.81 411 ALA A O 1
ATOM 3107 N N . ILE A 1 412 ? -13.179 -4.962 15.218 1.00 98.50 412 ILE A N 1
ATOM 3108 C CA . ILE A 1 412 ? -14.115 -4.274 16.109 1.00 98.50 412 ILE A CA 1
ATOM 3109 C C . ILE A 1 412 ? -15.542 -4.580 15.643 1.00 98.50 412 ILE A C 1
ATOM 3111 O O . ILE A 1 412 ? -15.847 -4.398 14.468 1.00 98.50 412 ILE A O 1
ATOM 3115 N N . ASP A 1 413 ? -16.416 -4.960 16.573 1.00 98.50 413 ASP A N 1
ATOM 3116 C CA . ASP A 1 413 ? -17.829 -5.223 16.297 1.00 98.50 413 ASP A CA 1
ATOM 3117 C C . ASP A 1 413 ? -18.687 -3.969 16.544 1.00 98.50 413 ASP A C 1
ATOM 3119 O O . ASP A 1 413 ? -19.405 -3.488 15.661 1.00 98.50 413 ASP A O 1
ATOM 3123 N N . HIS A 1 414 ? -18.588 -3.366 17.734 1.00 98.75 414 HIS A N 1
ATOM 3124 C CA . HIS A 1 414 ? -19.388 -2.191 18.091 1.00 98.75 414 HIS A CA 1
ATOM 3125 C C . HIS A 1 414 ? -18.765 -1.319 19.189 1.00 98.75 414 HIS A C 1
ATOM 3127 O O . HIS A 1 414 ? -17.798 -1.681 19.858 1.00 98.75 414 HIS A O 1
ATOM 3133 N N . TYR A 1 415 ? -19.359 -0.141 19.379 1.00 98.81 415 TYR A N 1
ATOM 3134 C CA . TYR A 1 415 ? -19.143 0.744 20.518 1.00 98.81 415 TYR A CA 1
ATOM 3135 C C . TYR A 1 415 ? -20.352 0.730 21.453 1.00 98.81 415 TYR A C 1
ATOM 3137 O O . TYR A 1 415 ? -21.493 0.648 20.998 1.00 98.81 415 TYR A O 1
ATOM 3145 N N . VAL A 1 416 ? -20.108 0.877 22.751 1.00 98.75 416 VAL A N 1
ATOM 3146 C CA . VAL A 1 416 ? -21.118 1.072 23.794 1.00 98.75 416 VAL A CA 1
ATOM 3147 C C . VAL A 1 416 ? -20.865 2.424 24.451 1.00 98.75 416 VAL A C 1
ATOM 3149 O O . VAL A 1 416 ? -19.754 2.683 24.913 1.00 98.75 416 VAL A O 1
ATOM 3152 N N . VAL A 1 417 ? -21.875 3.291 24.501 1.00 98.44 417 VAL A N 1
ATOM 3153 C CA . VAL A 1 417 ? -21.785 4.560 25.240 1.00 98.44 417 VAL A CA 1
ATOM 3154 C C . VAL A 1 417 ? -22.402 4.353 26.616 1.00 98.44 417 VAL A C 1
ATOM 3156 O O . VAL A 1 417 ? -23.541 3.895 26.734 1.00 98.44 417 VAL A O 1
ATOM 3159 N N . LEU A 1 418 ? -21.636 4.684 27.649 1.00 98.25 418 LEU A N 1
ATOM 3160 C CA . LEU A 1 418 ? -22.028 4.610 29.048 1.00 98.25 418 LEU A CA 1
ATOM 3161 C C . LEU A 1 418 ? -22.212 6.033 29.581 1.00 98.25 418 LEU A C 1
ATOM 3163 O O . LEU A 1 418 ? -21.315 6.855 29.405 1.00 98.25 418 LEU A O 1
ATOM 3167 N N . ARG A 1 419 ? -23.330 6.297 30.258 1.00 95.56 419 ARG A N 1
ATOM 3168 C CA . ARG A 1 419 ? -23.569 7.492 31.075 1.00 95.56 419 ARG A CA 1
ATOM 3169 C C . ARG A 1 419 ? -23.666 7.071 32.533 1.00 95.56 419 ARG A C 1
ATOM 3171 O O . ARG A 1 419 ? -24.492 6.224 32.859 1.00 95.56 419 ARG A O 1
ATOM 3178 N N . ASP A 1 420 ? -22.829 7.631 33.399 1.00 95.06 420 ASP A N 1
ATOM 3179 C CA . ASP A 1 420 ? -22.796 7.315 34.835 1.00 95.06 420 ASP A CA 1
ATOM 3180 C C . ASP A 1 420 ? -22.742 5.792 35.100 1.00 95.06 420 ASP A C 1
ATOM 3182 O O . ASP A 1 420 ? -23.441 5.245 35.955 1.00 95.06 420 ASP A O 1
ATOM 3186 N N . ASN A 1 421 ? -21.909 5.091 34.319 1.00 95.06 421 ASN A N 1
ATOM 3187 C CA . ASN A 1 421 ? -21.750 3.628 34.284 1.00 95.06 421 ASN A CA 1
ATOM 3188 C C . ASN A 1 421 ? -22.968 2.819 33.796 1.00 95.06 421 ASN A C 1
ATOM 3190 O O . ASN A 1 421 ? -22.954 1.590 33.885 1.00 95.06 421 ASN A O 1
ATOM 3194 N N . GLN A 1 422 ? -23.999 3.464 33.252 1.00 96.56 422 GLN A N 1
ATOM 3195 C CA . GLN A 1 422 ? -25.145 2.801 32.632 1.00 96.56 422 GLN A CA 1
ATOM 3196 C C . GLN A 1 422 ? -25.073 2.888 31.112 1.00 96.56 422 GLN A C 1
ATOM 3198 O O . GLN A 1 422 ? -24.818 3.946 30.547 1.00 96.56 422 GLN A O 1
ATOM 3203 N N . GLU A 1 423 ? -25.317 1.771 30.435 1.00 97.44 423 GLU A N 1
ATOM 3204 C CA . GLU A 1 423 ? -25.392 1.735 28.976 1.00 97.44 423 GLU A CA 1
ATOM 3205 C C . GLU A 1 423 ? -26.576 2.568 28.477 1.00 97.44 423 GLU A C 1
ATOM 3207 O O . GLU A 1 423 ? -27.722 2.312 28.846 1.00 97.44 423 GLU A O 1
ATOM 3212 N N . VAL A 1 424 ? -26.292 3.547 27.613 1.00 96.44 424 VAL A N 1
ATOM 3213 C CA . VAL A 1 424 ? -27.318 4.382 26.971 1.00 96.44 424 VAL A CA 1
ATOM 3214 C C . VAL A 1 424 ? -27.506 4.051 25.493 1.00 96.44 424 VAL A C 1
ATOM 3216 O O . VAL A 1 424 ? -28.586 4.291 24.958 1.00 96.44 424 VAL A O 1
ATOM 3219 N N . THR A 1 425 ? -26.492 3.492 24.820 1.00 97.75 425 THR A N 1
ATOM 3220 C CA . THR A 1 425 ? -26.616 3.038 23.426 1.00 97.75 425 THR A CA 1
ATOM 3221 C C . THR A 1 425 ? -25.514 2.062 23.003 1.00 97.75 425 THR A C 1
ATOM 3223 O O . THR A 1 425 ? -24.443 2.011 23.616 1.00 97.75 425 THR A O 1
ATOM 3226 N N . ARG A 1 426 ? -25.760 1.361 21.886 1.00 98.12 426 ARG A N 1
ATOM 3227 C CA . ARG A 1 426 ? -24.779 0.576 21.123 1.00 98.12 426 ARG A CA 1
ATOM 3228 C C . ARG A 1 426 ? -24.741 1.031 19.674 1.00 98.12 426 ARG A C 1
ATOM 3230 O O . ARG A 1 426 ? -25.784 1.249 19.060 1.00 98.12 426 ARG A O 1
ATOM 3237 N N . ILE A 1 427 ? -23.541 1.140 19.116 1.00 98.12 427 ILE A N 1
ATOM 3238 C CA . ILE A 1 427 ? -23.308 1.633 17.758 1.00 98.12 427 ILE A CA 1
ATOM 3239 C C . ILE A 1 427 ? -22.386 0.660 17.039 1.00 98.12 427 ILE A C 1
ATOM 3241 O O . ILE A 1 427 ? -21.220 0.533 17.403 1.00 98.12 427 ILE A O 1
ATOM 3245 N N . THR A 1 428 ? -22.903 -0.018 16.013 1.00 98.06 428 THR A N 1
ATOM 3246 C CA . THR A 1 428 ? -22.116 -0.920 15.161 1.00 98.06 428 THR A CA 1
ATOM 3247 C C . THR A 1 428 ? -20.912 -0.189 14.579 1.00 98.06 428 THR A C 1
ATOM 3249 O O . THR A 1 428 ? -21.045 0.923 14.053 1.00 98.06 428 THR A O 1
ATOM 3252 N N . HIS A 1 429 ? -19.742 -0.817 14.660 1.00 98.06 429 HIS A N 1
ATOM 3253 C CA . HIS A 1 429 ? -18.525 -0.267 14.092 1.00 98.06 429 HIS A CA 1
ATOM 3254 C C . HIS A 1 429 ? -18.612 -0.224 12.572 1.00 98.06 429 HIS A C 1
ATOM 3256 O O . HIS A 1 429 ? -19.181 -1.091 11.910 1.00 98.06 429 HIS A O 1
ATOM 3262 N N . ARG A 1 430 ? -18.039 0.834 12.013 1.00 97.00 430 ARG A N 1
ATOM 3263 C CA . ARG A 1 430 ? -17.700 0.926 10.597 1.00 97.00 430 ARG A CA 1
ATOM 3264 C C . ARG A 1 430 ? -16.315 1.550 10.525 1.00 97.00 430 ARG A C 1
ATOM 3266 O O . ARG A 1 430 ? -16.050 2.448 11.324 1.00 97.00 430 ARG A O 1
ATOM 3273 N N . PRO A 1 431 ? -15.437 1.155 9.590 1.00 97.62 431 PRO A N 1
ATOM 3274 C CA . PRO A 1 431 ? -14.151 1.821 9.452 1.00 97.62 431 PRO A CA 1
ATOM 3275 C C . PRO A 1 431 ? -14.330 3.332 9.244 1.00 97.62 431 PRO A C 1
ATOM 3277 O O . PRO A 1 431 ? -15.112 3.771 8.400 1.00 97.62 431 PRO A O 1
ATOM 3280 N N . GLN A 1 432 ? -13.622 4.136 10.037 1.00 97.69 432 GLN A N 1
ATOM 3281 C CA . GLN A 1 432 ? -13.689 5.593 9.952 1.00 97.69 432 GLN A CA 1
ATOM 3282 C C . GLN A 1 432 ? -12.826 6.075 8.783 1.00 97.69 432 GLN A C 1
ATOM 3284 O O . GLN A 1 432 ? -11.600 6.100 8.884 1.00 97.69 432 GLN A O 1
ATOM 3289 N N . ILE A 1 433 ? -13.475 6.461 7.684 1.00 97.38 433 ILE A N 1
ATOM 3290 C CA . ILE A 1 433 ? -12.814 6.853 6.426 1.00 97.38 433 ILE A CA 1
ATOM 3291 C C . ILE A 1 433 ? -12.574 8.361 6.283 1.00 97.38 433 ILE A C 1
ATOM 3293 O O . ILE A 1 433 ? -12.043 8.791 5.269 1.00 97.38 433 ILE A O 1
ATOM 3297 N N . SER A 1 434 ? -12.995 9.174 7.255 1.00 96.62 434 SER A N 1
ATOM 3298 C CA . SER A 1 434 ? -12.808 10.630 7.244 1.00 96.62 434 SER A CA 1
ATOM 3299 C C . SER A 1 434 ? -12.481 11.154 8.642 1.00 96.62 434 SER A C 1
ATOM 3301 O O . SER A 1 434 ? -12.611 10.433 9.632 1.00 96.62 434 SER A O 1
ATOM 3303 N N . ARG A 1 435 ? -12.106 12.431 8.746 1.00 95.00 435 ARG A N 1
ATOM 3304 C CA . ARG A 1 435 ? -11.930 13.118 10.039 1.00 95.00 435 ARG A CA 1
ATOM 3305 C C . ARG A 1 435 ? -13.243 13.383 10.782 1.00 95.00 435 ARG A C 1
ATOM 3307 O O . ARG A 1 435 ? -13.213 13.869 11.911 1.00 95.00 435 ARG A O 1
ATOM 3314 N N . GLN A 1 436 ? -14.393 13.070 10.181 1.00 95.56 436 GLN A N 1
ATOM 3315 C CA . GLN A 1 436 ? -15.667 13.128 10.881 1.00 95.56 436 GLN A CA 1
ATOM 3316 C C . GLN A 1 436 ? -15.698 12.049 11.967 1.00 95.56 436 GLN A C 1
ATOM 3318 O O . GLN A 1 436 ? -15.559 10.857 11.688 1.00 95.56 436 GLN A O 1
ATOM 3323 N N . ARG A 1 437 ? -15.885 12.493 13.209 1.00 96.00 437 ARG A N 1
ATOM 3324 C CA . ARG A 1 437 ? -16.014 11.620 14.375 1.00 96.00 437 ARG A CA 1
ATOM 3325 C C . ARG A 1 437 ? -17.334 10.863 14.349 1.00 96.00 437 ARG A C 1
ATOM 3327 O O . ARG A 1 437 ? -18.343 11.374 13.857 1.00 96.00 437 ARG A O 1
ATOM 3334 N N . PHE A 1 438 ? -17.340 9.684 14.959 1.00 97.31 438 PHE A N 1
ATOM 3335 C CA . PHE A 1 438 ? -18.590 9.075 15.396 1.00 97.31 438 PHE A CA 1
ATOM 3336 C C . PHE A 1 438 ? -19.252 9.993 16.417 1.00 97.31 438 PHE A C 1
ATOM 3338 O O . PHE A 1 438 ? -18.563 10.693 17.166 1.00 97.31 438 PHE A O 1
ATOM 3345 N N . CYS A 1 439 ? -20.579 9.985 16.464 1.00 95.94 439 CYS A N 1
ATOM 3346 C CA . CYS A 1 439 ? -21.306 10.712 17.486 1.00 95.94 439 CYS A CA 1
ATOM 3347 C C . CYS A 1 439 ? -22.592 10.004 17.910 1.00 95.94 439 CYS A C 1
ATOM 3349 O O . CYS A 1 439 ? -23.183 9.225 17.161 1.00 95.94 439 CYS A O 1
ATOM 3351 N N . TYR A 1 440 ? -23.013 10.308 19.132 1.00 95.12 440 TYR A N 1
ATOM 3352 C CA . TYR A 1 440 ? -24.294 9.934 19.706 1.00 95.12 440 TYR A CA 1
ATOM 3353 C C . TYR A 1 440 ? -24.855 11.124 20.481 1.00 95.12 440 TYR A C 1
ATOM 3355 O O . TYR A 1 440 ? -24.138 11.728 21.276 1.00 95.12 440 TYR A O 1
ATOM 3363 N N . ASP A 1 441 ? -26.128 11.444 20.261 1.00 92.62 441 ASP A N 1
ATOM 3364 C CA . ASP A 1 441 ? -26.827 12.475 21.024 1.00 92.62 441 ASP A CA 1
ATOM 3365 C C . ASP A 1 441 ? -27.677 11.807 22.117 1.00 92.62 441 ASP A C 1
ATOM 3367 O O . ASP A 1 441 ? -28.745 11.256 21.830 1.00 92.62 441 ASP A O 1
ATOM 3371 N N . ASP A 1 442 ? -27.231 11.881 23.369 1.00 91.19 442 ASP A N 1
ATOM 3372 C CA . ASP A 1 442 ? -27.971 11.372 24.521 1.00 91.19 442 ASP A CA 1
ATOM 3373 C C . ASP A 1 442 ? -29.038 12.378 24.970 1.00 91.19 442 ASP A C 1
ATOM 3375 O O . ASP A 1 442 ? -28.715 13.459 25.456 1.00 91.19 442 ASP A O 1
ATOM 3379 N N . VAL A 1 443 ? -30.320 12.046 24.791 1.00 88.44 443 VAL A N 1
ATOM 3380 C CA . VAL A 1 443 ? -31.443 12.939 25.117 1.00 88.44 443 VAL A CA 1
ATOM 3381 C C . VAL A 1 443 ? -31.869 12.756 26.577 1.00 88.44 443 VAL A C 1
ATOM 3383 O O . VAL A 1 443 ? -32.471 11.742 26.943 1.00 88.44 443 VAL A O 1
ATOM 3386 N N . LEU A 1 444 ? -31.640 13.784 27.397 1.00 84.56 444 LEU A N 1
ATOM 3387 C CA . LEU A 1 444 ? -31.932 13.794 28.832 1.00 84.56 444 LEU A CA 1
ATOM 3388 C C . LEU A 1 444 ? -33.433 14.028 29.078 1.00 84.56 444 LEU A C 1
ATOM 3390 O O . LEU A 1 444 ? -33.939 15.153 29.008 1.00 84.56 444 LEU A O 1
ATOM 3394 N N . LYS A 1 445 ? -34.182 12.957 29.359 1.00 76.25 445 LYS A N 1
ATOM 3395 C CA . LYS A 1 445 ? -35.619 13.037 29.665 1.00 76.25 445 LYS A CA 1
ATOM 3396 C C . LYS A 1 445 ? -35.842 13.355 31.144 1.00 76.25 445 LYS A C 1
ATOM 3398 O O . LYS A 1 445 ? -35.590 12.516 31.996 1.00 76.25 445 LYS A O 1
ATOM 3403 N N . GLY A 1 446 ? -36.396 14.532 31.436 1.00 65.75 446 GLY A N 1
ATOM 3404 C CA . GLY A 1 446 ? -36.847 14.900 32.787 1.00 65.75 446 GLY A CA 1
ATOM 3405 C C . GLY A 1 446 ? -35.767 15.463 33.718 1.00 65.75 446 GLY A C 1
ATOM 3406 O O . GLY A 1 446 ? -36.102 15.886 34.821 1.00 65.75 446 GLY A O 1
ATOM 3407 N N . GLU A 1 447 ? -34.512 15.548 33.272 1.00 61.84 447 GLU A N 1
ATOM 3408 C CA . GLU A 1 447 ? -33.404 16.086 34.068 1.00 61.84 447 GLU A CA 1
ATOM 3409 C C . GLU A 1 447 ? -33.084 17.561 33.714 1.00 61.84 447 GLU A C 1
ATOM 3411 O O . GLU A 1 447 ? -33.321 18.022 32.581 1.00 61.84 447 GLU A O 1
ATOM 3416 N N . PRO A 1 448 ? -32.613 18.377 34.680 1.00 58.88 448 PRO A N 1
ATOM 3417 C CA . PRO A 1 448 ? -32.061 19.699 34.394 1.00 58.88 448 PRO A CA 1
ATOM 3418 C C . PRO A 1 448 ? -30.805 19.571 33.522 1.00 58.88 448 PRO A C 1
ATOM 3420 O O . PRO A 1 448 ? -29.957 18.734 33.795 1.00 58.88 448 PRO A O 1
ATOM 3423 N N . ALA A 1 449 ? -30.636 20.443 32.521 1.00 56.56 449 ALA A N 1
ATOM 3424 C CA . ALA A 1 449 ? -29.442 20.445 31.661 1.00 56.56 449 ALA A CA 1
ATOM 3425 C C . ALA A 1 449 ? -28.138 20.795 32.415 1.00 56.56 449 ALA A C 1
ATOM 3427 O O . ALA A 1 449 ? -27.063 20.710 31.843 1.00 56.56 449 ALA A O 1
ATOM 3428 N N . THR A 1 450 ? -28.251 21.196 33.683 1.00 61.25 450 THR A N 1
ATOM 3429 C CA . THR A 1 450 ? -27.161 21.612 34.573 1.00 61.25 450 THR A CA 1
ATOM 3430 C C . THR A 1 450 ? -26.587 20.462 35.405 1.00 61.25 450 THR A C 1
ATOM 3432 O O . THR A 1 450 ? -25.749 20.706 36.270 1.00 61.25 450 THR A O 1
ATOM 3435 N N . VAL A 1 451 ? -27.093 19.229 35.254 1.00 74.69 451 VAL A N 1
ATOM 3436 C CA . VAL A 1 451 ? -26.527 18.056 35.936 1.00 74.69 451 VAL A CA 1
ATOM 3437 C C . VAL A 1 451 ? -25.363 17.541 35.089 1.00 74.69 451 VAL A C 1
ATOM 3439 O O . VAL A 1 451 ? -25.584 17.101 33.961 1.00 74.69 451 VAL A O 1
ATOM 3442 N N . PRO A 1 452 ? -24.117 17.616 35.582 1.00 84.62 452 PRO A N 1
ATOM 3443 C CA . PRO A 1 452 ? -22.984 17.103 34.836 1.00 84.62 452 PRO A CA 1
ATOM 3444 C C . PRO A 1 452 ? -22.973 15.574 34.900 1.00 84.62 452 PRO A C 1
ATOM 3446 O O . PRO A 1 452 ? -22.971 15.009 35.995 1.00 84.62 452 PRO A O 1
ATOM 3449 N N . HIS A 1 453 ? -22.895 14.932 33.738 1.00 90.06 453 HIS A N 1
ATOM 3450 C CA . HIS A 1 453 ? -22.814 13.479 33.603 1.00 90.06 453 HIS A CA 1
ATOM 3451 C C . HIS A 1 453 ? -21.419 13.047 33.161 1.00 90.06 453 HIS A C 1
ATOM 3453 O O . HIS A 1 453 ? -20.739 13.772 32.425 1.00 90.06 453 HIS A O 1
ATOM 3459 N N . ASP A 1 454 ? -21.021 11.854 33.591 1.00 95.31 454 ASP A N 1
ATOM 3460 C CA . ASP A 1 454 ? -19.781 11.210 33.171 1.00 95.31 454 ASP A CA 1
ATOM 3461 C C . ASP A 1 454 ? -20.060 10.230 32.025 1.00 95.31 454 ASP A C 1
ATOM 3463 O O . ASP A 1 454 ? -20.923 9.355 32.134 1.00 95.31 454 ASP A O 1
ATOM 3467 N N . TYR A 1 455 ? -19.316 10.368 30.926 1.00 97.38 455 TYR A N 1
ATOM 3468 C CA . TYR A 1 455 ? -19.435 9.519 29.745 1.00 97.38 455 TYR A CA 1
ATOM 3469 C C . TYR A 1 455 ? -18.173 8.701 29.494 1.00 97.38 455 TYR A C 1
ATOM 3471 O O . TYR A 1 455 ? -17.056 9.219 29.528 1.00 97.38 455 TYR A O 1
ATOM 3479 N N . VAL A 1 456 ? -18.368 7.427 29.155 1.00 98.44 456 VAL A N 1
ATOM 3480 C CA . VAL A 1 456 ? -17.322 6.507 28.688 1.00 98.44 456 VAL A CA 1
ATOM 3481 C C . VAL A 1 456 ? -17.784 5.870 27.384 1.00 98.44 456 VAL A C 1
ATOM 3483 O O . VAL A 1 456 ? -18.927 5.427 27.275 1.00 98.44 456 VAL A O 1
ATOM 3486 N N . VAL A 1 457 ? -16.894 5.794 26.395 1.00 98.69 457 VAL A N 1
ATOM 3487 C CA . VAL A 1 457 ? -17.125 5.001 25.183 1.00 98.69 457 VAL A CA 1
ATOM 3488 C C . VAL A 1 457 ? -16.285 3.734 25.286 1.00 98.69 457 VAL A C 1
ATOM 3490 O O . VAL A 1 457 ? -15.056 3.788 25.341 1.00 98.69 457 VAL A O 1
ATOM 3493 N N . ARG A 1 458 ? -16.960 2.589 25.318 1.00 98.75 458 ARG A N 1
ATOM 3494 C CA . ARG A 1 458 ? -16.364 1.254 25.310 1.00 98.75 458 ARG A CA 1
ATOM 3495 C C . ARG A 1 458 ? -16.343 0.721 23.888 1.00 98.75 458 ARG A C 1
ATOM 3497 O O . ARG A 1 458 ? -17.358 0.774 23.204 1.00 98.75 458 ARG A O 1
ATOM 3504 N N . VAL A 1 459 ? -15.216 0.180 23.448 1.00 98.81 459 VAL A N 1
ATOM 3505 C CA . VAL A 1 459 ? -15.151 -0.642 22.232 1.00 98.81 459 VAL A CA 1
ATOM 3506 C C . VAL A 1 459 ? -15.320 -2.117 22.586 1.00 98.81 459 VAL A C 1
ATOM 3508 O O . VAL A 1 459 ? -14.875 -2.530 23.656 1.00 98.81 459 VAL A O 1
ATOM 3511 N N . VAL A 1 460 ? -15.952 -2.890 21.701 1.00 98.75 460 VAL A N 1
ATOM 3512 C CA . VAL A 1 460 ? -16.107 -4.348 21.788 1.00 98.75 460 VAL A CA 1
ATOM 3513 C C . VAL A 1 460 ? -15.672 -4.972 20.459 1.00 98.75 460 VAL A C 1
ATOM 3515 O O . VAL A 1 460 ? -16.112 -4.513 19.403 1.00 98.75 460 VAL A O 1
ATOM 3518 N N . ASP A 1 461 ? -14.798 -5.978 20.494 1.00 98.50 461 ASP A N 1
ATOM 3519 C CA . ASP A 1 461 ? -14.415 -6.763 19.309 1.00 98.50 461 ASP A CA 1
ATOM 3520 C C . ASP A 1 461 ? -15.278 -8.024 19.122 1.00 98.50 461 ASP A C 1
ATOM 3522 O O . ASP A 1 461 ? -16.102 -8.351 19.976 1.00 98.50 461 ASP A O 1
ATOM 3526 N N . GLU A 1 462 ? -15.121 -8.720 17.992 1.00 97.69 462 GLU A N 1
ATOM 3527 C CA . GLU A 1 462 ? -15.924 -9.915 17.661 1.00 97.69 462 GLU A CA 1
ATOM 3528 C C . GLU A 1 462 ? -15.710 -11.093 18.638 1.00 97.69 462 GLU A C 1
ATOM 3530 O O . GLU A 1 462 ? -16.571 -11.969 18.729 1.00 97.69 462 GLU A O 1
ATOM 3535 N N . ASP A 1 463 ? -14.624 -11.091 19.423 1.00 97.38 463 ASP A N 1
ATOM 3536 C CA . ASP A 1 463 ? -14.379 -12.071 20.495 1.00 97.38 463 ASP A CA 1
ATOM 3537 C C . ASP A 1 463 ? -14.955 -11.623 21.853 1.00 97.38 463 ASP A C 1
ATOM 3539 O O . ASP A 1 463 ? -14.827 -12.324 22.861 1.00 97.38 463 ASP A O 1
ATOM 3543 N N . GLY A 1 464 ? -15.582 -10.445 21.912 1.00 98.12 464 GLY A N 1
ATOM 3544 C CA . GLY A 1 464 ? -16.159 -9.872 23.124 1.00 98.12 464 GLY A CA 1
ATOM 3545 C C . GLY A 1 464 ? -15.144 -9.217 24.064 1.00 98.12 464 GLY A C 1
ATOM 3546 O O . GLY A 1 464 ? -15.495 -8.907 25.207 1.00 98.12 464 GLY A O 1
ATOM 3547 N N . ARG A 1 465 ? -13.898 -8.983 23.630 1.00 98.31 465 ARG A N 1
ATOM 3548 C CA . ARG A 1 465 ? -12.924 -8.201 24.408 1.00 98.31 465 ARG A CA 1
ATOM 3549 C C . ARG A 1 465 ? -13.304 -6.731 24.355 1.00 98.31 465 ARG A C 1
ATOM 3551 O O . ARG A 1 465 ? -13.871 -6.252 23.375 1.00 98.31 465 ARG A O 1
ATOM 3558 N N . THR A 1 466 ? -12.974 -6.000 25.417 1.00 98.56 466 THR A N 1
ATOM 3559 C CA . THR A 1 466 ? -13.406 -4.610 25.575 1.00 98.56 466 THR A CA 1
ATOM 3560 C C . THR A 1 466 ? -12.276 -3.686 25.992 1.00 98.56 466 THR A C 1
ATOM 3562 O O . THR A 1 466 ? -11.407 -4.091 26.765 1.00 98.56 466 THR A O 1
ATOM 3565 N N . ALA A 1 467 ? -12.343 -2.425 25.570 1.00 98.56 467 ALA A N 1
ATOM 3566 C CA . ALA A 1 467 ? -11.488 -1.359 26.085 1.00 98.56 467 ALA A CA 1
ATOM 3567 C C . ALA A 1 467 ? -12.285 -0.056 26.261 1.00 98.56 467 ALA A C 1
ATOM 3569 O O . ALA A 1 467 ? -13.034 0.349 25.370 1.00 98.56 467 ALA A O 1
ATOM 3570 N N . ASP A 1 468 ? -12.104 0.603 27.404 1.00 98.56 468 ASP A N 1
ATOM 3571 C CA . ASP A 1 468 ? -12.865 1.794 27.792 1.00 98.56 468 ASP A CA 1
ATOM 3572 C C . ASP A 1 468 ? -12.039 3.060 27.577 1.00 98.56 468 ASP A C 1
ATOM 3574 O O . ASP A 1 468 ? -10.848 3.107 27.898 1.00 98.56 468 ASP A O 1
ATOM 3578 N N . SER A 1 469 ? -12.671 4.108 27.049 1.00 98.38 469 SER A N 1
ATOM 3579 C CA . SER A 1 469 ? -12.072 5.440 27.034 1.00 98.38 469 SER A CA 1
ATOM 3580 C C . SER A 1 469 ? -11.898 5.990 28.454 1.00 98.38 469 SER A C 1
ATOM 3582 O O . SER A 1 469 ? -12.613 5.584 29.373 1.00 98.38 469 SER A O 1
ATOM 3584 N N . PRO A 1 470 ? -11.025 6.994 28.654 1.00 97.00 470 PRO A N 1
ATOM 3585 C CA . PRO A 1 470 ? -11.121 7.846 29.833 1.00 97.00 470 PRO A CA 1
ATOM 3586 C C . PRO A 1 470 ? -12.536 8.427 29.970 1.00 97.00 470 PRO A C 1
ATOM 3588 O O . PRO A 1 470 ? -13.185 8.716 28.959 1.00 97.00 470 PRO A O 1
ATOM 3591 N N . SER A 1 471 ? -12.995 8.602 31.211 1.00 96.19 471 SER A N 1
ATOM 3592 C CA . SER A 1 471 ? -14.264 9.279 31.491 1.00 96.19 471 SER A CA 1
ATOM 3593 C C . SER A 1 471 ? -14.169 10.751 31.106 1.00 96.19 471 SER A C 1
ATOM 3595 O O . SER A 1 471 ? -13.203 11.427 31.474 1.00 96.19 471 SER A O 1
ATOM 3597 N N . VAL A 1 472 ? -15.173 11.252 30.392 1.00 95.25 472 VAL A N 1
ATOM 3598 C CA . VAL A 1 472 ? -15.314 12.671 30.060 1.00 95.25 472 VAL A CA 1
ATOM 3599 C C . VAL A 1 472 ? -16.581 13.224 30.689 1.00 95.25 472 VAL A C 1
ATOM 3601 O O . VAL A 1 472 ? -17.651 12.631 30.585 1.00 95.25 472 VAL A O 1
ATOM 3604 N N . ARG A 1 473 ? -16.454 14.376 31.345 1.00 91.25 473 ARG A N 1
ATOM 3605 C CA . ARG A 1 473 ? -17.560 15.018 32.050 1.00 91.25 473 ARG A CA 1
ATOM 3606 C C . ARG A 1 473 ? -18.122 16.161 31.226 1.00 91.25 473 ARG A C 1
ATOM 3608 O O . ARG A 1 473 ? -17.353 16.965 30.697 1.00 91.25 473 ARG A O 1
ATOM 3615 N N . THR A 1 474 ? -19.443 16.270 31.145 1.00 83.56 474 THR A N 1
ATOM 3616 C CA . THR A 1 474 ? -20.072 17.432 30.508 1.00 83.56 474 THR A CA 1
ATOM 3617 C C . THR A 1 474 ? -19.817 18.694 31.322 1.00 83.56 474 THR A C 1
ATOM 3619 O O . THR A 1 474 ? -19.907 18.675 32.553 1.00 83.56 474 THR A O 1
ATOM 3622 N N . ALA A 1 475 ? -19.509 19.799 30.640 1.00 67.31 475 ALA A N 1
ATOM 3623 C CA . ALA A 1 475 ? -19.499 21.110 31.280 1.00 67.31 475 ALA A CA 1
ATOM 3624 C C . ALA A 1 475 ? -20.895 21.403 31.864 1.00 67.31 475 ALA A C 1
ATOM 3626 O O . ALA A 1 475 ? -21.900 21.063 31.238 1.00 67.31 475 ALA A O 1
ATOM 3627 N N . ALA A 1 476 ? -20.924 21.956 33.079 1.00 53.19 476 ALA A N 1
ATOM 3628 C CA . ALA A 1 476 ? -22.152 22.277 33.809 1.00 53.19 476 ALA A CA 1
ATOM 3629 C C . ALA A 1 476 ? -22.885 23.497 33.240 1.00 53.19 476 ALA A C 1
ATOM 3631 O O . ALA A 1 476 ? -22.192 24.402 32.715 1.00 53.19 476 ALA A O 1
#

Mean predicted aligned error: 4.31 Å

Secondary structure (DSSP, 8-state):
-PPPPEEE-GGG--EEESEEE-SSGGGTS--TT--HHHHHHHHHHTT--EEE--TTSTTHHHHHHHHHHHTT-STTSTT--HHHHHH-EEEEEE---EEE--TT---TT---GGGTSSS---SHHHHHHHHHHHHHS-SSS---TT--EEEEEETT--SHHHHHHHHTTSSS--TT-S-EEHHHHHHHHHHT--SSSS-TT----EEEEEEEESS-HHHHHHHHHH-TT----EEEEE-STTGGGBS-SIIIIIHHHHHTT-EEEEE-TTGGGTTTTS-SS---SGGGS--SS--SSS-HHHHHHHHHHSTTEEEEEE--S---SSTTT-HHHHHHHHT--SSPPPHHHHHHHHHHHHHTT-GGGGTTTSPBP--SPPPEEEEEEE----GGG---EEEEEEEPPPP-SS-EEEEEEEETTEEEEEEE-----SSPPEEEEEE-SSS-TTS--EEEEEEEETT--EEEPPPEEPP-

Sequence (476 aa):
MTQPMTRRLGRTERFVTTLGLGGQASLQWTAEGIDPVAIIEKAYNAGINYMDTSNVYGPSQRNYGHAFRRIGVSPAAGNYNERARADLFVAGKTHIRTARCPAGERFPTDWSDGMSDGFGVATAVDDVRRALSLMFGDGQGGYPEGAYLDCIQFHNINTMAEIDMLFEGVDDPDPNRPWMGALAAMLDLREGTDRTGCNPEKERLVRHIGISGHWNTAALMYAIQRDERRVIDTLLVTVNPSDGKYMAHRHNAIATAAAADMGIVGMKVFADAAYYHKAPVFSSTIDDVYHQVGSAELPSADLIRYALSVDGVSTLIIGIGRIDDDPAKCQLSANLAAAQLKSPLGAEQMAAIEARVTAAGKDGANAYFQRPAVGLTPPRHVGAEADASMPAFGRKAVRVSWDSAYAGDTAIDHYVVLRDNQEVTRITHRPQISRQRFCYDDVLKGEPATVPHDYVVRVVDEDGRTADSPSVRTAA

Organism: NCBI:txid2929485